Protein AF-A0A0J7L2L6-F1 (afdb_monomer)

pLDDT: mean 87.13, std 22.48, range [23.12, 98.94]

Radius of gyration: 28.4 Å; Cα contacts (8 Å, |Δi|>4): 1114; chains: 1; bounding box: 90×88×77 Å

Organism: Lasius niger (NCBI:txid67767)

Nearest PDB structures (foldseek):
  7sh0-assembly1_A  TM=9.567E-01  e=6.819E-60  Homo sapiens
  7p7p-assembly1_A  TM=9.435E-01  e=5.906E-59  Homo sapiens
  5j6s-assembly2_B  TM=9.600E-01  e=7.879E-58  Homo sapiens
  4kxb-assembly1_A  TM=9.618E-01  e=4.596E-55  Homo sapiens
  8sw1-assembly1_A  TM=9.481E-01  e=8.476E-54  Homo sapiens

InterPro domains:
  IPR001930 Peptidase M1, alanine aminopeptidase/leukotriene A4 hydrolase [PR00756] (216-231)
  IPR001930 Peptidase M1, alanine aminopeptidase/leukotriene A4 hydrolase [PR00756] (268-283)
  IPR001930 Peptidase M1, alanine aminopeptidase/leukotriene A4 hydrolase [PR00756] (346-356)
  IPR001930 Peptidase M1, alanine aminopeptidase/leukotriene A4 hydrolase [PR00756] (382-397)
  IPR001930 Peptidase M1, alanine aminopeptidase/leukotriene A4 hydrolase [PR00756] (401-413)
  IPR014782 Peptidase M1, membrane alanine aminopeptidase [PF01433] (313-537)
  IPR027268 Peptidase M4/M1, CTD superfamily [G3DSA:1.10.390.10] (290-542)
  IPR034016 Aminopeptidase N-type [cd09601] (91-539)
  IPR042097 Aminopeptidase N-like , N-terminal domain superfamliy [G3DSA:2.60.40.1730] (72-285)
  IPR042097 Aminopeptidase N-like , N-terminal domain superfamliy [SSF63737] (76-285)
  IPR045357 Aminopeptidase N-like , N-terminal domain [PF17900] (89-278)
  IPR050344 Peptidase M1 family aminopeptidases [PTHR11533] (52-572)

Secondary structure (DSSP, 8-state):
-----------------------------------PPPP--------S------------SS-GGGPPPB-TTSPBPS---SSPPTTEEEEEEEEEEEEETTTTEEEEEEEEEEEESS-EEEEEEE-SS-EEEEEEEEETTEEEPEEEEEEEGGGTEEEEEEEEEEPTTEEEEEEEEEEEE-BSSS--EEEEEEEE-TT--EEEEEEEE-TTTTGGGTS-B--STT--BEEEEEEEEETTSEEEESS-EEEEEEEEEETTEEEEEEEEPPPPSB-GGG--EEEE--EEEEEE-TT--EEEEEE-TTTGGGGHHHHHHHHHHHHHHHHHHT----SSEEEEEEESS-SSSEE--TTEEEEEGGGT---TTTS-HHHHHHHHHHHHHHHHHTTBTTTBEESSGGGTHHHHHHHHHHHHHHHHHH-GGG-HHHHHIIIIIHHHHHHHTSTT---SS----SHHHHHHTSSHIIIIIHHHHHHHHHHHH-HHHHHHHHHHHHHHTTTSEE-HHHHHHHHHHHHHHH-SS----HHHHHHHHHSS-S-EEEEEEEETTEEEEEEEE--S---GGG--TT-S--TTTT-

Mean predicted aligned error: 9.3 Å

Sequence (583 aa):
MPKGSSGKDSSENIQLEPLSRTSRQNESADTTEDVKAPLRHTRKTCDLGCVCPEEESNKTTDDEKNAVPRMENGEVFPWDNIRLPSFAHPTRYNITMHPNLTTLEFRGRVTIEFYVDEETKFIVFHSKNLTIKEQIVKDGQEEMKIAKLLQYPKREQLYLELEDKFQKRNNYTLFLSFNSTLNSTDFKGFYVSSYITPEKEQRYLATTYFVPTYARMAFPCFDEPQFKAKFKISIYRDRFHISLCNMPVINTEEAGFYLGTNLLRDDFQESVEMSTYLVAFVVCDFERAFELTKRNTSVSVYAAAHMLPQTKYAMITAARIMDYFESFFGIPYPLPKQDLIAIPDFVPVAMENWGLIMFRESFLMYDPQETSTEIKEYMTVLMAHELAHQWFGNLVTMKWWNDIWLNEGAATFLEYKGVNHILPEWGMMDLLILYKTQRALELDALANSHPISVPVENPIDIESIFDAVSYYKGASILYMLEGVLCESVFKRGLNDYLTLHAYGNTETNDLWAVFTKHMKNASVSTELDIKTIMNTWTQQMGFPLVNIIRDGDTITATQKRFLTSPRDDRTNISQPKSPFNYK

Solvent-accessible surface area (backbone atoms only — not comparable to full-atom values): 32472 Å² total; per-residue (Å²): 138,87,79,89,88,80,89,79,91,81,88,82,90,81,84,89,85,90,87,79,92,85,88,86,88,82,92,81,92,82,88,82,86,78,86,82,78,86,87,81,86,76,92,76,90,78,87,85,93,76,89,76,78,86,74,82,76,81,83,85,78,89,68,69,94,80,48,80,47,56,35,97,88,66,49,70,48,95,66,90,58,80,66,68,68,89,46,63,43,50,55,32,37,44,38,40,41,36,61,36,90,84,80,40,37,32,41,37,36,41,35,38,32,30,38,24,69,50,70,36,45,60,52,61,36,25,36,36,84,60,48,77,75,47,78,48,38,25,54,82,87,47,76,53,59,72,66,44,79,47,72,38,75,93,66,27,31,36,40,41,28,38,72,60,63,51,52,53,73,38,61,37,37,39,37,38,31,35,39,40,62,44,32,79,82,79,58,50,14,38,15,52,34,55,52,71,45,98,88,68,46,82,45,67,29,40,36,56,38,14,72,85,71,21,35,20,45,62,46,74,36,62,61,46,57,59,45,36,24,25,44,32,43,32,39,40,39,52,72,80,44,51,76,48,39,36,42,59,76,75,46,76,45,82,66,50,76,55,99,89,40,55,28,31,33,40,34,35,42,67,45,69,52,33,32,49,43,38,62,41,47,37,39,33,71,57,41,75,51,71,38,67,27,95,83,65,34,40,25,31,35,35,25,53,66,92,52,43,80,25,30,55,62,46,27,55,49,46,26,54,39,49,50,45,48,26,65,59,46,70,48,73,77,88,60,81,41,38,34,37,35,43,35,71,66,46,84,56,70,58,46,53,22,53,33,37,26,39,26,22,31,78,59,42,53,53,44,92,89,78,51,49,71,68,56,55,48,50,33,49,36,49,50,24,24,43,58,36,18,54,51,30,41,47,32,31,19,36,40,48,72,31,32,44,24,61,20,44,3,45,12,55,39,42,8,37,55,38,39,29,70,79,44,58,92,69,48,33,68,62,48,44,47,59,68,26,36,50,52,20,51,64,54,28,23,40,89,84,46,63,28,44,49,41,93,56,81,52,73,68,51,48,58,65,55,78,36,56,50,17,28,22,40,34,14,42,52,51,54,52,47,29,69,75,57,35,61,74,51,40,43,50,25,51,29,53,44,49,65,75,33,52,56,40,57,42,55,74,65,56,58,26,51,38,43,25,53,46,41,50,74,73,40,97,83,53,88,59,56,43,44,70,57,49,46,60,62,31,60,28,48,49,52,71,42,75,48,79,47,75,58,91,89,47,75,48,78,47,62,32,65,43,55,84,69,72,60,62,107,72,57,57,79,70,54,76,82,43,102,75,60,68,80

Foldseek 3Di:
DDDDDDYDDDDDDDDDDDDDDDDDDDDDDDDDDDDDDDDDDDDDDDDDDDDDPDDPPPPPDDDLPPDQQADPVRDGDPDNALAWDPFKFWAEKEKEKEADQVVQKIKIKIKTKIWGADKAFKGKWAAEQKAWDDKWKDQVNDTFAWPDWDARRVSRMIMTGTPHIDDHGGIMMMMIIIMGGADDPPQAAWHKAWDADPVRDIFIKIKHAQPPHRLNHHPIGRRFFQRWYKYKYKYKDFPQKDKDWLADFPDKDFPQDDPRTTIIMTTGDIDFTGHSRLTIMMIGNWDWDWDAAPVRQTEIETDHPVQHVQQVLVRVLLSQLLNVLCVLLVPHQDGSYAYEYATCDDPDQWDLRNRYIYGPNQLRGHDPVPDDPVSVLVSSLVSQLSSQLSQQPTFENANGLLQNLSRQQRSLLRSLVSCCVVPVVVVSVVVLCVPQVVVLQVQLLAQPFAFLRDDDGGPVSSVVSVDSCSHRLSNVVLVVVCVVQPSVLSSVLSNCLSVVQTSGYDDPVSSQVSSLVSSVVPDPPDSDRSSVVCCCRRQDGADWDWDWDDDPPDIDIDIAGHHPDPPPVPNPSCPPPTPVRRD

Structure (mmCIF, N/CA/C/O backbone):
data_AF-A0A0J7L2L6-F1
#
_entry.id   AF-A0A0J7L2L6-F1
#
loop_
_atom_site.group_PDB
_atom_site.id
_atom_site.type_symbol
_atom_site.label_atom_id
_atom_site.label_alt_id
_atom_site.label_comp_id
_atom_site.label_asym_id
_atom_site.label_entity_id
_atom_site.label_seq_id
_atom_site.pdbx_PDB_ins_code
_atom_site.Cartn_x
_atom_site.Cartn_y
_atom_site.Cartn_z
_atom_site.occupancy
_atom_site.B_iso_or_equiv
_atom_site.auth_seq_id
_atom_site.auth_comp_id
_atom_site.auth_asym_id
_atom_site.auth_atom_id
_atom_site.pdbx_PDB_model_num
ATOM 1 N N . MET A 1 1 ? 37.293 53.526 -34.658 1.00 26.09 1 MET A N 1
ATOM 2 C CA . MET A 1 1 ? 38.079 54.193 -33.597 1.00 26.09 1 MET A CA 1
ATOM 3 C C . MET A 1 1 ? 37.509 53.764 -32.251 1.00 26.09 1 MET A C 1
ATOM 5 O O . MET A 1 1 ? 36.299 53.631 -32.172 1.00 26.09 1 MET A O 1
ATOM 9 N N . PRO A 1 2 ? 38.372 53.403 -31.293 1.00 46.38 2 PRO A N 1
ATOM 10 C CA . PRO A 1 2 ? 38.732 51.985 -31.098 1.00 46.38 2 PRO A CA 1
ATOM 11 C C . PRO A 1 2 ? 38.779 51.627 -29.581 1.00 46.38 2 PRO A C 1
ATOM 13 O O . PRO A 1 2 ? 38.408 52.471 -28.779 1.00 46.38 2 PRO A O 1
ATOM 16 N N . LYS A 1 3 ? 39.165 50.460 -29.044 1.00 31.14 3 LYS A N 1
ATOM 17 C CA . LYS A 1 3 ? 40.076 49.336 -29.381 1.00 31.14 3 LYS A CA 1
ATOM 18 C C . LYS A 1 3 ? 39.570 48.102 -28.570 1.00 31.14 3 LYS A C 1
ATOM 20 O O . LYS A 1 3 ? 38.943 48.317 -27.542 1.00 31.14 3 LYS A O 1
ATOM 25 N N . GLY A 1 4 ? 39.704 46.819 -28.942 1.00 27.08 4 GLY A N 1
ATOM 26 C CA . GLY A 1 4 ? 40.894 46.089 -29.422 1.00 27.08 4 GLY A CA 1
ATOM 27 C C . GLY A 1 4 ? 41.898 45.946 -28.266 1.00 27.08 4 GLY A C 1
ATOM 28 O O . GLY A 1 4 ? 42.350 46.967 -27.772 1.00 27.08 4 GLY A O 1
ATOM 29 N N . SER A 1 5 ? 42.236 44.782 -27.708 1.00 27.27 5 SER A N 1
ATOM 30 C CA . SER A 1 5 ? 43.031 43.663 -28.258 1.00 27.27 5 SER A CA 1
ATOM 31 C C . SER A 1 5 ? 43.446 42.799 -27.029 1.00 27.27 5 SER A C 1
ATOM 33 O O . SER A 1 5 ? 43.459 43.337 -25.929 1.00 27.27 5 SER A O 1
ATOM 35 N N . SER A 1 6 ? 43.879 41.537 -27.030 1.00 27.17 6 SER A N 1
ATOM 36 C CA . SER A 1 6 ? 44.170 40.508 -28.036 1.00 27.17 6 SER A CA 1
ATOM 37 C C . SER A 1 6 ? 44.828 39.317 -27.321 1.00 27.17 6 SER A C 1
ATOM 39 O O . SER A 1 6 ? 45.707 39.554 -26.497 1.00 27.17 6 SER A O 1
ATOM 41 N N . GLY A 1 7 ? 44.545 38.100 -27.804 1.00 26.28 7 GLY A N 1
ATOM 42 C CA . GLY A 1 7 ? 45.494 36.975 -27.892 1.00 26.28 7 GLY A CA 1
ATOM 43 C C . GLY A 1 7 ? 45.751 36.180 -26.605 1.00 26.28 7 GLY A C 1
ATOM 44 O O . GLY A 1 7 ? 45.689 36.725 -25.517 1.00 26.28 7 GLY A O 1
ATOM 45 N N . LYS A 1 8 ? 46.096 34.893 -26.651 1.00 28.23 8 LYS A N 1
ATOM 46 C CA . LYS A 1 8 ? 46.368 33.953 -27.751 1.00 28.23 8 LYS A CA 1
ATOM 47 C C . LYS A 1 8 ? 46.407 32.545 -27.133 1.00 28.23 8 LYS A C 1
ATOM 49 O O . LYS A 1 8 ? 46.830 32.405 -25.989 1.00 28.23 8 LYS A O 1
ATOM 54 N N . ASP A 1 9 ? 46.034 31.548 -27.927 1.00 28.70 9 ASP A N 1
ATOM 55 C CA . ASP A 1 9 ? 46.321 30.129 -27.703 1.00 28.70 9 ASP A CA 1
ATOM 56 C C . ASP A 1 9 ? 47.824 29.842 -27.594 1.00 28.70 9 ASP A C 1
ATOM 58 O O . ASP A 1 9 ? 48.618 30.378 -28.375 1.00 28.70 9 ASP A O 1
ATOM 62 N N . SER A 1 10 ? 48.173 28.890 -26.727 1.00 25.73 10 SER A N 1
ATOM 63 C CA . SER A 1 10 ? 49.233 27.908 -26.986 1.00 25.73 10 SER A CA 1
ATOM 64 C C . SER A 1 10 ? 49.101 26.716 -26.034 1.00 25.73 10 SER A C 1
ATOM 66 O O . SER A 1 10 ? 49.256 26.844 -24.822 1.00 25.73 10 SER A O 1
ATOM 68 N N . SER A 1 11 ? 48.821 25.560 -26.625 1.00 26.14 11 SER A N 1
ATOM 69 C CA . SER A 1 11 ? 48.950 24.214 -26.073 1.00 26.14 11 SER A CA 1
ATOM 70 C C . SER A 1 11 ? 50.399 23.869 -25.720 1.00 26.14 11 SER A C 1
ATOM 72 O O . SER A 1 11 ? 51.270 24.111 -26.553 1.00 26.14 11 SER A O 1
ATOM 74 N N . GLU A 1 12 ? 50.641 23.180 -24.603 1.00 26.73 12 GLU A N 1
ATOM 75 C CA . GLU A 1 12 ? 51.798 22.283 -24.480 1.00 26.73 12 GLU A CA 1
ATOM 76 C C . GLU A 1 12 ? 51.555 21.162 -23.453 1.00 26.73 12 GLU A C 1
ATOM 78 O O . GLU A 1 12 ? 51.123 21.389 -22.324 1.00 26.73 12 GLU A O 1
ATOM 83 N N . ASN A 1 13 ? 51.802 19.934 -23.916 1.00 23.61 13 ASN A N 1
ATOM 84 C CA . ASN A 1 13 ? 51.791 18.670 -23.182 1.00 23.61 13 ASN A CA 1
ATOM 85 C C . ASN A 1 13 ? 52.900 18.629 -22.125 1.00 23.61 13 ASN A C 1
ATOM 87 O O . ASN A 1 13 ? 54.039 18.958 -22.450 1.00 23.61 13 ASN A O 1
ATOM 91 N N . ILE A 1 14 ? 52.631 18.052 -20.948 1.00 25.97 14 ILE A N 1
ATOM 92 C CA . ILE A 1 14 ? 53.683 17.460 -20.106 1.00 25.97 14 ILE A CA 1
ATOM 93 C C . ILE A 1 14 ? 53.227 16.086 -19.600 1.00 25.97 14 ILE A C 1
ATOM 95 O O . ILE A 1 14 ? 52.170 15.939 -18.989 1.00 25.97 14 ILE A O 1
ATOM 99 N N . GLN A 1 15 ? 54.051 15.085 -19.917 1.00 23.30 15 GLN A N 1
ATOM 100 C CA . GLN A 1 15 ? 53.960 13.681 -19.524 1.00 23.30 15 GLN A CA 1
ATOM 101 C C . GLN A 1 15 ? 54.270 13.460 -18.034 1.00 23.30 15 GLN A C 1
ATOM 103 O O . GLN A 1 15 ? 55.095 14.148 -17.438 1.00 23.30 15 GLN A O 1
ATOM 108 N N . LEU A 1 16 ? 53.631 12.424 -17.490 1.00 24.56 16 LEU A N 1
ATOM 109 C CA . LEU A 1 16 ? 53.916 11.750 -16.219 1.00 24.56 16 LEU A CA 1
ATOM 110 C C . LEU A 1 16 ? 55.273 11.025 -16.242 1.00 24.56 16 LEU A C 1
ATOM 112 O O . LEU A 1 16 ? 55.610 10.465 -17.281 1.00 24.56 16 LEU A O 1
ATOM 116 N N . GLU A 1 17 ? 55.962 10.940 -15.091 1.00 24.34 17 GLU A N 1
ATOM 117 C CA . GLU A 1 17 ? 56.409 9.675 -14.452 1.00 24.34 17 GLU A CA 1
ATOM 118 C C . GLU A 1 17 ? 57.172 9.897 -13.105 1.00 24.34 17 GLU A C 1
ATOM 120 O O . GLU A 1 17 ? 57.472 11.042 -12.765 1.00 24.34 17 GLU A O 1
ATOM 125 N N . PRO A 1 18 ? 57.364 8.846 -12.267 1.00 34.03 18 PRO A N 1
ATOM 126 C CA . PRO A 1 18 ? 57.086 8.847 -10.821 1.00 34.03 18 PRO A CA 1
ATOM 127 C C . PRO A 1 18 ? 58.341 8.869 -9.928 1.00 34.03 18 PRO A C 1
ATOM 129 O O . PRO A 1 18 ? 59.450 8.832 -10.439 1.00 34.03 18 PRO A O 1
ATOM 132 N N . LEU A 1 19 ? 58.137 8.882 -8.596 1.00 23.61 19 LEU A N 1
ATOM 133 C CA . LEU A 1 19 ? 58.989 8.403 -7.471 1.00 23.61 19 LEU A CA 1
ATOM 134 C C . LEU A 1 19 ? 58.589 9.218 -6.220 1.00 23.61 19 LEU A C 1
ATOM 136 O O . LEU A 1 19 ? 58.293 10.397 -6.328 1.00 23.61 19 LEU A O 1
ATOM 140 N N . SER A 1 20 ? 58.580 8.772 -4.971 1.00 24.77 20 SER A N 1
ATOM 141 C CA . SER A 1 20 ? 58.737 7.496 -4.279 1.00 24.77 20 SER A CA 1
ATOM 142 C C . SER A 1 20 ? 58.417 7.795 -2.803 1.00 24.77 20 SER A C 1
ATOM 144 O O . SER A 1 20 ? 58.563 8.929 -2.348 1.00 24.77 20 SER A O 1
ATOM 146 N N . ARG A 1 21 ? 57.976 6.778 -2.063 1.00 25.97 21 ARG A N 1
ATOM 147 C CA . ARG A 1 21 ? 57.609 6.812 -0.637 1.00 25.97 21 ARG A CA 1
ATOM 148 C C . ARG A 1 21 ? 58.673 7.458 0.266 1.00 25.97 21 ARG A C 1
ATOM 150 O O . ARG A 1 21 ? 59.820 7.041 0.206 1.00 25.97 21 ARG A O 1
ATOM 157 N N . THR A 1 22 ? 58.237 8.261 1.243 1.00 25.17 22 THR A N 1
ATOM 158 C CA . THR A 1 22 ? 58.683 8.110 2.644 1.00 25.17 22 THR A CA 1
ATOM 159 C C . THR A 1 22 ? 57.652 8.660 3.632 1.00 25.17 22 THR A C 1
ATOM 161 O O . THR A 1 22 ? 57.023 9.687 3.418 1.00 25.17 22 THR A O 1
ATOM 164 N N . SER A 1 23 ? 57.498 7.894 4.703 1.00 23.72 23 SER A N 1
ATOM 165 C CA . SER A 1 23 ? 56.558 7.937 5.822 1.00 23.72 23 SER A CA 1
ATOM 166 C C . SER A 1 23 ? 56.853 9.002 6.885 1.00 23.72 23 SER A C 1
ATOM 168 O O . SER A 1 23 ? 58.024 9.185 7.221 1.00 23.72 23 SER A O 1
ATOM 170 N N . ARG A 1 24 ? 55.809 9.526 7.550 1.00 24.25 24 ARG A N 1
ATOM 171 C CA . ARG A 1 24 ? 55.725 9.632 9.026 1.00 24.25 24 ARG A CA 1
ATOM 172 C C . ARG A 1 24 ? 54.296 9.930 9.511 1.00 24.25 24 ARG A C 1
ATOM 174 O O . ARG A 1 24 ? 53.528 10.595 8.831 1.00 24.25 24 ARG A O 1
ATOM 181 N N . GLN A 1 25 ? 53.994 9.335 10.662 1.00 23.23 25 GLN A N 1
ATOM 182 C CA . GLN A 1 25 ? 52.707 9.142 11.336 1.00 23.23 25 GLN A CA 1
ATOM 183 C C . GLN A 1 25 ? 52.210 10.382 12.102 1.00 23.23 25 GLN A C 1
ATOM 185 O O . GLN A 1 25 ? 53.033 11.142 12.609 1.00 23.23 25 GLN A O 1
ATOM 190 N N . ASN A 1 26 ? 50.880 10.529 12.206 1.00 23.86 26 ASN A N 1
ATOM 191 C CA . ASN A 1 26 ? 50.075 10.638 13.447 1.00 23.86 26 ASN A CA 1
ATOM 192 C C . ASN A 1 26 ? 48.607 10.928 13.050 1.00 23.86 26 ASN A C 1
ATOM 194 O O . ASN A 1 26 ? 48.336 11.905 12.365 1.00 23.86 26 ASN A O 1
ATOM 198 N N . GLU A 1 27 ? 47.710 9.948 13.191 1.00 23.83 27 GLU A N 1
ATOM 199 C CA . GLU A 1 27 ? 46.709 9.830 14.278 1.00 23.83 27 GLU A CA 1
ATOM 200 C C . GLU A 1 27 ? 45.563 10.861 14.221 1.00 23.83 27 GLU A C 1
ATOM 202 O O . GLU A 1 27 ? 45.655 11.951 14.770 1.00 23.83 27 GLU A O 1
ATOM 207 N N . SER A 1 28 ? 44.436 10.472 13.614 1.00 24.47 28 SER A N 1
ATOM 208 C CA . SER A 1 28 ? 43.102 10.528 14.240 1.00 24.47 28 SER A CA 1
ATOM 209 C C . SER A 1 28 ? 42.130 9.674 13.415 1.00 24.47 28 SER A C 1
ATOM 211 O O . SER A 1 28 ? 42.243 9.603 12.193 1.00 24.47 28 SER A O 1
ATOM 213 N N . ALA A 1 29 ? 41.293 8.911 14.115 1.00 24.56 29 ALA A N 1
ATOM 214 C CA . ALA A 1 29 ? 40.496 7.815 13.584 1.00 24.56 29 ALA A CA 1
ATOM 215 C C . ALA A 1 29 ? 39.236 8.314 12.866 1.00 24.56 29 ALA A C 1
ATOM 217 O O . ALA A 1 29 ? 38.484 9.113 13.417 1.00 24.56 29 ALA A O 1
ATOM 218 N N . ASP A 1 30 ? 39.023 7.783 11.666 1.00 23.20 30 ASP A N 1
ATOM 219 C CA . ASP A 1 30 ? 37.843 7.952 10.828 1.00 23.20 30 ASP A CA 1
ATOM 220 C C . ASP A 1 30 ? 37.171 6.573 10.726 1.00 23.20 30 ASP A C 1
ATOM 222 O O . ASP A 1 30 ? 37.817 5.589 10.348 1.00 23.20 30 ASP A O 1
ATOM 226 N N . THR A 1 31 ? 35.917 6.466 11.163 1.00 23.12 31 THR A N 1
ATOM 227 C CA . THR A 1 31 ? 35.121 5.231 11.118 1.00 23.12 31 THR A CA 1
ATOM 228 C C . THR A 1 31 ? 34.112 5.336 9.987 1.00 23.12 31 THR A C 1
ATOM 230 O O . THR A 1 31 ? 33.041 5.914 10.149 1.00 23.12 31 THR A O 1
ATOM 233 N N . THR A 1 32 ? 34.463 4.747 8.849 1.00 24.62 32 THR A N 1
ATOM 234 C CA . THR A 1 32 ? 33.549 4.387 7.763 1.00 24.62 32 THR A CA 1
ATOM 235 C C . THR A 1 32 ? 33.062 2.954 8.008 1.00 24.62 32 THR A C 1
ATOM 237 O O . THR A 1 32 ? 33.865 2.024 8.080 1.00 24.62 32 THR A O 1
ATOM 240 N N . GLU A 1 33 ? 31.754 2.766 8.204 1.00 24.75 33 GLU A N 1
ATOM 241 C CA . GLU A 1 33 ? 31.134 1.439 8.301 1.00 24.75 33 GLU A CA 1
ATOM 242 C C . GLU A 1 33 ? 30.581 1.012 6.937 1.00 24.75 33 GLU A C 1
ATOM 244 O O . GLU A 1 33 ? 29.552 1.494 6.470 1.00 24.75 33 GLU A O 1
ATOM 249 N N . ASP A 1 34 ? 31.302 0.079 6.316 1.00 26.19 34 ASP A N 1
ATOM 250 C CA . ASP A 1 34 ? 30.892 -0.675 5.137 1.00 26.19 34 ASP A CA 1
ATOM 251 C C . ASP A 1 34 ? 29.785 -1.691 5.461 1.00 26.19 34 ASP A C 1
ATOM 253 O O . ASP A 1 34 ? 29.858 -2.487 6.406 1.00 26.19 34 ASP A O 1
ATOM 257 N N . VAL A 1 35 ? 28.790 -1.711 4.577 1.00 26.22 35 VAL A N 1
ATOM 258 C CA . VAL A 1 35 ? 27.682 -2.666 4.493 1.00 26.22 35 VAL A CA 1
ATOM 259 C C . VAL A 1 35 ? 28.224 -4.090 4.285 1.00 26.22 35 VAL A C 1
ATOM 261 O O . VAL A 1 35 ? 28.774 -4.426 3.236 1.00 26.22 35 VAL A O 1
ATOM 264 N N . LYS A 1 36 ? 28.063 -4.964 5.288 1.00 27.34 36 LYS A N 1
ATOM 265 C CA . LYS A 1 36 ? 28.504 -6.370 5.228 1.00 27.34 36 LYS A CA 1
ATOM 266 C C . LYS A 1 36 ? 27.541 -7.264 4.439 1.00 27.34 36 LYS A C 1
ATOM 268 O O . LYS A 1 36 ? 26.398 -7.472 4.832 1.00 27.34 36 LYS A O 1
ATOM 273 N N . ALA A 1 37 ? 28.085 -7.894 3.398 1.00 25.95 37 ALA A N 1
ATOM 274 C CA . ALA A 1 37 ? 27.590 -9.119 2.765 1.00 25.95 37 ALA A CA 1
ATOM 275 C C . ALA A 1 37 ? 27.986 -10.387 3.575 1.00 25.95 37 ALA A C 1
ATOM 277 O O . ALA A 1 37 ? 28.886 -10.317 4.421 1.00 25.95 37 ALA A O 1
ATOM 278 N N . PRO A 1 38 ? 27.353 -11.561 3.349 1.00 29.30 38 PRO A N 1
ATOM 279 C CA . PRO A 1 38 ? 27.389 -12.684 4.285 1.00 29.30 38 PRO A CA 1
ATOM 280 C C . PRO A 1 38 ? 28.670 -13.529 4.218 1.00 29.30 38 PRO A C 1
ATOM 282 O O . PRO A 1 38 ? 29.287 -13.735 3.172 1.00 29.30 38 PRO A O 1
ATOM 285 N N . LEU A 1 39 ? 29.022 -14.064 5.386 1.00 25.16 39 LEU A N 1
ATOM 286 C CA . LEU A 1 39 ? 30.209 -14.854 5.705 1.00 25.16 39 LEU A CA 1
ATOM 287 C C . LEU A 1 39 ? 30.343 -16.142 4.866 1.00 25.16 39 LEU A C 1
ATOM 289 O O . LEU A 1 39 ? 29.522 -17.054 4.940 1.00 25.16 39 LEU A O 1
ATOM 293 N N . ARG A 1 40 ? 31.466 -16.265 4.144 1.00 24.77 40 ARG A N 1
ATOM 294 C CA . ARG A 1 40 ? 32.008 -17.543 3.649 1.00 24.77 40 ARG A CA 1
ATOM 295 C C . ARG A 1 40 ? 32.740 -18.260 4.787 1.00 24.77 40 ARG A C 1
ATOM 297 O O . ARG A 1 40 ? 33.801 -17.810 5.215 1.00 24.77 40 ARG A O 1
ATOM 304 N N . HIS A 1 41 ? 32.234 -19.412 5.224 1.00 25.25 41 HIS A N 1
ATOM 305 C CA . HIS A 1 41 ? 32.977 -20.312 6.108 1.00 25.25 41 HIS A CA 1
ATOM 306 C C . HIS A 1 41 ? 34.143 -20.975 5.359 1.00 25.25 41 HIS A C 1
ATOM 308 O O . HIS A 1 41 ? 33.951 -21.816 4.480 1.00 25.25 41 HIS A O 1
ATOM 314 N N . THR A 1 42 ? 35.373 -20.618 5.728 1.00 24.92 42 THR A N 1
ATOM 315 C CA . THR A 1 42 ? 36.584 -21.367 5.383 1.00 24.92 42 THR A CA 1
ATOM 316 C C . THR A 1 42 ? 36.814 -22.474 6.415 1.00 24.92 42 THR A C 1
ATOM 318 O O . THR A 1 42 ? 36.859 -22.232 7.619 1.00 24.92 42 THR A O 1
ATOM 321 N N . ARG A 1 43 ? 36.955 -23.718 5.937 1.00 25.33 43 ARG A N 1
ATOM 322 C CA . ARG A 1 43 ? 37.367 -24.880 6.738 1.00 25.33 43 ARG A CA 1
ATOM 323 C C . ARG A 1 43 ? 38.755 -24.639 7.343 1.00 25.33 43 ARG A C 1
ATOM 325 O O . ARG A 1 43 ? 39.717 -24.462 6.599 1.00 25.33 43 ARG A O 1
ATOM 332 N N . LYS A 1 44 ? 38.872 -24.758 8.666 1.00 25.78 44 LYS A N 1
ATOM 333 C CA . LYS A 1 44 ? 40.118 -25.132 9.345 1.00 25.78 44 LYS A CA 1
ATOM 334 C C . LYS A 1 44 ? 39.835 -26.253 10.340 1.00 25.78 44 LYS A C 1
ATOM 336 O O . LYS A 1 44 ? 38.914 -26.179 11.142 1.00 25.78 44 LYS A O 1
ATOM 341 N N . THR A 1 45 ? 40.629 -27.303 10.205 1.00 27.28 45 THR A N 1
ATOM 342 C CA . THR A 1 45 ? 40.777 -28.448 11.100 1.00 27.28 45 THR A CA 1
ATOM 343 C C . THR A 1 45 ? 41.266 -28.006 12.479 1.00 27.28 45 THR A C 1
ATOM 345 O O . THR A 1 45 ? 42.249 -27.269 12.553 1.00 27.28 45 THR A O 1
ATOM 348 N N . CYS A 1 46 ? 40.648 -28.522 13.541 1.00 25.61 46 CYS A N 1
ATOM 349 C CA . CYS A 1 46 ? 41.216 -28.537 14.888 1.00 25.61 46 CYS A CA 1
ATOM 350 C C . CYS A 1 46 ? 41.130 -29.960 15.452 1.00 25.61 46 CYS A C 1
ATOM 352 O O . CYS A 1 46 ? 40.043 -30.476 15.700 1.00 25.61 46 CYS A O 1
ATOM 354 N N . ASP A 1 47 ? 42.306 -30.566 15.618 1.00 28.86 47 ASP A N 1
ATOM 355 C CA . ASP A 1 47 ? 42.575 -31.600 16.612 1.00 28.86 47 ASP A CA 1
ATOM 356 C C . ASP A 1 47 ? 42.431 -31.014 18.029 1.00 28.86 47 ASP A C 1
ATOM 358 O O . ASP A 1 47 ? 42.656 -29.819 18.229 1.00 28.86 47 ASP A O 1
ATOM 362 N N . LEU A 1 48 ? 42.171 -31.910 18.989 1.00 28.80 48 LEU A N 1
ATOM 363 C CA . LEU A 1 48 ? 42.165 -31.753 20.457 1.00 28.80 48 LEU A CA 1
ATOM 364 C C . LEU A 1 48 ? 40.806 -31.467 21.125 1.00 28.80 48 LEU A C 1
ATOM 366 O O . LEU A 1 48 ? 40.362 -30.338 21.295 1.00 28.80 48 LEU A O 1
ATOM 370 N N . GLY A 1 49 ? 40.222 -32.583 21.577 1.00 37.06 49 GLY A N 1
ATOM 371 C CA . GLY A 1 49 ? 39.293 -32.790 22.690 1.00 37.06 49 GLY A CA 1
ATOM 372 C C . GLY A 1 49 ? 38.770 -31.581 23.467 1.00 37.06 49 GLY A C 1
ATOM 373 O O . GLY A 1 49 ? 39.412 -31.107 24.399 1.00 37.06 49 GLY A O 1
ATOM 374 N N . CYS A 1 50 ? 37.515 -31.238 23.190 1.00 24.12 50 CYS A N 1
ATOM 375 C CA . CYS A 1 50 ? 36.555 -30.695 24.147 1.00 24.12 50 CYS A CA 1
ATOM 376 C C . CYS A 1 50 ? 35.173 -31.256 23.786 1.00 24.12 50 CYS A C 1
ATOM 378 O O . CYS A 1 50 ? 34.761 -31.205 22.629 1.00 24.12 50 CYS A O 1
ATOM 380 N N . VAL A 1 51 ? 34.486 -31.844 24.766 1.00 25.89 51 VAL A N 1
ATOM 381 C CA . VAL A 1 51 ? 33.106 -32.325 24.632 1.00 25.89 51 VAL A CA 1
ATOM 382 C C . VAL A 1 51 ? 32.192 -31.107 24.753 1.00 25.89 51 VAL A C 1
ATOM 384 O O . VAL A 1 51 ? 32.127 -30.497 25.819 1.00 25.89 51 VAL A O 1
ATOM 387 N N . CYS A 1 52 ? 31.524 -30.728 23.664 1.00 25.44 52 CYS A N 1
ATOM 388 C CA . CYS A 1 52 ? 30.444 -29.744 23.697 1.00 25.44 52 CYS A CA 1
ATOM 389 C C . CYS A 1 52 ? 29.164 -30.422 24.221 1.00 25.44 52 CYS A C 1
ATOM 391 O O . CYS A 1 52 ? 28.876 -31.539 23.783 1.00 25.44 52 CYS A O 1
ATOM 393 N N . PRO A 1 53 ? 28.397 -29.798 25.134 1.00 24.89 53 PRO A N 1
ATOM 394 C CA . PRO A 1 53 ? 27.074 -30.292 25.498 1.00 24.89 53 PRO A CA 1
ATOM 395 C C . PRO A 1 53 ? 26.161 -30.206 24.273 1.00 24.89 53 PRO A C 1
ATOM 397 O O . PRO A 1 53 ? 26.209 -29.215 23.544 1.00 24.89 53 PRO A O 1
ATOM 400 N N . GLU A 1 54 ? 25.352 -31.236 24.041 1.00 25.77 54 GLU A N 1
ATOM 401 C CA . GLU A 1 54 ? 24.279 -31.202 23.049 1.00 25.77 54 GLU A CA 1
ATOM 402 C C . GLU A 1 54 ? 23.292 -30.090 23.435 1.00 25.77 54 GLU A C 1
ATOM 404 O O . GLU A 1 54 ? 22.479 -30.246 24.343 1.00 25.77 54 GLU A O 1
ATOM 409 N N . GLU A 1 55 ? 23.384 -28.940 22.767 1.00 27.08 55 GLU A N 1
ATOM 410 C CA . GLU A 1 55 ? 22.255 -28.025 22.670 1.00 27.08 55 GLU A CA 1
ATOM 411 C C . GLU A 1 55 ? 21.207 -28.711 21.795 1.00 27.08 55 GLU A C 1
ATOM 413 O O . GLU A 1 55 ? 21.428 -28.959 20.606 1.00 27.08 55 GLU A O 1
ATOM 418 N N . GLU A 1 56 ? 20.070 -29.051 22.401 1.00 26.44 56 GLU A N 1
ATOM 419 C CA . GLU A 1 56 ? 18.857 -29.421 21.685 1.00 26.44 56 GLU A CA 1
ATOM 420 C C . GLU A 1 56 ? 18.505 -28.284 20.722 1.00 26.44 56 GLU A C 1
ATOM 422 O O . GLU A 1 56 ? 17.914 -27.266 21.084 1.00 26.44 56 GLU A O 1
ATOM 427 N N . SER A 1 57 ? 18.895 -28.454 19.461 1.00 27.50 57 SER A N 1
ATOM 428 C CA . SER A 1 57 ? 18.421 -27.624 18.371 1.00 27.50 57 SER A CA 1
ATOM 429 C C . SER A 1 57 ? 16.904 -27.790 18.303 1.00 27.50 57 SER A C 1
ATOM 431 O O . SER A 1 57 ? 16.411 -28.822 17.835 1.00 27.50 57 SER A O 1
ATOM 433 N N . ASN A 1 58 ? 16.166 -26.788 18.779 1.00 27.69 58 ASN A N 1
ATOM 434 C CA . ASN A 1 58 ? 14.734 -26.664 18.556 1.00 27.69 58 ASN A CA 1
ATOM 435 C C . ASN A 1 58 ? 14.474 -26.653 17.044 1.00 27.69 58 ASN A C 1
ATOM 437 O O . ASN A 1 58 ? 14.558 -25.622 16.376 1.00 27.69 58 ASN A O 1
ATOM 441 N N . LYS A 1 59 ? 14.157 -27.832 16.504 1.00 29.81 59 LYS A N 1
ATOM 442 C CA . LYS A 1 59 ? 13.549 -28.010 15.190 1.00 29.81 59 LYS A CA 1
ATOM 443 C C . LYS A 1 59 ? 12.199 -27.300 15.205 1.00 29.81 59 LYS A C 1
ATOM 445 O O . LYS A 1 59 ? 11.202 -27.857 15.642 1.00 29.81 59 LYS A O 1
ATOM 450 N N . THR A 1 60 ? 12.174 -26.062 14.740 1.00 34.38 60 THR A N 1
ATOM 451 C CA . THR A 1 60 ? 10.940 -25.357 14.380 1.00 34.38 60 THR A CA 1
ATOM 452 C C . THR A 1 60 ? 10.955 -25.139 12.877 1.00 34.38 60 THR A C 1
ATOM 454 O O . THR A 1 60 ? 11.174 -24.043 12.387 1.00 34.38 60 THR A O 1
ATOM 457 N N . THR A 1 61 ? 10.800 -26.231 12.132 1.00 34.81 61 THR A N 1
ATOM 458 C CA . THR A 1 61 ? 10.477 -26.217 10.701 1.00 34.81 61 THR A CA 1
ATOM 459 C C . THR A 1 61 ? 9.605 -27.438 10.388 1.00 34.81 61 THR A C 1
ATOM 461 O O . THR A 1 61 ? 9.956 -28.557 10.756 1.00 34.81 61 THR A O 1
ATOM 464 N N . ASP A 1 62 ? 8.475 -27.179 9.720 1.00 34.06 62 ASP A N 1
ATOM 465 C CA . ASP A 1 62 ? 7.701 -28.103 8.871 1.00 34.06 62 ASP A CA 1
ATOM 466 C C . ASP A 1 62 ? 6.703 -29.134 9.448 1.00 34.06 62 ASP A C 1
ATOM 468 O O . ASP A 1 62 ? 6.519 -30.186 8.841 1.00 34.06 62 ASP A O 1
ATOM 472 N N . ASP A 1 63 ? 5.927 -28.815 10.494 1.00 36.81 63 ASP A N 1
ATOM 473 C CA . ASP A 1 63 ? 4.806 -29.690 10.931 1.00 36.81 63 ASP A CA 1
ATOM 474 C C . ASP A 1 63 ? 3.379 -29.101 10.788 1.00 36.81 63 ASP A C 1
ATOM 476 O O . ASP A 1 63 ? 2.407 -29.757 11.159 1.00 36.81 63 ASP A O 1
ATOM 480 N N . GLU A 1 64 ? 3.171 -27.902 10.224 1.00 53.62 64 GLU A N 1
ATOM 481 C CA . GLU A 1 64 ? 1.830 -27.270 10.247 1.00 53.62 64 GLU A CA 1
ATOM 482 C C . GLU A 1 64 ? 0.872 -27.630 9.099 1.00 53.62 64 GLU A C 1
ATOM 484 O O . GLU A 1 64 ? -0.334 -27.458 9.266 1.00 53.62 64 GLU A O 1
ATOM 489 N N . LYS A 1 65 ? 1.329 -28.184 7.965 1.00 49.59 65 LYS A N 1
ATOM 490 C CA . LYS A 1 65 ? 0.415 -28.458 6.831 1.00 49.59 65 LYS A CA 1
ATOM 491 C C . LYS A 1 65 ? -0.627 -29.553 7.093 1.00 49.59 65 LYS A C 1
ATOM 493 O O . LYS A 1 65 ? -1.603 -29.627 6.359 1.00 49.59 65 LYS A O 1
ATOM 498 N N . ASN A 1 66 ? -0.437 -30.380 8.124 1.00 51.31 66 ASN A N 1
ATOM 499 C CA . ASN A 1 66 ? -1.356 -31.464 8.501 1.00 51.31 66 ASN A CA 1
ATOM 500 C C . ASN A 1 66 ? -1.671 -31.505 10.009 1.00 51.31 66 ASN A C 1
ATOM 502 O O . ASN A 1 66 ? -2.283 -32.464 10.487 1.00 51.31 66 ASN A O 1
ATOM 506 N N . ALA A 1 67 ? -1.226 -30.511 10.782 1.00 68.44 67 ALA A N 1
ATOM 507 C CA . ALA A 1 67 ? -1.491 -30.466 12.212 1.00 68.44 67 ALA A CA 1
ATOM 508 C C . ALA A 1 67 ? -2.859 -29.833 12.474 1.00 68.44 67 ALA A C 1
ATOM 510 O O . ALA A 1 67 ? -3.101 -28.684 12.113 1.00 68.44 67 ALA A O 1
ATOM 511 N N . VAL A 1 68 ? -3.733 -30.574 13.162 1.00 79.88 68 VAL A N 1
ATOM 512 C CA . VAL A 1 68 ? -5.005 -30.041 13.666 1.00 79.88 68 VAL A CA 1
ATOM 513 C C . VAL A 1 68 ? -4.706 -28.803 14.523 1.00 79.88 68 VAL A C 1
ATOM 515 O O . VAL A 1 68 ? -3.934 -28.924 15.483 1.00 79.88 68 VAL A O 1
ATOM 518 N N . PRO A 1 69 ? -5.294 -27.632 14.227 1.00 85.00 69 PRO A N 1
ATOM 519 C CA . PRO A 1 69 ? -4.971 -26.403 14.930 1.00 85.00 69 PRO A CA 1
ATOM 520 C C . PRO A 1 69 ? -5.518 -26.513 16.349 1.00 85.00 69 PRO A C 1
ATOM 522 O O . PRO A 1 69 ? -6.717 -26.695 16.553 1.00 85.00 69 PRO A O 1
ATOM 525 N N . ARG A 1 70 ? -4.635 -26.460 17.346 1.00 84.19 70 ARG A N 1
ATOM 526 C CA . ARG A 1 70 ? -5.005 -26.571 18.762 1.00 84.19 70 ARG A CA 1
ATOM 527 C C . ARG A 1 70 ? -4.673 -25.285 19.491 1.00 84.19 70 ARG A C 1
ATOM 529 O O . ARG A 1 70 ? -3.536 -24.823 19.435 1.00 84.19 70 ARG A O 1
ATOM 536 N N . MET A 1 71 ? -5.664 -24.739 20.182 1.00 85.62 71 MET A N 1
ATOM 537 C CA . MET A 1 71 ? -5.512 -23.600 21.083 1.00 85.62 71 MET A CA 1
ATOM 538 C C . MET A 1 71 ? -4.644 -23.985 22.294 1.00 85.62 71 MET A C 1
ATOM 540 O O . MET A 1 71 ? -4.390 -25.166 22.539 1.00 85.62 71 MET A O 1
ATOM 544 N N . GLU A 1 72 ? -4.197 -23.001 23.079 1.00 80.44 72 GLU A N 1
ATOM 545 C CA . GLU A 1 72 ? -3.326 -23.234 24.249 1.00 80.44 72 GLU A CA 1
ATOM 546 C C . GLU A 1 72 ? -3.954 -24.160 25.301 1.00 80.44 72 GLU A C 1
ATOM 548 O O . GLU A 1 72 ? -3.256 -24.900 25.988 1.00 80.44 72 GLU A O 1
ATOM 553 N N . ASN A 1 73 ? -5.285 -24.176 25.386 1.00 80.44 73 ASN A N 1
ATOM 554 C CA . ASN A 1 73 ? -6.047 -25.065 26.262 1.00 80.44 73 ASN A CA 1
ATOM 555 C C . ASN A 1 73 ? -6.192 -26.508 25.715 1.00 80.44 73 ASN A C 1
ATOM 557 O O . ASN A 1 73 ? -6.842 -27.337 26.348 1.00 80.44 73 ASN A O 1
ATOM 561 N N . GLY A 1 74 ? -5.616 -26.819 24.547 1.00 81.06 74 GLY A N 1
ATOM 562 C CA . GLY A 1 74 ? -5.647 -28.134 23.896 1.00 81.06 74 GLY A CA 1
ATOM 563 C C . GLY A 1 74 ? -6.877 -28.411 23.020 1.00 81.06 74 GLY A C 1
ATOM 564 O O . GLY A 1 74 ? -6.886 -29.404 22.276 1.00 81.06 74 GLY A O 1
ATOM 565 N N . GLU A 1 75 ? -7.894 -27.546 23.063 1.00 85.62 75 GLU A N 1
ATOM 566 C CA . GLU A 1 75 ? -9.084 -27.647 22.217 1.00 85.62 75 GLU A CA 1
ATOM 567 C C . GLU A 1 75 ? -8.760 -27.307 20.759 1.00 85.62 75 GLU A C 1
ATOM 569 O O . GLU A 1 75 ? -7.856 -26.527 20.457 1.00 85.62 75 GLU A O 1
ATOM 574 N N . VAL A 1 76 ? -9.507 -27.910 19.835 1.00 89.50 76 VAL A N 1
ATOM 575 C CA . VAL A 1 76 ? -9.328 -27.674 18.400 1.00 89.50 76 VAL A CA 1
ATOM 576 C C . VAL A 1 76 ? -9.896 -26.305 18.035 1.00 89.50 76 VAL A C 1
ATOM 578 O O . VAL A 1 76 ? -11.049 -26.007 18.349 1.00 89.50 76 VAL A O 1
ATOM 581 N N . PHE A 1 77 ? -9.098 -25.486 17.355 1.00 92.44 77 PHE A N 1
ATOM 582 C CA . PHE A 1 77 ? -9.563 -24.235 16.777 1.00 92.44 77 PHE A CA 1
ATOM 583 C C . PHE A 1 77 ? -10.492 -24.550 15.591 1.00 92.44 77 PHE A C 1
ATOM 585 O O . PHE A 1 77 ? -10.095 -25.316 14.711 1.00 92.44 77 PHE A O 1
ATOM 592 N N . PRO A 1 78 ? -11.720 -24.002 15.528 1.00 94.00 78 PRO A N 1
ATOM 593 C CA . PRO A 1 78 ? -12.719 -24.469 14.559 1.00 94.00 78 PRO A CA 1
ATOM 594 C C . PRO A 1 78 ? -12.426 -24.146 13.084 1.00 94.00 78 PRO A C 1
ATOM 596 O O . PRO A 1 78 ? -13.164 -24.597 12.210 1.00 94.00 78 PRO A O 1
ATOM 599 N N . TRP A 1 79 ? -11.378 -23.371 12.794 1.00 94.69 79 TRP A N 1
ATOM 600 C CA . TRP A 1 79 ? -10.985 -22.998 11.439 1.00 94.69 79 TRP A CA 1
ATOM 601 C C . TRP A 1 79 ? -9.589 -23.515 11.089 1.00 94.69 79 TRP A C 1
ATOM 603 O O . TRP A 1 79 ? -8.589 -23.095 11.673 1.00 94.69 79 TRP A O 1
ATOM 613 N N . ASP A 1 80 ? -9.514 -24.414 10.105 1.00 91.44 80 ASP A N 1
ATOM 614 C CA . ASP A 1 80 ? -8.265 -25.081 9.733 1.00 91.44 80 ASP A CA 1
ATOM 615 C C . ASP A 1 80 ? -7.569 -24.505 8.487 1.00 91.44 80 ASP A C 1
ATOM 617 O O . ASP A 1 80 ? -7.020 -25.232 7.665 1.00 91.44 80 ASP A O 1
ATOM 621 N N . ASN A 1 81 ? -7.593 -23.183 8.312 1.00 92.56 81 ASN A N 1
ATOM 622 C CA . ASN A 1 81 ? -6.856 -22.540 7.226 1.00 92.56 81 ASN A CA 1
ATOM 623 C C . ASN A 1 81 ? -6.191 -21.240 7.697 1.00 92.56 81 ASN A C 1
ATOM 625 O O . ASN A 1 81 ? -6.726 -20.525 8.542 1.00 92.56 81 ASN A O 1
ATOM 629 N N . ILE A 1 82 ? -5.012 -20.926 7.158 1.00 93.06 82 ILE A N 1
ATOM 630 C CA . ILE A 1 82 ? -4.363 -19.618 7.350 1.00 93.06 82 ILE A CA 1
ATOM 631 C C . ILE A 1 82 ? -5.157 -18.528 6.623 1.00 93.06 82 ILE A C 1
ATOM 633 O O . ILE A 1 82 ? -5.322 -17.430 7.147 1.00 93.06 82 ILE A O 1
ATOM 637 N N . ARG A 1 83 ? -5.695 -18.848 5.443 1.00 95.94 83 ARG A N 1
ATOM 638 C CA . ARG A 1 83 ? -6.594 -17.963 4.704 1.00 95.94 83 ARG A CA 1
ATOM 639 C C . ARG A 1 83 ? -7.928 -17.843 5.426 1.00 95.94 83 ARG A C 1
ATOM 641 O O . ARG A 1 83 ? -8.426 -18.832 5.967 1.00 95.94 83 ARG A O 1
ATOM 648 N N . LEU A 1 84 ? -8.512 -16.652 5.423 1.00 97.50 84 LEU A N 1
ATOM 649 C CA . LEU A 1 84 ? -9.848 -16.428 5.963 1.00 97.50 84 LEU A CA 1
ATOM 650 C C . LEU A 1 84 ? -10.913 -17.135 5.104 1.00 97.50 84 LEU A C 1
ATOM 652 O O . LEU A 1 84 ? -10.714 -17.335 3.901 1.00 97.50 84 LEU A O 1
ATOM 656 N N . PRO A 1 85 ? -12.066 -17.503 5.690 1.00 96.62 85 PRO A N 1
ATOM 657 C CA . PRO A 1 85 ? -13.208 -17.971 4.923 1.00 96.62 85 PRO A CA 1
ATOM 658 C C . PRO A 1 85 ? -13.661 -16.911 3.916 1.00 96.62 85 PRO A C 1
ATOM 660 O O . PRO A 1 85 ? -13.705 -15.723 4.224 1.00 96.62 85 PRO A O 1
ATOM 663 N N . SER A 1 86 ? -14.059 -17.344 2.723 1.00 94.00 86 SER A N 1
ATOM 664 C CA . SER A 1 86 ? -14.443 -16.437 1.638 1.00 94.00 86 SER A CA 1
ATOM 665 C C . SER A 1 86 ? -15.895 -15.960 1.698 1.00 94.00 86 SER A C 1
ATOM 667 O O . SER A 1 86 ? -16.312 -15.275 0.775 1.00 94.00 86 SER A O 1
ATOM 669 N N . PHE A 1 87 ? -16.675 -16.354 2.711 1.00 96.62 87 PHE A N 1
ATOM 670 C CA . PHE A 1 87 ? -18.118 -16.084 2.757 1.00 96.62 87 PHE A CA 1
ATOM 671 C C . PHE A 1 87 ? -18.496 -14.760 3.438 1.00 96.62 87 PHE A C 1
ATOM 673 O O . PHE A 1 87 ? -19.631 -14.299 3.316 1.00 96.62 87 PHE A O 1
ATOM 680 N N . ALA A 1 88 ? -17.572 -14.158 4.195 1.00 97.56 88 ALA A N 1
ATOM 681 C CA . ALA A 1 88 ? -17.788 -12.909 4.919 1.00 97.56 88 ALA A CA 1
ATOM 682 C C . ALA A 1 88 ? -16.927 -11.800 4.308 1.00 97.56 88 ALA A C 1
ATOM 684 O O . ALA A 1 88 ? -15.704 -11.904 4.260 1.00 97.56 88 ALA A O 1
ATOM 685 N N . HIS A 1 89 ? -17.582 -10.733 3.860 1.00 97.75 89 HIS A N 1
ATOM 686 C CA . HIS A 1 89 ? -16.976 -9.665 3.072 1.00 97.75 89 HIS A CA 1
ATOM 687 C C . HIS A 1 89 ? -17.143 -8.334 3.809 1.00 97.75 89 HIS A C 1
ATOM 689 O O . HIS A 1 89 ? -18.279 -7.863 3.927 1.00 97.75 89 HIS A O 1
ATOM 695 N N . PRO A 1 90 ? -16.074 -7.708 4.334 1.00 98.56 90 PRO A N 1
ATOM 696 C CA . PRO A 1 90 ? -16.195 -6.386 4.933 1.00 98.56 90 PRO A CA 1
ATOM 697 C C . PRO A 1 90 ? -16.563 -5.361 3.860 1.00 98.56 90 PRO A C 1
ATOM 699 O O . PRO A 1 90 ? -16.013 -5.367 2.764 1.00 98.56 90 PRO A O 1
ATOM 702 N N . THR A 1 91 ? -17.471 -4.453 4.185 1.00 98.50 91 THR A N 1
ATOM 703 C CA . THR A 1 91 ? -17.877 -3.362 3.288 1.00 98.50 91 THR A CA 1
ATOM 704 C C . THR A 1 91 ? -17.395 -2.015 3.807 1.00 98.50 91 THR A C 1
ATOM 706 O O . THR A 1 91 ? -17.044 -1.124 3.026 1.00 98.50 91 THR A O 1
ATOM 709 N N . ARG A 1 92 ? -17.335 -1.853 5.135 1.00 98.88 92 ARG A N 1
ATOM 710 C CA . ARG A 1 92 ? -16.938 -0.599 5.771 1.00 98.88 92 ARG A CA 1
ATOM 711 C C . ARG A 1 92 ? -16.367 -0.809 7.166 1.00 98.88 92 ARG A C 1
ATOM 713 O O . ARG A 1 92 ? -16.893 -1.583 7.959 1.00 98.88 92 ARG A O 1
ATOM 720 N N . TYR A 1 93 ? -15.341 -0.036 7.487 1.00 98.94 93 TYR A N 1
ATOM 721 C CA . TYR A 1 93 ? -14.752 0.074 8.811 1.00 98.94 93 TYR A CA 1
ATOM 722 C C . TYR A 1 93 ? -14.962 1.486 9.354 1.00 98.94 93 TYR A C 1
ATOM 724 O O . TYR A 1 93 ? -14.606 2.470 8.704 1.00 98.94 93 TYR A O 1
ATOM 732 N N . ASN A 1 94 ? -15.493 1.593 10.568 1.00 98.81 94 ASN A N 1
ATOM 733 C CA . ASN A 1 94 ? -15.454 2.817 11.360 1.00 98.81 94 ASN A CA 1
ATOM 734 C C . ASN A 1 94 ? -14.487 2.608 12.526 1.00 98.81 94 ASN A C 1
ATOM 736 O O . ASN A 1 94 ? -14.761 1.819 13.434 1.00 98.81 94 ASN A O 1
ATOM 740 N N . ILE A 1 95 ? -13.339 3.274 12.459 1.00 98.88 95 ILE A N 1
ATOM 741 C CA . ILE A 1 95 ? -12.209 3.080 13.359 1.00 98.88 95 ILE A CA 1
ATOM 742 C C . ILE A 1 95 ? -12.031 4.338 14.195 1.00 98.88 95 ILE A C 1
ATOM 744 O O . ILE A 1 95 ? -11.967 5.451 13.683 1.00 98.88 95 ILE A O 1
ATOM 748 N N . THR A 1 96 ? -11.906 4.162 15.501 1.00 98.69 96 THR A N 1
ATOM 749 C CA . THR A 1 96 ? -11.549 5.233 16.423 1.00 98.69 96 THR A CA 1
ATOM 750 C C . THR A 1 96 ? -10.294 4.838 17.176 1.00 98.69 96 THR A C 1
ATOM 752 O O . THR A 1 96 ? -10.294 3.803 17.841 1.00 98.69 96 THR A O 1
ATOM 755 N N . MET A 1 97 ? -9.253 5.664 17.096 1.00 98.44 97 MET A N 1
ATOM 756 C CA . MET A 1 97 ? -7.975 5.440 17.772 1.00 98.44 97 MET A CA 1
ATOM 757 C C . MET A 1 97 ? -7.684 6.546 18.779 1.00 98.44 97 MET A C 1
ATOM 759 O O . MET A 1 97 ? -7.902 7.725 18.515 1.00 98.44 97 MET A O 1
ATOM 763 N N . HIS A 1 98 ? -7.165 6.161 19.938 1.00 97.50 98 HIS A N 1
ATOM 764 C CA . HIS A 1 98 ? -6.685 7.074 20.968 1.00 97.50 98 HIS A CA 1
ATOM 765 C C . HIS A 1 98 ? -5.305 6.603 21.445 1.00 97.50 98 HIS A C 1
ATOM 767 O O . HIS A 1 98 ? -5.222 5.868 22.437 1.00 97.50 98 HIS A O 1
ATOM 773 N N . PRO A 1 99 ? -4.229 6.952 20.716 1.00 97.06 99 PRO A N 1
ATOM 774 C CA . PRO A 1 99 ? -2.865 6.775 21.193 1.00 97.06 99 PRO A CA 1
ATOM 775 C C . PRO A 1 99 ? -2.525 7.790 22.281 1.00 97.06 99 PRO A C 1
ATOM 777 O O . PRO A 1 99 ? -2.956 8.941 22.237 1.00 97.06 99 PRO A O 1
ATOM 780 N N . ASN A 1 100 ? -1.688 7.382 23.228 1.00 94.81 100 ASN A N 1
ATOM 781 C CA . ASN A 1 100 ? -1.103 8.271 24.215 1.00 94.81 100 ASN A CA 1
ATOM 782 C C . ASN A 1 100 ? 0.427 8.181 24.142 1.00 94.81 100 ASN A C 1
ATOM 784 O O . ASN A 1 100 ? 1.021 7.184 24.542 1.00 94.81 100 ASN A O 1
ATOM 788 N N . LEU A 1 101 ? 1.064 9.247 23.655 1.00 94.56 101 LEU A N 1
ATOM 789 C CA . LEU A 1 101 ? 2.513 9.287 23.416 1.00 94.56 101 LEU A CA 1
ATOM 790 C C . LEU A 1 101 ? 3.356 9.387 24.700 1.00 94.56 101 LEU A C 1
ATOM 792 O O . LEU A 1 101 ? 4.574 9.286 24.633 1.00 94.56 101 LEU A O 1
ATOM 796 N N . THR A 1 102 ? 2.734 9.562 25.870 1.00 92.25 102 THR A N 1
ATOM 797 C CA . THR A 1 102 ? 3.428 9.552 27.170 1.00 92.25 102 THR A CA 1
ATOM 798 C C . THR A 1 102 ? 3.490 8.149 27.772 1.00 92.25 102 THR A C 1
ATOM 800 O O . THR A 1 102 ? 4.533 7.722 28.252 1.00 92.25 102 THR A O 1
ATOM 803 N N . THR A 1 103 ? 2.365 7.433 27.764 1.00 93.88 103 THR A N 1
ATOM 804 C CA . THR A 1 103 ? 2.246 6.063 28.301 1.00 93.88 103 THR A CA 1
ATOM 805 C C . THR A 1 103 ? 2.617 4.994 27.279 1.00 93.88 103 THR A C 1
ATOM 807 O O . THR A 1 103 ? 2.875 3.860 27.663 1.00 93.88 103 THR A O 1
ATOM 810 N N . LEU A 1 104 ? 2.653 5.356 25.992 1.00 95.38 104 LEU A N 1
ATOM 811 C CA . LEU A 1 104 ? 2.867 4.459 24.854 1.00 95.38 104 LEU A CA 1
ATOM 812 C C . LEU A 1 104 ? 1.792 3.372 24.720 1.00 95.38 104 LEU A C 1
ATOM 814 O O . LEU A 1 104 ? 2.001 2.341 24.087 1.00 95.38 104 LEU A O 1
ATOM 818 N N . GLU A 1 105 ? 0.611 3.616 25.280 1.00 96.12 105 GLU A N 1
ATOM 819 C CA . GLU A 1 105 ? -0.569 2.777 25.106 1.00 96.12 105 GLU A CA 1
ATOM 820 C C . GLU A 1 105 ? -1.514 3.383 24.068 1.00 96.12 105 GLU A C 1
ATOM 822 O O . GLU A 1 105 ? -1.560 4.600 23.868 1.00 96.12 105 GLU A O 1
ATOM 827 N N . PHE A 1 106 ? -2.334 2.541 23.445 1.00 97.75 106 PHE A N 1
ATOM 828 C CA . PHE A 1 106 ? -3.465 3.006 22.659 1.00 97.75 106 PHE A CA 1
ATOM 829 C C . PHE A 1 106 ? -4.732 2.213 22.957 1.00 97.75 106 PHE A C 1
ATOM 831 O O . PHE A 1 106 ? -4.724 1.018 23.270 1.00 97.75 106 PHE A O 1
ATOM 838 N N . ARG A 1 107 ? -5.857 2.916 22.849 1.00 98.06 107 ARG A N 1
ATOM 839 C CA . ARG A 1 107 ? -7.197 2.334 22.909 1.00 98.06 107 ARG A CA 1
ATOM 840 C C . ARG A 1 107 ? -7.853 2.504 21.556 1.00 98.06 107 ARG A C 1
ATOM 842 O O . ARG A 1 107 ? -7.792 3.585 20.974 1.00 98.06 107 ARG A O 1
ATOM 849 N N . GLY A 1 108 ? -8.487 1.443 21.086 1.00 98.44 108 GLY A N 1
ATOM 850 C CA . GLY A 1 108 ? -9.143 1.422 19.795 1.00 98.44 108 GLY A CA 1
ATOM 851 C C . GLY A 1 108 ? -10.572 0.916 19.889 1.00 98.44 108 GLY A C 1
ATOM 852 O O . GLY A 1 108 ? -10.938 0.136 20.774 1.00 98.44 108 GLY A O 1
ATOM 853 N N . ARG A 1 109 ? -11.395 1.382 18.958 1.00 98.81 109 ARG A N 1
ATOM 854 C CA . ARG A 1 109 ? -12.706 0.814 18.656 1.00 98.81 109 ARG A CA 1
ATOM 855 C C . ARG A 1 109 ? -12.795 0.610 17.158 1.00 98.81 109 ARG A C 1
ATOM 857 O O . ARG A 1 109 ? -12.400 1.494 16.401 1.00 98.81 109 ARG A O 1
ATOM 864 N N . VAL A 1 110 ? -13.335 -0.525 16.742 1.00 98.88 110 VAL A N 1
ATOM 865 C CA . VAL A 1 110 ? -13.648 -0.787 15.340 1.00 98.88 110 VAL A CA 1
ATOM 866 C C . VAL A 1 110 ? -15.086 -1.261 15.229 1.00 98.88 110 VAL A C 1
ATOM 868 O O . VAL A 1 110 ? -15.530 -2.123 15.981 1.00 98.88 110 VAL A O 1
ATOM 871 N N . THR A 1 111 ? -15.825 -0.665 14.303 1.00 98.88 111 THR A N 1
ATOM 872 C CA . THR A 1 111 ? -17.113 -1.172 13.836 1.00 98.88 111 THR A CA 1
ATOM 873 C C . THR A 1 111 ? -16.924 -1.650 12.407 1.00 98.88 111 THR A C 1
ATOM 875 O O . THR A 1 111 ? -16.564 -0.848 11.547 1.00 98.88 111 THR A O 1
ATOM 878 N N . ILE A 1 112 ? -17.131 -2.938 12.168 1.00 98.81 112 ILE A N 1
ATOM 879 C CA . ILE A 1 112 ? -17.008 -3.577 10.861 1.00 98.81 112 ILE A CA 1
ATOM 880 C C . ILE A 1 112 ? -18.418 -3.854 10.356 1.00 98.81 112 ILE A C 1
ATOM 882 O O . ILE A 1 112 ? -19.135 -4.669 10.934 1.00 98.81 112 ILE A O 1
ATOM 886 N N . GLU A 1 113 ? -18.822 -3.171 9.294 1.00 98.81 113 GLU A N 1
ATOM 887 C CA . GLU A 1 113 ? -19.984 -3.552 8.497 1.00 98.81 113 GLU A CA 1
ATOM 888 C C . GLU A 1 113 ? -19.525 -4.623 7.501 1.00 98.81 113 GLU A C 1
ATOM 890 O O . GLU A 1 113 ? -18.503 -4.451 6.829 1.00 98.81 113 GLU A O 1
ATOM 895 N N . PHE A 1 114 ? -20.234 -5.749 7.435 1.00 98.62 114 PHE A N 1
ATOM 896 C CA . PHE A 1 114 ? -19.873 -6.856 6.553 1.00 98.62 114 PHE A CA 1
ATOM 897 C C . PHE A 1 114 ? -21.100 -7.592 6.025 1.00 98.62 114 PHE A C 1
ATOM 899 O O . PHE A 1 114 ? -22.145 -7.660 6.672 1.00 98.62 114 PHE A O 1
ATOM 906 N N . TYR A 1 115 ? -20.942 -8.160 4.839 1.00 98.19 115 TYR A N 1
ATOM 907 C CA . TYR A 1 115 ? -21.937 -8.949 4.135 1.00 98.19 115 TYR A CA 1
ATOM 908 C C . TYR A 1 115 ? -21.575 -10.433 4.196 1.00 98.19 115 TYR A C 1
ATOM 910 O O . TYR A 1 115 ? -20.406 -10.793 4.052 1.00 98.19 115 TYR A O 1
ATOM 918 N N . VAL A 1 116 ? -22.573 -11.297 4.376 1.00 98.00 116 VAL A N 1
ATOM 919 C CA . VAL A 1 116 ? -22.392 -12.753 4.399 1.00 98.00 116 VAL A CA 1
ATOM 920 C C . VAL A 1 116 ? -23.118 -13.389 3.210 1.00 98.00 116 VAL A C 1
ATOM 922 O O . VAL A 1 116 ? -24.326 -13.211 3.049 1.00 98.00 116 VAL A O 1
ATOM 925 N N . ASP A 1 117 ? -22.412 -14.145 2.366 1.00 96.75 117 ASP A N 1
ATOM 926 C CA . ASP A 1 117 ? -22.972 -14.751 1.143 1.00 96.75 117 ASP A CA 1
ATOM 927 C C . ASP A 1 117 ? -23.592 -16.151 1.344 1.00 96.75 117 ASP A C 1
ATOM 929 O O . ASP A 1 117 ? -24.409 -16.593 0.521 1.00 96.75 117 ASP A O 1
ATOM 933 N N . GLU A 1 118 ? -23.275 -16.812 2.459 1.00 95.94 118 GLU A N 1
ATOM 934 C CA . GLU A 1 118 ? -23.692 -18.169 2.817 1.00 95.94 118 GLU A CA 1
ATOM 935 C C . GLU A 1 118 ? -24.135 -18.268 4.283 1.00 95.94 118 GLU A C 1
ATOM 937 O O . GLU A 1 118 ? -23.601 -17.608 5.164 1.00 95.94 118 GLU A O 1
ATOM 942 N N . GLU A 1 119 ? -25.136 -19.106 4.569 1.00 97.44 119 GLU A N 1
ATOM 943 C CA . GLU A 1 119 ? -25.603 -19.282 5.947 1.00 97.44 119 GLU A CA 1
ATOM 944 C C . GLU A 1 119 ? -24.518 -19.975 6.789 1.00 97.44 119 GLU A C 1
ATOM 946 O O . GLU A 1 119 ? -24.066 -21.069 6.451 1.00 97.44 119 GLU A O 1
ATOM 951 N N . THR A 1 120 ? -24.129 -19.363 7.907 1.00 97.62 120 THR A N 1
ATOM 952 C CA . THR A 1 120 ? -23.050 -19.854 8.778 1.00 97.62 120 THR A CA 1
ATOM 953 C C . THR A 1 120 ? -23.299 -19.461 10.231 1.00 97.62 120 THR A C 1
ATOM 955 O O . THR A 1 120 ? -24.077 -18.558 10.525 1.00 97.62 120 THR A O 1
ATOM 958 N N . LYS A 1 121 ? -22.641 -20.133 11.175 1.00 97.50 121 LYS A N 1
ATOM 959 C CA . LYS A 1 121 ? -22.666 -19.752 12.596 1.00 97.50 121 LYS A CA 1
ATOM 960 C C . LYS A 1 121 ? -21.526 -18.832 13.001 1.00 97.50 121 LYS A C 1
ATOM 962 O O . LYS A 1 121 ? -21.569 -18.275 14.092 1.00 97.50 121 LYS A O 1
ATOM 967 N N . PHE A 1 122 ? -20.510 -18.690 12.159 1.00 98.12 122 PHE A N 1
ATOM 968 C CA . PHE A 1 122 ? -19.267 -18.058 12.561 1.00 98.12 122 PHE A CA 1
ATOM 969 C C . PHE A 1 122 ? -18.665 -17.187 11.470 1.00 98.12 122 PHE A C 1
ATOM 971 O O . PHE A 1 122 ? -18.955 -17.352 10.287 1.00 98.12 122 PHE A O 1
ATOM 978 N N . ILE A 1 123 ? -17.766 -16.310 11.897 1.00 98.50 123 ILE A N 1
ATOM 979 C CA . ILE A 1 123 ? -16.827 -15.580 11.051 1.00 98.50 123 ILE A CA 1
ATOM 980 C C . ILE A 1 123 ? -15.417 -15.723 11.627 1.00 98.50 123 ILE A C 1
ATOM 982 O O . ILE A 1 123 ? -15.243 -15.941 12.830 1.00 98.50 123 ILE A O 1
ATOM 986 N N . VAL A 1 124 ? -14.412 -15.583 10.763 1.00 98.50 124 VAL A N 1
ATOM 987 C CA . VAL A 1 124 ? -12.997 -15.562 11.152 1.00 98.50 124 VAL A CA 1
ATOM 988 C C . VAL A 1 124 ? -12.353 -14.318 10.565 1.00 98.50 124 VAL A C 1
ATOM 990 O O . VAL A 1 124 ? -12.591 -13.988 9.406 1.00 98.50 124 VAL A O 1
ATOM 993 N N . PHE A 1 125 ? -11.550 -13.629 11.366 1.00 98.56 125 PHE A N 1
ATOM 994 C CA . PHE A 1 125 ? -10.825 -12.422 10.971 1.00 98.56 125 PHE A CA 1
ATOM 995 C C . PHE A 1 125 ? -9.496 -12.346 11.723 1.00 98.56 125 PHE A C 1
ATOM 997 O O . PHE A 1 125 ? -9.241 -13.137 12.628 1.00 98.56 125 PHE A O 1
ATOM 1004 N N . HIS A 1 126 ? -8.622 -11.421 11.344 1.00 98.75 126 HIS A N 1
ATOM 1005 C CA . HIS A 1 126 ? -7.282 -11.321 11.907 1.00 98.75 126 HIS A CA 1
ATOM 1006 C C . HIS A 1 126 ? -7.221 -10.384 13.116 1.00 98.75 126 HIS A C 1
ATOM 1008 O O . HIS A 1 126 ? -7.886 -9.346 13.165 1.00 98.75 126 HIS A O 1
ATOM 1014 N N . SER A 1 127 ? -6.382 -10.743 14.086 1.00 98.25 127 SER A N 1
ATOM 1015 C CA . SER A 1 127 ? -5.966 -9.892 15.199 1.00 98.25 127 SER A CA 1
ATOM 1016 C C . SER A 1 127 ? -4.680 -10.432 15.818 1.00 98.25 127 SER A C 1
ATOM 1018 O O . SER A 1 127 ? -4.546 -11.636 16.039 1.00 98.25 127 SER A O 1
ATOM 1020 N N . LYS A 1 128 ? -3.737 -9.539 16.124 1.00 97.31 128 LYS A N 1
ATOM 1021 C CA . LYS A 1 128 ? -2.453 -9.884 16.740 1.00 97.31 128 LYS A CA 1
ATOM 1022 C C . LYS A 1 128 ? -2.091 -8.868 17.811 1.00 97.31 128 LYS A C 1
ATOM 1024 O O . LYS A 1 128 ? -2.095 -7.675 17.547 1.00 97.31 128 LYS A O 1
ATOM 1029 N N . ASN A 1 129 ? -1.729 -9.342 19.002 1.00 95.94 129 ASN A N 1
ATOM 1030 C CA . ASN A 1 129 ? -1.294 -8.502 20.124 1.00 95.94 129 ASN A CA 1
ATOM 1031 C C . ASN A 1 129 ? -2.310 -7.410 20.522 1.00 95.94 129 ASN A C 1
ATOM 1033 O O . ASN A 1 129 ? -1.925 -6.337 20.983 1.00 95.94 129 ASN A O 1
ATOM 1037 N N . LEU A 1 130 ? -3.610 -7.678 20.368 1.00 97.56 130 LEU A N 1
ATOM 1038 C CA . LEU A 1 130 ? -4.688 -6.790 20.805 1.00 97.56 130 LEU A CA 1
ATOM 1039 C C . LEU A 1 130 ? -5.502 -7.471 21.900 1.00 97.56 130 LEU A C 1
ATOM 1041 O O . LEU A 1 130 ? -5.937 -8.611 21.748 1.00 97.56 130 LEU A O 1
ATOM 1045 N N . THR A 1 131 ? -5.760 -6.760 22.996 1.00 97.88 131 THR A N 1
ATOM 1046 C CA . THR A 1 131 ? -6.640 -7.270 24.051 1.00 97.88 131 THR A CA 1
ATOM 1047 C C . THR A 1 131 ? -8.058 -6.767 23.814 1.00 97.88 131 THR A C 1
ATOM 1049 O O . THR A 1 131 ? -8.356 -5.596 24.054 1.00 97.88 131 THR A O 1
ATOM 1052 N N . ILE A 1 132 ? -8.942 -7.657 23.360 1.00 97.81 132 ILE A N 1
ATOM 1053 C CA . ILE A 1 132 ? -10.367 -7.359 23.159 1.00 97.81 132 ILE A CA 1
ATOM 1054 C C . ILE A 1 132 ? -11.052 -7.158 24.520 1.00 97.81 132 ILE A C 1
ATOM 1056 O O . ILE A 1 132 ? -10.847 -7.939 25.450 1.00 97.81 132 ILE A O 1
ATOM 1060 N N . LYS A 1 133 ? -11.837 -6.085 24.649 1.00 97.50 133 LYS A N 1
ATOM 1061 C CA . LYS A 1 133 ? -12.549 -5.691 25.876 1.00 97.50 133 LYS A CA 1
ATOM 1062 C C . LYS A 1 133 ? -14.061 -5.806 25.753 1.00 97.50 133 LYS A C 1
ATOM 1064 O O . LYS A 1 133 ? -14.717 -6.133 26.735 1.00 97.50 133 LYS A O 1
ATOM 1069 N N . GLU A 1 134 ? -14.594 -5.524 24.574 1.00 97.31 134 GLU A N 1
ATOM 1070 C CA . GLU A 1 134 ? -16.024 -5.571 24.290 1.00 97.31 134 GLU A CA 1
ATOM 1071 C C . GLU A 1 134 ? -16.237 -6.053 22.861 1.00 97.31 134 GLU A C 1
ATOM 1073 O O . GLU A 1 134 ? -15.453 -5.710 21.972 1.00 97.31 134 GLU A O 1
ATOM 1078 N N . GLN A 1 135 ? -17.306 -6.818 22.655 1.00 97.19 135 GLN A N 1
ATOM 1079 C CA . GLN A 1 135 ? -17.709 -7.356 21.368 1.00 97.19 135 GLN A CA 1
ATOM 1080 C C . GLN A 1 135 ? -19.234 -7.360 21.276 1.00 97.19 135 GLN A C 1
ATOM 1082 O O . GLN A 1 135 ? -19.907 -7.863 22.172 1.00 97.19 135 GLN A O 1
ATOM 1087 N N . ILE A 1 136 ? -19.776 -6.790 20.204 1.00 98.31 136 ILE A N 1
ATOM 1088 C CA . ILE A 1 136 ? -21.219 -6.720 19.958 1.00 98.31 136 ILE A CA 1
ATOM 1089 C C . ILE A 1 136 ? -21.450 -7.013 18.480 1.00 98.31 136 ILE A C 1
ATOM 1091 O O . ILE A 1 136 ? -20.842 -6.371 17.625 1.00 98.31 136 ILE A O 1
ATOM 1095 N N . VAL A 1 137 ? -22.339 -7.955 18.170 1.00 98.44 137 VAL A N 1
ATOM 1096 C CA . VAL A 1 137 ? -22.788 -8.217 16.795 1.00 98.44 137 VAL A CA 1
ATOM 1097 C C . VAL A 1 137 ? -24.228 -7.756 16.652 1.00 98.44 137 VAL A C 1
ATOM 1099 O O . VAL A 1 137 ? -25.044 -8.015 17.532 1.00 98.44 137 VAL A O 1
ATOM 1102 N N . LYS A 1 138 ? -24.546 -7.079 15.548 1.00 98.00 138 LYS A N 1
ATOM 1103 C CA . LYS A 1 138 ? -25.900 -6.613 15.243 1.00 98.00 138 LYS A CA 1
ATOM 1104 C C . LYS A 1 138 ? -26.375 -7.050 13.865 1.00 98.00 138 LYS A C 1
ATOM 1106 O O . LYS A 1 138 ? -25.594 -7.026 12.912 1.00 98.00 138 LYS A O 1
ATOM 1111 N N . ASP A 1 139 ? -27.661 -7.376 13.784 1.00 96.75 139 ASP A N 1
ATOM 1112 C CA . ASP A 1 139 ? -28.448 -7.501 12.555 1.00 96.75 139 ASP A CA 1
ATOM 1113 C C . ASP A 1 139 ? -29.389 -6.288 12.476 1.00 96.75 139 ASP A C 1
ATOM 1115 O O . ASP A 1 139 ? -30.368 -6.166 13.218 1.00 96.75 139 ASP A O 1
ATOM 1119 N N . GLY A 1 140 ? -29.012 -5.287 11.677 1.00 93.00 140 GLY A N 1
ATOM 1120 C CA . GLY A 1 140 ? -29.653 -3.972 11.713 1.00 93.00 140 GLY A CA 1
ATOM 1121 C C . GLY A 1 140 ? -29.537 -3.303 13.092 1.00 93.00 140 GLY A C 1
ATOM 1122 O O . GLY A 1 140 ? -28.481 -2.786 13.456 1.00 93.00 140 GLY A O 1
ATOM 1123 N N . GLN A 1 141 ? -30.637 -3.268 13.850 1.00 90.75 141 GLN A N 1
ATOM 1124 C CA . GLN A 1 141 ? -30.673 -2.710 15.211 1.00 90.75 141 GLN A CA 1
ATOM 1125 C C . GLN A 1 141 ? -30.704 -3.778 16.312 1.00 90.75 141 GLN A C 1
ATOM 1127 O O . GLN A 1 141 ? -30.519 -3.434 17.480 1.00 90.75 141 GLN A O 1
ATOM 1132 N N . GLU A 1 142 ? -30.934 -5.042 15.958 1.00 95.69 142 GLU A N 1
ATOM 1133 C CA . GLU A 1 142 ? -31.040 -6.142 16.911 1.00 95.69 142 GLU A CA 1
ATOM 1134 C C . GLU A 1 142 ? -29.652 -6.663 17.282 1.00 95.69 142 GLU A C 1
ATOM 1136 O O . GLU A 1 142 ? -28.808 -6.882 16.415 1.00 95.69 142 GLU A O 1
ATOM 1141 N N . GLU A 1 143 ? -29.403 -6.835 18.578 1.00 97.25 143 GLU A N 1
ATOM 1142 C CA . GLU A 1 143 ? -28.158 -7.411 19.079 1.00 97.25 143 GLU A CA 1
ATOM 1143 C C . GLU A 1 143 ? -28.230 -8.939 19.064 1.00 97.25 143 GLU A C 1
ATOM 1145 O O . GLU A 1 143 ? -29.136 -9.545 19.635 1.00 97.25 143 GLU A O 1
ATOM 1150 N N . MET A 1 144 ? -27.242 -9.552 18.422 1.00 97.56 144 MET A N 1
ATOM 1151 C CA . MET A 1 144 ? -27.113 -10.995 18.275 1.00 97.56 144 MET A CA 1
ATOM 1152 C C . MET A 1 144 ? -26.282 -11.567 19.424 1.00 97.56 144 MET A C 1
ATOM 1154 O O . MET A 1 144 ? -25.248 -11.011 19.801 1.00 97.56 144 MET A O 1
ATOM 1158 N N . LYS A 1 145 ? -26.680 -12.730 19.946 1.00 97.62 145 LYS A N 1
ATOM 1159 C CA . LYS A 1 145 ? -25.938 -13.399 21.020 1.00 97.62 145 LYS A CA 1
ATOM 1160 C C . LYS A 1 145 ? -24.696 -14.106 20.491 1.00 97.62 145 LYS A C 1
ATOM 1162 O O . LYS A 1 145 ? -24.786 -14.998 19.646 1.00 97.62 145 LYS A O 1
ATOM 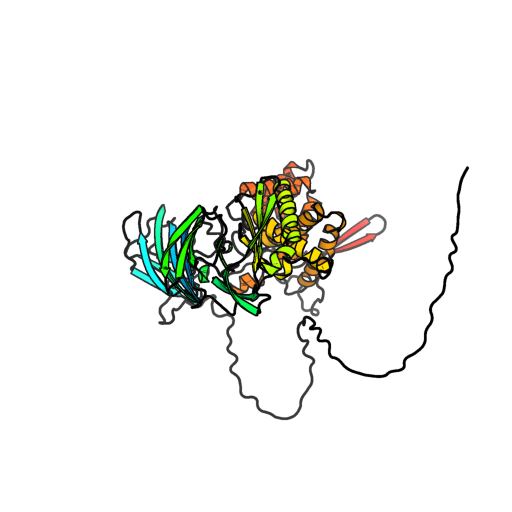1167 N N . ILE A 1 146 ? -23.542 -13.735 21.037 1.00 97.88 146 ILE A N 1
ATOM 1168 C CA . ILE A 1 146 ? -22.250 -14.358 20.740 1.00 97.88 146 ILE A CA 1
ATOM 1169 C C . ILE A 1 146 ? -22.088 -15.590 21.635 1.00 97.88 146 ILE A C 1
ATOM 1171 O O . ILE A 1 146 ? -21.997 -15.468 22.854 1.00 97.88 146 ILE A O 1
ATOM 1175 N N . ALA A 1 147 ? -22.022 -16.770 21.022 1.00 97.25 147 ALA A N 1
ATOM 1176 C CA . ALA A 1 147 ? -21.793 -18.033 21.712 1.00 97.25 147 ALA A CA 1
ATOM 1177 C C . ALA A 1 147 ? -20.323 -18.206 22.115 1.00 97.25 147 ALA A C 1
ATOM 1179 O O . ALA A 1 147 ? -20.035 -18.689 23.211 1.00 97.25 147 ALA A O 1
ATOM 1180 N N . LYS A 1 148 ? -19.383 -17.850 21.225 1.00 95.62 148 LYS A N 1
ATOM 1181 C CA . LYS A 1 148 ? -17.938 -18.012 21.459 1.00 95.62 148 LYS A CA 1
ATOM 1182 C C . LYS A 1 148 ? -17.124 -16.921 20.776 1.00 95.62 148 LYS A C 1
ATOM 1184 O O . LYS A 1 148 ? -17.430 -16.514 19.658 1.00 95.62 148 LYS A O 1
ATOM 1189 N N . LEU A 1 149 ? -16.036 -16.525 21.433 1.00 95.56 149 LEU A N 1
ATOM 1190 C CA . LEU A 1 149 ? -14.950 -15.746 20.847 1.00 95.56 149 LEU A CA 1
ATOM 1191 C C . LEU A 1 149 ? -13.629 -16.431 21.205 1.00 95.56 149 LEU A C 1
ATOM 1193 O O . LEU A 1 149 ? -13.266 -16.495 22.378 1.00 95.56 149 LEU A O 1
ATOM 1197 N N . LEU A 1 150 ? -12.940 -16.969 20.204 1.00 95.50 150 LEU A N 1
ATOM 1198 C CA . LEU A 1 150 ? -11.714 -17.748 20.373 1.00 95.50 150 LEU A CA 1
ATOM 1199 C C . LEU A 1 150 ? -10.555 -17.058 19.655 1.00 95.50 150 LEU A C 1
ATOM 1201 O O . LEU A 1 150 ? -10.721 -16.561 18.544 1.00 95.50 150 LEU A O 1
ATOM 1205 N N . GLN A 1 151 ? -9.380 -17.055 20.279 1.00 93.81 151 GLN A N 1
ATOM 1206 C CA . GLN A 1 151 ? -8.140 -16.539 19.698 1.00 93.81 151 GLN A CA 1
ATOM 1207 C C . GLN A 1 151 ? -7.219 -17.695 19.329 1.00 93.81 151 GLN A C 1
ATOM 1209 O O . GLN A 1 151 ? -7.034 -18.619 20.121 1.00 93.81 151 GLN A O 1
ATOM 1214 N N . TYR A 1 152 ? -6.594 -17.610 18.157 1.00 95.25 152 TYR A N 1
ATOM 1215 C CA . TYR A 1 152 ? -5.546 -18.532 17.745 1.00 95.25 152 TYR A CA 1
ATOM 1216 C C . TYR A 1 152 ? -4.285 -17.766 17.324 1.00 95.25 152 TYR A C 1
ATOM 1218 O O . TYR A 1 152 ? -4.118 -17.449 16.143 1.00 95.25 152 TYR A O 1
ATOM 1226 N N . PRO A 1 153 ? -3.382 -17.464 18.282 1.00 92.75 153 PRO A N 1
ATOM 1227 C CA . PRO A 1 153 ? -2.219 -16.608 18.043 1.00 92.75 153 PRO A CA 1
ATOM 1228 C C . PRO A 1 153 ? -1.283 -17.101 16.936 1.00 92.75 153 PRO A C 1
ATOM 1230 O O . PRO A 1 153 ? -0.757 -16.282 16.192 1.00 92.75 153 PRO A O 1
ATOM 1233 N N . LYS A 1 154 ? -1.121 -18.423 16.772 1.00 90.75 154 LYS A N 1
ATOM 1234 C CA . LYS A 1 154 ? -0.240 -19.011 15.744 1.00 90.75 154 LYS A CA 1
ATOM 1235 C C . LYS A 1 154 ? -0.618 -18.621 14.314 1.00 90.75 154 LYS A C 1
ATOM 1237 O O . LYS A 1 154 ? 0.263 -18.474 13.479 1.00 90.75 154 LYS A O 1
ATOM 1242 N N . ARG A 1 155 ? -1.916 -18.447 14.040 1.00 93.06 155 ARG A N 1
ATOM 1243 C CA . ARG A 1 155 ? -2.425 -17.965 12.742 1.00 93.06 155 ARG A CA 1
ATOM 1244 C C . ARG A 1 155 ? -2.934 -16.527 12.810 1.00 93.06 155 ARG A C 1
ATOM 1246 O O . ARG A 1 155 ? -3.486 -16.043 11.833 1.00 93.06 155 ARG A O 1
ATOM 1253 N N . GLU A 1 156 ? -2.752 -15.851 13.946 1.00 96.56 156 GLU A N 1
ATOM 1254 C CA . GLU A 1 156 ? -3.158 -14.455 14.150 1.00 96.56 156 GLU A CA 1
ATOM 1255 C C . GLU A 1 156 ? -4.661 -14.227 13.889 1.00 96.56 156 GLU A C 1
ATOM 1257 O O . GLU A 1 156 ? -5.065 -13.204 13.334 1.00 96.56 156 GLU A O 1
ATOM 1262 N N . GLN A 1 157 ? -5.493 -15.206 14.260 1.00 97.69 157 GLN A N 1
ATOM 1263 C CA . GLN A 1 157 ? -6.921 -15.255 13.937 1.00 97.69 157 GLN A CA 1
ATOM 1264 C C . GLN A 1 157 ? -7.815 -15.169 15.180 1.00 97.69 157 GLN A C 1
ATOM 1266 O O . GLN A 1 157 ? -7.505 -15.701 16.249 1.00 97.69 157 GLN A O 1
ATOM 1271 N N . LEU A 1 158 ? -8.977 -14.550 14.993 1.00 97.56 158 LEU A N 1
ATOM 1272 C CA . LEU A 1 158 ? -10.130 -14.549 15.881 1.00 97.56 158 LEU A CA 1
ATOM 1273 C C . LEU A 1 158 ? -11.271 -15.320 15.222 1.00 97.56 158 LEU A C 1
ATOM 1275 O O . LEU A 1 158 ? -11.610 -15.059 14.071 1.00 97.56 158 LEU A O 1
ATOM 1279 N N . TYR A 1 159 ? -11.890 -16.226 15.971 1.00 98.00 159 TYR A N 1
ATOM 1280 C CA . TYR A 1 159 ? -13.103 -16.940 15.582 1.00 98.00 159 TYR A CA 1
ATOM 1281 C C . TYR A 1 159 ? -14.264 -16.452 16.448 1.00 98.00 159 TYR A C 1
ATOM 1283 O O . TYR A 1 159 ? -14.206 -16.551 17.675 1.00 98.00 159 TYR A O 1
ATOM 1291 N N . LEU A 1 160 ? -15.310 -15.925 15.811 1.00 98.44 160 LEU A N 1
ATOM 1292 C CA . LEU A 1 160 ? -16.529 -15.458 16.468 1.00 98.44 160 LEU A CA 1
ATOM 1293 C C . LEU A 1 160 ? -17.700 -16.323 16.012 1.00 98.44 160 LEU A C 1
ATOM 1295 O O . LEU A 1 160 ? -17.977 -16.386 14.819 1.00 98.44 160 LEU A O 1
ATOM 1299 N N . GLU A 1 161 ? -18.406 -16.938 16.958 1.00 98.38 161 GLU A N 1
ATOM 1300 C CA . GLU A 1 161 ? -19.583 -17.780 16.716 1.00 98.38 161 GLU A CA 1
ATOM 1301 C C . GLU A 1 161 ? -20.814 -17.204 17.414 1.00 98.38 161 GLU A C 1
ATOM 1303 O O . GLU A 1 161 ? -20.741 -16.802 18.577 1.00 98.38 161 GLU A O 1
ATOM 1308 N N . LEU A 1 162 ? -21.948 -17.184 16.716 1.00 98.25 162 LEU A N 1
ATOM 1309 C CA . LEU A 1 162 ? -23.252 -16.797 17.252 1.00 98.25 162 LEU A CA 1
ATOM 1310 C C . LEU A 1 162 ? -24.010 -18.012 17.812 1.00 98.25 162 LEU A C 1
ATOM 1312 O O . LEU A 1 162 ? -23.789 -19.149 17.394 1.00 98.25 162 LEU A O 1
ATOM 1316 N N . GLU A 1 163 ? -24.932 -17.780 18.753 1.00 97.62 163 GLU A N 1
ATOM 1317 C CA . GLU A 1 163 ? -25.887 -18.820 19.180 1.00 97.62 163 GLU A CA 1
ATOM 1318 C C . GLU A 1 163 ? -26.800 -19.219 18.003 1.00 97.62 163 GLU A C 1
ATOM 1320 O O . GLU A 1 163 ? -26.958 -20.410 17.684 1.00 97.62 163 GLU A O 1
ATOM 1325 N N . ASP A 1 164 ? -27.314 -18.194 17.317 1.00 95.62 164 ASP A N 1
ATOM 1326 C CA . ASP A 1 164 ? -28.057 -18.282 16.062 1.00 95.62 164 ASP A CA 1
ATOM 1327 C C . ASP A 1 164 ? -27.110 -18.367 14.847 1.00 95.62 164 ASP A C 1
ATOM 1329 O O . ASP A 1 164 ? -25.959 -18.792 14.953 1.00 95.62 164 ASP A O 1
ATOM 1333 N N . LYS A 1 165 ? -27.600 -18.028 13.652 1.00 96.81 165 LYS A N 1
ATOM 1334 C CA . LYS A 1 165 ? -26.833 -18.075 12.403 1.00 96.81 165 LYS A CA 1
ATOM 1335 C C . LYS A 1 165 ? -26.795 -16.709 11.734 1.00 96.81 165 LYS A C 1
ATOM 1337 O O . LYS A 1 165 ? -27.824 -16.036 11.658 1.00 96.81 165 LYS A O 1
ATOM 1342 N N . PHE A 1 166 ? -25.648 -16.376 11.153 1.00 97.81 166 PHE A N 1
ATOM 1343 C CA . PHE A 1 166 ? -25.571 -15.395 10.081 1.00 97.81 166 PHE A CA 1
ATOM 1344 C C . PHE A 1 166 ? -26.382 -15.910 8.893 1.00 97.81 166 PHE A C 1
ATOM 1346 O O . PHE A 1 166 ? -26.147 -17.008 8.382 1.00 97.81 166 PHE A O 1
ATOM 1353 N N . GLN A 1 167 ? -27.368 -15.124 8.484 1.00 97.62 167 GLN A N 1
ATOM 1354 C CA . GLN A 1 167 ? -28.258 -15.441 7.384 1.00 97.62 167 GLN A CA 1
ATOM 1355 C C . GLN A 1 167 ? -27.566 -15.171 6.055 1.00 97.62 167 GLN A C 1
ATOM 1357 O O . GLN A 1 167 ? -26.856 -14.179 5.874 1.00 97.62 167 GLN A O 1
ATOM 1362 N N . LYS A 1 168 ? -27.826 -16.058 5.098 1.00 97.00 168 LYS A N 1
ATOM 1363 C CA . LYS A 1 168 ? -27.353 -15.913 3.727 1.00 97.00 168 LYS A CA 1
ATOM 1364 C C . LYS A 1 168 ? -27.850 -14.597 3.120 1.00 97.00 168 LYS A C 1
ATOM 1366 O O . LYS A 1 168 ? -29.045 -14.315 3.149 1.00 97.00 168 LYS A O 1
ATOM 1371 N N . ARG A 1 169 ? -26.948 -13.879 2.448 1.00 96.44 169 ARG A N 1
ATOM 1372 C CA . ARG A 1 169 ? -27.203 -12.609 1.752 1.00 96.44 169 ARG A CA 1
ATOM 1373 C C . ARG A 1 169 ? -27.708 -11.503 2.679 1.00 96.44 169 ARG A C 1
ATOM 1375 O O . ARG A 1 169 ? -28.578 -10.730 2.281 1.00 96.44 169 ARG A O 1
ATOM 1382 N N . ASN A 1 170 ? -27.167 -11.430 3.892 1.00 97.56 170 ASN A N 1
ATOM 1383 C CA . ASN A 1 170 ? -27.515 -10.392 4.857 1.00 97.56 170 ASN A CA 1
ATOM 1384 C C . ASN A 1 170 ? -26.289 -9.581 5.305 1.00 97.56 170 ASN A C 1
ATOM 1386 O O . ASN A 1 170 ? -25.151 -10.044 5.198 1.00 97.56 170 ASN A O 1
ATOM 1390 N N . ASN A 1 171 ? -26.540 -8.360 5.783 1.00 97.94 171 ASN A N 1
ATOM 1391 C CA . ASN A 1 171 ? -25.521 -7.458 6.308 1.00 97.94 171 ASN A CA 1
ATOM 1392 C C . ASN A 1 171 ? -25.544 -7.453 7.832 1.00 97.94 171 ASN A C 1
ATOM 1394 O O . ASN A 1 171 ? -26.604 -7.394 8.450 1.00 97.94 171 ASN A O 1
ATOM 1398 N N . TYR A 1 172 ? -24.359 -7.421 8.421 1.00 98.62 172 TYR A N 1
ATOM 1399 C CA . TYR A 1 172 ? -24.156 -7.420 9.857 1.00 98.62 172 TYR A CA 1
ATOM 1400 C C . TYR A 1 172 ? -23.196 -6.310 10.259 1.00 98.62 172 TYR A C 1
ATOM 1402 O O . TYR A 1 172 ? -22.455 -5.753 9.446 1.00 98.62 172 TYR A O 1
ATOM 1410 N N . THR A 1 173 ? -23.209 -5.977 11.543 1.00 98.62 173 THR A N 1
ATOM 1411 C CA . THR A 1 173 ? -22.261 -5.037 12.136 1.00 98.62 173 THR A CA 1
ATOM 1412 C C . THR A 1 173 ? -21.577 -5.683 13.330 1.00 98.62 173 THR A C 1
ATOM 1414 O O . THR A 1 173 ? -22.248 -6.104 14.267 1.00 98.62 173 THR A O 1
ATOM 1417 N N . LEU A 1 174 ? -20.247 -5.742 13.313 1.00 98.75 174 LEU A N 1
ATOM 1418 C CA . LEU A 1 174 ? -19.420 -6.185 14.433 1.00 98.75 174 LEU A CA 1
ATOM 1419 C C . LEU A 1 174 ? -18.730 -4.975 15.058 1.00 98.75 174 LEU A C 1
ATOM 1421 O O . LEU A 1 174 ? -17.882 -4.348 14.433 1.00 98.75 174 LEU A O 1
ATOM 1425 N N . PHE A 1 175 ? -19.070 -4.661 16.300 1.00 98.75 175 PHE A N 1
ATOM 1426 C CA . PHE A 1 175 ? -18.361 -3.686 17.116 1.00 98.75 175 PHE A CA 1
ATOM 1427 C C . PHE A 1 175 ? -17.379 -4.396 18.046 1.00 98.75 175 PHE A C 1
ATOM 1429 O O . PHE A 1 175 ? -17.741 -5.361 18.718 1.00 98.75 175 PHE A O 1
ATOM 1436 N N . LEU A 1 176 ? -16.151 -3.888 18.107 1.00 98.69 176 LEU A N 1
ATOM 1437 C CA . LEU A 1 176 ? -15.098 -4.342 19.006 1.00 98.69 176 LEU A CA 1
ATOM 1438 C C . LEU A 1 176 ? -14.444 -3.134 19.681 1.00 98.69 176 LEU A C 1
ATOM 1440 O O . LEU A 1 176 ? -14.119 -2.148 19.014 1.00 98.69 176 LEU A O 1
ATOM 1444 N N . SER A 1 177 ? -14.172 -3.233 20.981 1.00 98.69 177 SER A N 1
ATOM 1445 C CA . SER A 1 177 ? -13.243 -2.332 21.672 1.00 98.69 177 SER A CA 1
ATOM 1446 C C . SER A 1 177 ? -12.024 -3.100 22.169 1.00 98.69 177 SER A C 1
ATOM 1448 O O . SER A 1 177 ? -12.123 -4.267 22.551 1.00 98.69 177 SER A O 1
ATOM 1450 N N . PHE A 1 178 ? -10.855 -2.469 22.117 1.00 98.62 178 PHE A N 1
ATOM 1451 C CA . PHE A 1 178 ? -9.588 -3.118 22.430 1.00 98.62 178 PHE A CA 1
ATOM 1452 C C . PHE A 1 178 ? -8.547 -2.119 22.936 1.00 98.62 178 PHE A C 1
ATOM 1454 O O . PHE A 1 178 ? -8.675 -0.902 22.776 1.00 98.62 178 PHE A O 1
ATOM 1461 N N . ASN A 1 179 ? -7.497 -2.643 23.556 1.00 98.19 179 ASN A N 1
ATOM 1462 C CA . ASN A 1 179 ? -6.303 -1.881 23.895 1.00 98.19 179 ASN A CA 1
ATOM 1463 C C . ASN A 1 179 ? -5.030 -2.670 23.576 1.00 98.19 179 ASN A C 1
ATOM 1465 O O . ASN A 1 179 ? -5.048 -3.902 23.491 1.00 98.19 179 ASN A O 1
ATOM 1469 N N . SER A 1 180 ? -3.941 -1.935 23.376 1.00 97.50 180 SER A N 1
ATOM 1470 C CA . SER A 1 180 ? -2.594 -2.474 23.196 1.00 97.50 180 SER A CA 1
ATOM 1471 C C . SER A 1 180 ? -1.546 -1.381 23.453 1.00 97.50 180 SER A C 1
ATOM 1473 O O . SER A 1 180 ? -1.880 -0.262 23.849 1.00 97.50 180 SER A O 1
ATOM 1475 N N . THR A 1 181 ? -0.278 -1.716 23.261 1.00 97.19 181 THR A N 1
ATOM 1476 C CA . THR A 1 181 ? 0.877 -0.824 23.387 1.00 97.19 181 THR A CA 1
ATOM 1477 C C . THR A 1 181 ? 1.443 -0.508 22.012 1.00 97.19 181 THR A C 1
ATOM 1479 O O . THR A 1 181 ? 1.486 -1.381 21.145 1.00 97.19 181 THR A O 1
ATOM 1482 N N . LEU A 1 182 ? 1.920 0.719 21.818 1.00 96.12 182 LEU A N 1
ATOM 1483 C CA . LEU A 1 182 ? 2.687 1.092 20.636 1.00 96.12 182 LEU A CA 1
ATOM 1484 C C . LEU A 1 182 ? 3.981 0.272 20.608 1.00 96.12 182 LEU A C 1
ATOM 1486 O O . LEU A 1 182 ? 4.743 0.274 21.575 1.00 96.12 182 LEU A O 1
ATOM 1490 N N . ASN A 1 183 ? 4.224 -0.438 19.506 1.00 87.19 183 ASN A N 1
ATOM 1491 C CA . ASN A 1 183 ? 5.469 -1.184 19.323 1.00 87.19 183 ASN A CA 1
ATOM 1492 C C . ASN A 1 183 ? 6.664 -0.206 19.295 1.00 87.19 183 ASN A C 1
ATOM 1494 O O . ASN A 1 183 ? 6.565 0.859 18.693 1.00 87.19 183 ASN A O 1
ATOM 1498 N N . SER A 1 184 ? 7.775 -0.545 19.947 1.00 84.81 184 SER A N 1
ATOM 1499 C CA . SER A 1 184 ? 8.982 0.295 20.009 1.00 84.81 184 SER A CA 1
ATOM 1500 C C . SER A 1 184 ? 10.253 -0.391 19.496 1.00 84.81 184 SER A C 1
ATOM 1502 O O . SER A 1 184 ? 11.328 0.197 19.580 1.00 84.81 184 SER A O 1
ATOM 1504 N N . THR A 1 185 ? 10.159 -1.626 18.989 1.00 83.12 185 THR A N 1
ATOM 1505 C CA . THR A 1 185 ? 11.326 -2.441 18.602 1.00 83.12 185 THR A CA 1
ATOM 1506 C C . THR A 1 185 ? 11.302 -2.877 17.145 1.00 83.12 185 THR A C 1
ATOM 1508 O O . THR A 1 185 ? 12.328 -2.821 16.475 1.00 83.12 185 THR A O 1
ATOM 1511 N N . ASP A 1 186 ? 10.142 -3.302 16.645 1.00 84.75 186 ASP A N 1
ATOM 1512 C CA . ASP A 1 186 ? 10.039 -3.984 15.351 1.00 84.75 186 ASP A CA 1
ATOM 1513 C C . ASP A 1 186 ? 9.476 -3.065 14.259 1.00 84.75 186 ASP A C 1
ATOM 1515 O O . ASP A 1 186 ? 9.476 -3.446 13.092 1.00 84.75 186 ASP A O 1
ATOM 1519 N N . PHE A 1 187 ? 8.972 -1.880 14.639 1.00 93.38 187 PHE A N 1
ATOM 1520 C CA . PHE A 1 187 ? 8.393 -0.855 13.755 1.00 93.38 187 PHE A CA 1
ATOM 1521 C C . PHE A 1 187 ? 7.315 -1.397 12.790 1.00 93.38 187 PHE A C 1
ATOM 1523 O O . PHE A 1 187 ? 7.226 -1.007 11.627 1.00 93.38 187 PHE A O 1
ATOM 1530 N N . LYS A 1 188 ? 6.492 -2.331 13.285 1.00 95.25 188 LYS A N 1
ATOM 1531 C CA . LYS A 1 188 ? 5.372 -2.975 12.576 1.00 95.25 188 LYS A CA 1
ATOM 1532 C C . LYS A 1 188 ? 4.051 -2.676 13.279 1.00 95.25 188 LYS A C 1
ATOM 1534 O O . LYS A 1 188 ? 4.005 -2.569 14.506 1.00 95.25 188 LYS A O 1
ATOM 1539 N N . GLY A 1 189 ? 2.959 -2.617 12.522 1.00 97.62 189 GLY A N 1
ATOM 1540 C CA . GLY A 1 189 ? 1.639 -2.328 13.075 1.00 97.62 189 GLY A CA 1
ATOM 1541 C C . GLY A 1 189 ? 1.511 -0.856 13.451 1.00 97.62 189 GLY A C 1
ATOM 1542 O O . GLY A 1 189 ? 1.905 0.009 12.674 1.00 97.62 189 GLY A O 1
ATOM 1543 N N . PHE A 1 190 ? 0.935 -0.568 14.621 1.00 98.12 190 PHE A N 1
ATOM 1544 C CA . PHE A 1 190 ? 0.884 0.786 15.173 1.00 98.12 190 PHE A CA 1
ATOM 1545 C C . PHE A 1 190 ? 1.985 0.956 16.222 1.00 98.12 190 PHE A C 1
ATOM 1547 O O . PHE A 1 190 ? 2.012 0.243 17.229 1.00 98.12 190 PHE A O 1
ATOM 1554 N N . TYR A 1 191 ? 2.925 1.856 15.956 1.00 98.06 191 TYR A N 1
ATOM 1555 C CA . TYR A 1 191 ? 4.211 1.880 16.642 1.00 98.06 191 TYR A CA 1
ATOM 1556 C C . TYR A 1 191 ? 4.666 3.311 16.956 1.00 98.06 191 TYR A C 1
ATOM 1558 O O . TYR A 1 191 ? 4.119 4.281 16.426 1.00 98.06 191 TYR A O 1
ATOM 1566 N N . VAL A 1 192 ? 5.635 3.443 17.864 1.00 97.69 192 VAL A N 1
ATOM 1567 C CA . VAL A 1 192 ? 6.226 4.725 18.264 1.00 97.69 192 VAL A CA 1
ATOM 1568 C C . VAL A 1 192 ? 7.563 4.950 17.559 1.00 97.69 192 VAL A C 1
ATOM 1570 O O . VAL A 1 192 ? 8.393 4.050 17.482 1.00 97.69 192 VAL A O 1
ATOM 1573 N N . SER A 1 193 ? 7.766 6.168 17.068 1.00 96.94 193 SER A N 1
ATOM 1574 C CA . SER A 1 193 ? 9.040 6.675 16.557 1.00 96.94 193 SER A CA 1
ATOM 1575 C C . SER A 1 193 ? 9.413 7.951 17.317 1.00 96.94 193 SER A C 1
ATOM 1577 O O . SER A 1 193 ? 8.572 8.553 17.997 1.00 96.94 193 SER A O 1
ATOM 1579 N N . SER A 1 194 ? 10.679 8.358 17.253 1.00 96.06 194 SER A N 1
ATOM 1580 C CA . SER A 1 194 ? 11.149 9.576 17.908 1.00 96.06 194 SER A CA 1
ATOM 1581 C C . SER A 1 194 ? 12.206 10.313 17.097 1.00 96.06 194 SER A C 1
ATOM 1583 O O . SER A 1 194 ? 12.864 9.736 16.241 1.00 96.06 194 SER A O 1
ATOM 1585 N N . TYR A 1 195 ? 12.388 11.597 17.390 1.00 96.56 195 TYR A N 1
ATOM 1586 C CA . TYR A 1 195 ? 13.470 12.402 16.830 1.00 96.56 195 TYR A CA 1
ATOM 1587 C C . TYR A 1 195 ? 13.996 13.401 17.863 1.00 96.56 195 TYR A C 1
ATOM 1589 O O . TYR A 1 195 ? 13.369 13.638 18.900 1.00 96.56 195 TYR A O 1
ATOM 1597 N N . ILE A 1 196 ? 15.166 13.977 17.585 1.00 97.00 196 ILE A N 1
ATOM 1598 C CA . ILE A 1 196 ? 15.825 14.956 18.454 1.00 97.00 196 ILE A CA 1
ATOM 1599 C C . ILE A 1 196 ? 15.788 16.324 17.773 1.00 97.00 196 ILE A C 1
ATOM 1601 O O . ILE A 1 196 ? 16.188 16.454 16.618 1.00 97.00 196 ILE A O 1
ATOM 1605 N N . THR A 1 197 ? 15.312 17.352 18.476 1.00 96.75 197 THR A N 1
ATOM 1606 C CA . THR A 1 197 ? 15.314 18.731 17.961 1.00 96.75 197 THR A CA 1
ATOM 1607 C C . THR A 1 197 ? 16.714 19.363 18.032 1.00 96.75 197 THR A C 1
ATOM 1609 O O . THR A 1 197 ? 17.568 18.889 18.789 1.00 96.75 197 THR A O 1
ATOM 1612 N N . PRO A 1 198 ? 16.973 20.481 17.326 1.00 96.75 198 PRO A N 1
ATOM 1613 C CA . PRO A 1 198 ? 18.212 21.251 17.490 1.00 96.75 198 PRO A CA 1
ATOM 1614 C C . PRO A 1 198 ? 18.485 21.685 18.942 1.00 96.75 198 PRO A C 1
ATOM 1616 O O . PRO A 1 198 ? 19.638 21.769 19.367 1.00 96.75 198 PRO A O 1
ATOM 1619 N N . GLU A 1 199 ? 17.431 21.895 19.735 1.00 96.88 199 GLU A N 1
ATOM 1620 C CA . GLU A 1 199 ? 17.481 22.206 21.170 1.00 96.88 199 GLU A CA 1
ATOM 1621 C C . GLU A 1 199 ? 17.768 20.977 22.054 1.00 96.88 199 GLU A C 1
ATOM 1623 O O . GLU A 1 199 ? 17.834 21.099 23.277 1.00 96.88 199 GLU A O 1
ATOM 1628 N N . LYS A 1 200 ? 18.002 19.805 21.447 1.00 96.50 200 LYS A N 1
ATOM 1629 C CA . LYS A 1 200 ? 18.255 18.509 22.097 1.00 96.50 200 LYS A CA 1
ATOM 1630 C C . LYS A 1 200 ? 17.060 17.957 22.878 1.00 96.50 200 LYS A C 1
ATOM 1632 O O . LYS A 1 200 ? 17.242 17.180 23.815 1.00 96.50 200 LYS A O 1
ATOM 1637 N N . GLU A 1 201 ? 15.844 18.330 22.489 1.00 96.38 201 GLU A N 1
ATOM 1638 C CA . GLU A 1 201 ? 14.623 17.744 23.041 1.00 96.38 201 GLU A CA 1
ATOM 1639 C C . GLU A 1 201 ? 14.257 16.470 22.278 1.00 96.38 201 GLU A C 1
ATOM 1641 O O . GLU A 1 201 ? 14.249 16.465 21.048 1.00 96.38 201 GLU A O 1
ATOM 1646 N N . GLN A 1 202 ? 13.918 15.398 22.997 1.00 96.38 202 GLN A N 1
ATOM 1647 C CA . GLN A 1 202 ? 13.365 14.193 22.382 1.00 96.38 202 GLN A CA 1
ATOM 1648 C C . GLN A 1 202 ? 11.857 14.361 22.181 1.00 96.38 202 GLN A C 1
ATOM 1650 O O . GLN A 1 202 ? 11.117 14.614 23.135 1.00 96.38 202 GLN A O 1
ATOM 1655 N N . ARG A 1 203 ? 11.407 14.204 20.938 1.00 96.75 203 ARG A N 1
ATOM 1656 C CA . ARG A 1 203 ? 10.000 14.264 20.529 1.00 96.75 203 ARG A CA 1
ATOM 1657 C C . ARG A 1 203 ? 9.546 12.890 20.063 1.00 96.75 203 ARG A C 1
ATOM 1659 O O . ARG A 1 203 ? 10.333 12.143 19.488 1.00 96.75 203 ARG A O 1
ATOM 1666 N N . TYR A 1 204 ? 8.284 12.566 20.321 1.00 96.94 204 TYR A N 1
ATOM 1667 C CA . TYR A 1 204 ? 7.689 11.276 19.983 1.00 96.94 204 TYR A CA 1
ATOM 1668 C C . TYR A 1 204 ? 6.562 11.462 18.977 1.00 96.94 204 TYR A C 1
ATOM 1670 O O . TYR A 1 204 ? 5.822 12.442 19.031 1.00 96.94 204 TYR A O 1
ATOM 1678 N N . LEU A 1 205 ? 6.404 10.475 18.105 1.00 98.12 205 LEU A N 1
ATOM 1679 C CA . LEU A 1 205 ? 5.275 10.345 17.200 1.00 98.12 205 LEU A CA 1
ATOM 1680 C C . LEU A 1 205 ? 4.774 8.900 17.209 1.00 98.12 205 LEU A C 1
ATOM 1682 O O . LEU A 1 205 ? 5.547 7.970 17.427 1.00 98.12 205 LEU A O 1
ATOM 1686 N N . ALA A 1 206 ? 3.485 8.701 16.949 1.00 98.44 206 ALA A N 1
ATOM 1687 C CA . ALA A 1 206 ? 2.937 7.380 16.654 1.00 98.44 206 ALA A CA 1
ATOM 1688 C C . ALA A 1 206 ? 2.623 7.295 15.166 1.00 98.44 206 ALA A C 1
ATOM 1690 O O . ALA A 1 206 ? 2.020 8.212 14.612 1.00 98.44 206 ALA A O 1
ATOM 1691 N N . THR A 1 207 ? 3.010 6.201 14.526 1.00 98.44 207 THR A N 1
ATOM 1692 C CA . THR A 1 207 ? 2.827 5.985 13.088 1.00 98.44 207 THR A CA 1
ATOM 1693 C C . THR A 1 207 ? 2.536 4.514 12.793 1.00 98.44 207 THR A C 1
ATOM 1695 O O . THR A 1 207 ? 2.564 3.667 13.688 1.00 98.44 207 THR A O 1
ATOM 1698 N N . THR A 1 208 ? 2.184 4.211 11.548 1.00 98.50 208 THR A N 1
ATOM 1699 C CA . THR A 1 208 ? 1.672 2.906 11.119 1.00 98.50 208 THR A CA 1
ATOM 1700 C C . THR A 1 208 ? 2.530 2.298 10.015 1.00 98.50 208 THR A C 1
ATOM 1702 O O . THR A 1 208 ? 3.031 3.005 9.153 1.00 98.50 208 THR A O 1
ATOM 1705 N N . TYR A 1 209 ? 2.685 0.974 10.023 1.00 98.19 209 TYR A N 1
ATOM 1706 C CA . TYR A 1 209 ? 3.261 0.211 8.914 1.00 98.19 209 TYR A CA 1
ATOM 1707 C C . TYR A 1 209 ? 2.560 -1.144 8.817 1.00 98.19 209 TYR A C 1
ATOM 1709 O O . TYR A 1 209 ? 2.709 -1.982 9.711 1.00 98.19 209 TYR A O 1
ATOM 1717 N N . PHE A 1 210 ? 1.737 -1.329 7.779 1.00 98.50 210 PHE A N 1
ATOM 1718 C CA . PHE A 1 210 ? 0.769 -2.430 7.711 1.00 98.50 210 PHE A CA 1
ATOM 1719 C C . PHE A 1 210 ? 1.029 -3.481 6.630 1.00 98.50 210 PHE A C 1
ATOM 1721 O O . PHE A 1 210 ? 0.483 -4.578 6.751 1.00 98.50 210 PHE A O 1
ATOM 1728 N N . VAL A 1 211 ? 1.857 -3.210 5.618 1.00 96.62 211 VAL A N 1
ATOM 1729 C CA . VAL A 1 211 ? 2.212 -4.230 4.618 1.00 96.62 211 VAL A CA 1
ATOM 1730 C C . VAL A 1 211 ? 3.214 -5.239 5.210 1.00 96.62 211 VAL A C 1
ATOM 1732 O O . VAL A 1 211 ? 4.116 -4.834 5.945 1.00 96.62 211 VAL A O 1
ATOM 1735 N N . PRO A 1 212 ? 3.089 -6.547 4.916 1.00 96.50 212 PRO A N 1
ATOM 1736 C CA . PRO A 1 212 ? 1.976 -7.170 4.197 1.00 96.50 212 PRO A CA 1
ATOM 1737 C C . PRO A 1 212 ? 0.762 -7.465 5.091 1.00 96.50 212 PRO A C 1
ATOM 1739 O O . PRO A 1 212 ? -0.372 -7.397 4.628 1.00 96.50 212 PRO A O 1
ATOM 1742 N N . THR A 1 213 ? 0.980 -7.803 6.365 1.00 97.94 213 THR A N 1
ATOM 1743 C CA . THR A 1 213 ? -0.054 -8.391 7.236 1.00 97.94 213 THR A CA 1
ATOM 1744 C C . THR A 1 213 ? -0.050 -7.803 8.649 1.00 97.94 213 THR A C 1
ATOM 1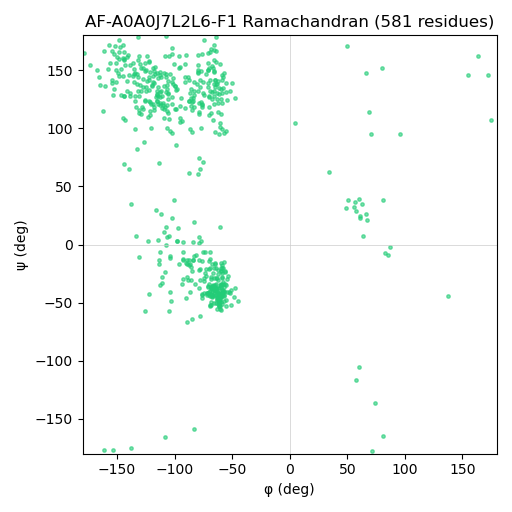746 O O . THR A 1 213 ? -0.245 -8.529 9.624 1.00 97.94 213 THR A O 1
ATOM 1749 N N . TYR A 1 214 ? 0.251 -6.512 8.807 1.00 98.31 214 TYR A N 1
ATOM 1750 C CA . TYR A 1 214 ? 0.369 -5.883 10.130 1.00 98.31 214 TYR A CA 1
ATOM 1751 C C . TYR A 1 214 ? -0.782 -4.934 10.484 1.00 98.31 214 TYR A C 1
ATOM 1753 O O . TYR A 1 214 ? -0.811 -4.442 11.613 1.00 98.31 214 TYR A O 1
ATOM 1761 N N . ALA A 1 215 ? -1.781 -4.722 9.615 1.00 98.81 215 ALA A N 1
ATOM 1762 C CA . ALA A 1 215 ? -2.980 -3.957 9.996 1.00 98.81 215 ALA A CA 1
ATOM 1763 C C . ALA A 1 215 ? -3.704 -4.613 11.186 1.00 98.81 215 ALA A C 1
ATOM 1765 O O . ALA A 1 215 ? -4.134 -3.933 12.122 1.00 98.81 215 ALA A O 1
ATOM 1766 N N . ARG A 1 216 ? -3.711 -5.954 11.221 1.00 98.56 216 ARG A N 1
ATOM 1767 C CA . ARG A 1 216 ? -4.210 -6.779 12.338 1.00 98.56 216 ARG A CA 1
ATOM 1768 C C . ARG A 1 216 ? -3.543 -6.520 13.698 1.00 98.56 216 ARG A C 1
ATOM 1770 O O . ARG A 1 216 ? -4.070 -6.969 14.718 1.00 98.56 216 ARG A O 1
ATOM 1777 N N . MET A 1 217 ? -2.394 -5.836 13.727 1.00 98.31 217 MET A N 1
ATOM 1778 C CA . MET A 1 217 ? -1.701 -5.413 14.954 1.00 98.31 217 MET A CA 1
ATOM 1779 C C . MET A 1 217 ? -2.184 -4.056 15.478 1.00 98.31 217 MET A C 1
ATOM 1781 O O . MET A 1 217 ? -1.870 -3.692 16.607 1.00 98.31 217 MET A O 1
ATOM 1785 N N . ALA A 1 218 ? -2.932 -3.300 14.674 1.00 98.50 218 ALA A N 1
ATOM 1786 C CA . ALA A 1 218 ? -3.505 -2.016 15.060 1.00 98.50 218 ALA A CA 1
ATOM 1787 C C . ALA A 1 218 ? -5.004 -2.128 15.344 1.00 98.50 218 ALA A C 1
ATOM 1789 O O . ALA A 1 218 ? -5.484 -1.539 16.306 1.00 98.50 218 ALA A O 1
ATOM 1790 N N . PHE A 1 219 ? -5.748 -2.890 14.540 1.00 98.75 219 PHE A N 1
ATOM 1791 C CA . PHE A 1 219 ? -7.171 -3.155 14.754 1.00 98.75 219 PHE A CA 1
ATOM 1792 C C . PHE A 1 219 ? -7.565 -4.538 14.216 1.00 98.75 219 PHE A C 1
ATOM 1794 O O . PHE A 1 219 ? -7.012 -4.979 13.208 1.00 98.75 219 PHE A O 1
ATOM 1801 N N . PRO A 1 220 ? -8.535 -5.235 14.839 1.00 98.69 220 PRO A N 1
ATOM 1802 C CA . PRO A 1 220 ? -9.046 -6.483 14.284 1.00 98.69 220 PRO A CA 1
ATOM 1803 C C . PRO A 1 220 ? -9.725 -6.244 12.929 1.00 98.69 220 PRO A C 1
ATOM 1805 O O . PRO A 1 220 ? -10.550 -5.336 12.806 1.00 98.69 220 PRO A O 1
ATOM 1808 N N . CYS A 1 221 ? -9.378 -7.031 11.910 1.00 98.88 221 CYS A N 1
ATOM 1809 C CA . CYS A 1 221 ? -9.872 -6.834 10.543 1.00 98.88 221 CYS A CA 1
ATOM 1810 C C . CYS A 1 221 ? -9.717 -8.073 9.654 1.00 98.88 221 CYS A C 1
ATOM 1812 O O . CYS A 1 221 ? -8.998 -9.017 9.978 1.00 98.88 221 CYS A O 1
ATOM 1814 N N . PHE A 1 222 ? -10.377 -8.066 8.495 1.00 98.81 222 PHE A N 1
ATOM 1815 C CA . PHE A 1 222 ? -10.170 -9.063 7.442 1.00 98.81 222 PHE A CA 1
ATOM 1816 C C . PHE A 1 222 ? -8.888 -8.729 6.667 1.00 98.81 222 PHE A C 1
ATOM 1818 O O . PHE A 1 222 ? -8.933 -8.177 5.573 1.00 98.81 222 PHE A O 1
ATOM 1825 N N . ASP A 1 223 ? -7.739 -8.999 7.288 1.00 98.75 223 ASP A N 1
ATOM 1826 C CA . ASP A 1 223 ? -6.429 -8.524 6.823 1.00 98.75 223 ASP A CA 1
ATOM 1827 C C . ASP A 1 223 ? -5.839 -9.353 5.661 1.00 98.75 223 ASP A C 1
ATOM 1829 O O . ASP A 1 223 ? -4.789 -9.983 5.800 1.00 98.75 223 ASP A O 1
ATOM 1833 N N . GLU A 1 224 ? -6.554 -9.399 4.533 1.00 98.69 224 GLU A N 1
ATOM 1834 C CA . GLU A 1 224 ? -6.076 -9.903 3.240 1.00 98.69 224 GLU A CA 1
ATOM 1835 C C . GLU A 1 224 ? -6.427 -8.896 2.128 1.00 98.69 224 GLU A C 1
ATOM 1837 O O . GLU A 1 224 ? -7.510 -8.308 2.156 1.00 98.69 224 GLU A O 1
ATOM 1842 N N . PRO A 1 225 ? -5.570 -8.710 1.107 1.00 98.50 225 PRO A N 1
ATOM 1843 C CA . PRO A 1 225 ? -5.704 -7.615 0.140 1.00 98.50 225 PRO A CA 1
ATOM 1844 C C . PRO A 1 225 ? -6.998 -7.654 -0.692 1.00 98.50 225 PRO A C 1
ATOM 1846 O O . PRO A 1 225 ? -7.469 -6.604 -1.130 1.00 98.50 225 PRO A O 1
ATOM 1849 N N . GLN A 1 226 ? -7.602 -8.832 -0.881 1.00 97.81 226 GLN A N 1
ATOM 1850 C CA . GLN A 1 226 ? -8.880 -8.987 -1.591 1.00 97.81 226 GLN A CA 1
ATOM 1851 C C . GLN A 1 226 ? -10.095 -8.437 -0.833 1.00 97.81 226 GLN A C 1
ATOM 1853 O O . GLN A 1 226 ? -11.121 -8.158 -1.446 1.00 97.81 226 GLN A O 1
ATOM 1858 N N . PHE A 1 227 ? -10.005 -8.276 0.488 1.00 98.56 227 PHE A N 1
ATOM 1859 C CA . PHE A 1 227 ? -11.106 -7.776 1.310 1.00 98.56 227 PHE A CA 1
ATOM 1860 C C . PHE A 1 227 ? -11.080 -6.247 1.376 1.00 98.56 227 PHE A C 1
ATOM 1862 O O . PHE A 1 227 ? -10.901 -5.650 2.441 1.00 98.56 227 PHE A O 1
ATOM 1869 N N . LYS A 1 228 ? -11.229 -5.607 0.210 1.00 98.81 228 LYS A N 1
ATOM 1870 C CA . LYS A 1 228 ? -11.326 -4.150 0.121 1.00 98.81 228 LYS A CA 1
ATOM 1871 C C . LYS A 1 228 ? -12.592 -3.643 0.804 1.00 98.81 228 LYS A C 1
ATOM 1873 O O . LYS A 1 228 ? -13.652 -4.249 0.706 1.00 98.81 228 LYS A O 1
ATOM 1878 N N . ALA A 1 229 ? -12.469 -2.504 1.475 1.00 98.81 229 ALA A N 1
ATOM 1879 C CA . ALA A 1 229 ? -13.572 -1.838 2.155 1.00 98.81 229 ALA A CA 1
ATOM 1880 C C . ALA A 1 229 ? -13.330 -0.327 2.217 1.00 98.81 229 ALA A C 1
ATOM 1882 O O . ALA A 1 229 ? -12.242 0.162 1.903 1.00 98.81 229 ALA A O 1
ATOM 1883 N N . LYS A 1 230 ? -14.346 0.421 2.650 1.00 98.88 230 LYS A N 1
ATOM 1884 C CA . LYS A 1 230 ? -14.210 1.848 2.970 1.00 98.88 230 LYS A CA 1
ATOM 1885 C C . LYS A 1 230 ? -13.800 2.040 4.423 1.00 98.88 230 LYS A C 1
ATOM 1887 O O . LYS A 1 230 ? -14.280 1.323 5.298 1.00 98.88 230 LYS A O 1
ATOM 1892 N N . PHE A 1 231 ? -12.981 3.046 4.701 1.00 98.94 231 PHE A N 1
ATOM 1893 C CA . PHE A 1 231 ? -12.485 3.340 6.041 1.00 98.94 231 PHE A CA 1
ATOM 1894 C C . PHE A 1 231 ? -12.881 4.753 6.450 1.00 98.94 231 PHE A C 1
ATOM 1896 O O . PHE A 1 231 ? -12.537 5.732 5.790 1.00 98.94 231 PHE A O 1
ATOM 1903 N N . LYS A 1 232 ? -13.597 4.858 7.566 1.00 98.75 232 LYS A N 1
ATOM 1904 C CA . LYS A 1 232 ? -13.872 6.113 8.257 1.00 98.75 232 LYS A CA 1
A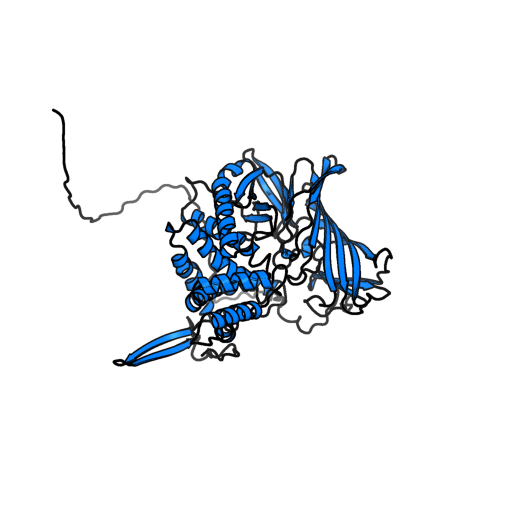TOM 1905 C C . LYS A 1 232 ? -13.098 6.110 9.566 1.00 98.75 232 LYS A C 1
ATOM 1907 O O . LYS A 1 232 ? -13.296 5.219 10.388 1.00 98.75 232 LYS A O 1
ATOM 1912 N N . ILE A 1 233 ? -12.205 7.078 9.736 1.00 98.88 233 ILE A N 1
ATOM 1913 C CA . ILE A 1 233 ? -11.243 7.090 10.840 1.00 98.88 233 ILE A CA 1
ATOM 1914 C C . ILE A 1 233 ? -11.454 8.345 11.688 1.00 98.88 233 ILE A C 1
ATOM 1916 O O . ILE A 1 233 ? -11.643 9.440 11.159 1.00 98.88 233 ILE A O 1
ATOM 1920 N N . SER A 1 234 ? -11.411 8.165 13.005 1.00 98.81 234 SER A N 1
ATOM 1921 C CA . SER A 1 234 ? -11.376 9.232 14.003 1.00 98.81 234 SER A CA 1
ATOM 1922 C C . SER A 1 234 ? -10.164 9.040 14.912 1.00 98.81 234 SER A C 1
ATOM 1924 O O . SER A 1 234 ? -9.912 7.924 15.375 1.00 98.81 234 SER A O 1
ATOM 1926 N N . ILE A 1 235 ? -9.431 10.112 15.207 1.00 98.75 235 ILE A N 1
ATOM 1927 C CA . ILE A 1 235 ? -8.242 10.061 16.069 1.00 98.75 235 ILE A CA 1
ATOM 1928 C C . ILE A 1 235 ? -8.382 11.065 17.205 1.00 98.75 235 ILE A C 1
ATOM 1930 O O . ILE A 1 235 ? -8.565 12.258 16.973 1.00 98.75 235 ILE A O 1
ATOM 1934 N N . TYR A 1 236 ? -8.262 10.577 18.437 1.00 98.25 236 TYR A N 1
ATOM 1935 C CA . TYR A 1 236 ? -8.068 11.419 19.612 1.00 98.25 236 TYR A CA 1
ATOM 1936 C C . TYR A 1 236 ? -6.582 11.701 19.799 1.00 98.25 236 TYR A C 1
ATOM 1938 O O . TYR A 1 236 ? -5.768 10.776 19.802 1.00 98.25 236 TYR A O 1
ATOM 1946 N N . ARG A 1 237 ? -6.236 12.971 19.988 1.00 97.06 237 ARG A N 1
ATOM 1947 C CA . ARG 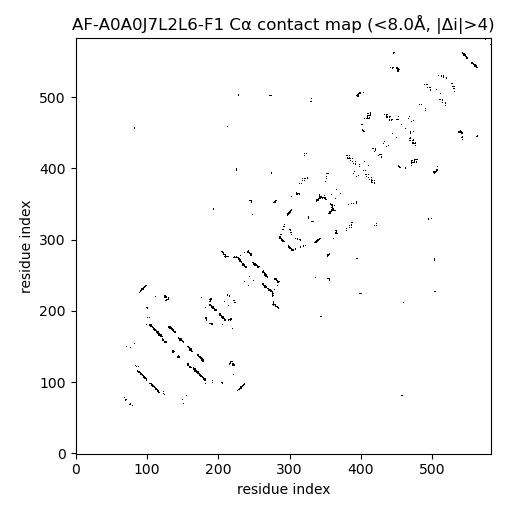A 1 237 ? -4.860 13.424 20.207 1.00 97.06 237 ARG A CA 1
ATOM 1948 C C . ARG A 1 237 ? -4.808 14.602 21.169 1.00 97.06 237 ARG A C 1
ATOM 1950 O O . ARG A 1 237 ? -5.785 15.330 21.335 1.00 97.06 237 ARG A O 1
ATOM 1957 N N . ASP A 1 238 ? -3.637 14.834 21.747 1.00 95.12 238 ASP A N 1
ATOM 1958 C CA . ASP A 1 238 ? -3.381 16.064 22.491 1.00 95.12 238 ASP A CA 1
ATOM 1959 C C . ASP A 1 238 ? -3.406 17.285 21.566 1.00 95.12 238 ASP A C 1
ATOM 1961 O O . ASP A 1 238 ? -2.994 17.227 20.404 1.00 95.12 238 ASP A O 1
ATOM 1965 N N . ARG A 1 239 ? -3.817 18.433 22.114 1.00 93.81 239 ARG A N 1
ATOM 1966 C CA . ARG A 1 239 ? -3.928 19.697 21.367 1.00 93.81 239 ARG A CA 1
ATOM 1967 C C . ARG A 1 239 ? -2.634 20.209 20.719 1.00 93.81 239 ARG A C 1
ATOM 1969 O O . ARG A 1 239 ? -2.707 21.105 19.885 1.00 93.81 239 ARG A O 1
ATOM 1976 N N . PHE A 1 240 ? -1.478 19.713 21.157 1.00 92.06 240 PHE A N 1
ATOM 1977 C CA . PHE A 1 240 ? -0.157 20.128 20.670 1.00 92.06 240 PHE A CA 1
ATOM 1978 C C . PHE A 1 240 ? 0.360 19.254 19.521 1.00 92.06 240 PHE A C 1
ATOM 1980 O O . PHE A 1 240 ? 1.323 19.634 18.868 1.00 92.06 240 PHE A O 1
ATOM 1987 N N . HIS A 1 241 ? -0.280 18.111 19.269 1.00 97.38 241 HIS A N 1
ATOM 1988 C CA . HIS A 1 241 ? -0.001 17.264 18.114 1.00 97.38 241 HIS A CA 1
ATOM 1989 C C . HIS A 1 241 ? -0.982 17.580 16.986 1.00 97.38 241 HIS A C 1
ATOM 1991 O O . HIS A 1 241 ? -2.055 18.128 17.229 1.00 97.38 241 HIS A O 1
ATOM 1997 N N . ILE A 1 242 ? -0.658 17.178 15.768 1.00 98.25 242 ILE A N 1
ATOM 1998 C CA . ILE A 1 242 ? -1.584 17.003 14.649 1.00 98.25 242 ILE A CA 1
ATOM 1999 C C . ILE A 1 242 ? -1.876 15.512 14.463 1.00 98.25 242 ILE A C 1
ATOM 2001 O O . ILE A 1 242 ? -1.150 14.661 14.982 1.00 98.25 242 ILE A O 1
ATOM 2005 N N . SER A 1 243 ? -2.937 15.185 13.724 1.00 98.69 243 SER A N 1
ATOM 2006 C CA . SER A 1 243 ? -3.131 13.830 13.218 1.00 98.69 243 SER A CA 1
ATOM 2007 C C . SER A 1 243 ? -3.284 13.837 11.702 1.00 98.69 243 SER A C 1
ATOM 2009 O O . SER A 1 243 ? -3.893 14.738 11.123 1.00 98.69 243 SER A O 1
ATOM 2011 N N . LEU A 1 244 ? -2.681 12.844 11.059 1.00 98.81 244 LEU A N 1
ATOM 2012 C CA . LEU A 1 244 ? -2.707 12.636 9.617 1.00 98.81 244 LEU A CA 1
ATOM 2013 C C . LEU A 1 244 ? -3.303 11.264 9.335 1.00 98.81 244 LEU A C 1
ATOM 2015 O O . LEU A 1 244 ? -3.130 10.337 10.122 1.00 98.81 244 LEU A O 1
ATOM 2019 N N . CYS A 1 245 ? -3.991 11.140 8.207 1.00 98.56 245 CYS A N 1
ATOM 2020 C CA . CYS A 1 245 ? -4.593 9.895 7.747 1.00 98.56 245 CYS A CA 1
ATOM 2021 C C . CYS A 1 245 ? -4.600 9.855 6.212 1.00 98.56 245 CYS A C 1
ATOM 2023 O O . CYS A 1 245 ? -4.237 10.842 5.568 1.00 98.56 245 CYS A O 1
ATOM 2025 N N . ASN A 1 246 ? -5.036 8.744 5.615 1.00 98.75 246 ASN A N 1
ATOM 2026 C CA . ASN A 1 246 ? -5.241 8.598 4.169 1.00 98.75 246 ASN A CA 1
ATOM 2027 C C . ASN A 1 246 ? -6.047 9.761 3.563 1.00 98.75 246 ASN A C 1
ATOM 2029 O O . ASN A 1 246 ? -5.683 10.327 2.535 1.00 98.75 246 ASN A O 1
ATOM 2033 N N . MET A 1 247 ? -7.130 10.148 4.240 1.00 98.75 247 MET A N 1
ATOM 2034 C CA . MET A 1 247 ? -8.094 11.157 3.796 1.00 98.75 247 MET A CA 1
ATOM 2035 C C . MET A 1 247 ? -7.918 12.485 4.551 1.00 98.75 247 MET A C 1
ATOM 2037 O O . MET A 1 247 ? -7.276 12.502 5.599 1.00 98.75 247 MET A O 1
ATOM 2041 N N . PRO A 1 248 ? -8.443 13.621 4.052 1.00 98.25 248 PRO A N 1
ATOM 2042 C CA . PRO A 1 248 ? -8.380 14.896 4.768 1.00 98.25 248 PRO A CA 1
ATOM 2043 C C . PRO A 1 248 ? -9.279 14.915 6.014 1.00 98.25 248 PRO A C 1
ATOM 2045 O O . PRO A 1 248 ? -10.320 14.253 6.062 1.00 98.25 248 PRO A O 1
ATOM 2048 N N . VAL A 1 249 ? -8.892 15.721 7.007 1.00 98.31 249 VAL A N 1
ATOM 2049 C CA . VAL A 1 249 ? -9.727 16.039 8.178 1.00 98.31 249 VAL A CA 1
ATOM 2050 C C . VAL A 1 249 ? -10.946 16.846 7.728 1.00 98.31 249 VAL A C 1
ATOM 2052 O O . VAL A 1 249 ? -10.805 17.820 6.988 1.00 98.31 249 VAL A O 1
ATOM 2055 N N . ILE A 1 250 ? -12.134 16.457 8.192 1.00 97.88 250 ILE A N 1
ATOM 2056 C CA . ILE A 1 250 ? -13.401 17.160 7.931 1.00 97.88 250 ILE A CA 1
ATOM 2057 C C . ILE A 1 250 ? -13.945 17.886 9.163 1.00 97.88 250 ILE A C 1
ATOM 2059 O O . ILE A 1 250 ? -14.723 18.825 9.018 1.00 97.88 250 ILE A O 1
ATOM 2063 N N . ASN A 1 251 ? -13.555 17.458 10.364 1.00 98.06 251 ASN A N 1
ATOM 2064 C CA . ASN A 1 251 ? -13.982 18.060 11.621 1.00 98.06 251 ASN A CA 1
ATOM 2065 C C . ASN A 1 251 ? -12.900 17.871 12.690 1.00 98.06 251 ASN A C 1
ATOM 2067 O O . ASN A 1 251 ? -12.320 16.791 12.783 1.00 98.06 251 ASN A O 1
ATOM 2071 N N . THR A 1 252 ? -12.678 18.900 13.505 1.00 98.12 252 THR A N 1
ATOM 2072 C CA . THR A 1 252 ? -11.865 18.824 14.724 1.00 98.12 252 THR A CA 1
ATOM 2073 C C . THR A 1 252 ? -12.695 19.382 15.871 1.00 98.12 252 THR A C 1
ATOM 2075 O O . THR A 1 252 ? -13.045 20.563 15.859 1.00 98.12 252 THR A O 1
ATOM 2078 N N . GLU A 1 253 ? -13.003 18.550 16.863 1.00 96.44 253 GLU A N 1
ATOM 2079 C CA . GLU A 1 253 ? -13.800 18.934 18.033 1.00 96.44 253 GLU A CA 1
ATOM 2080 C C . GLU A 1 253 ? -13.017 18.781 19.341 1.00 96.44 253 GLU A C 1
ATOM 2082 O O . GLU A 1 253 ? -12.118 17.943 19.454 1.00 96.44 253 GLU A O 1
ATOM 2087 N N . GLU A 1 254 ? -13.354 19.594 20.346 1.00 95.44 254 GLU A N 1
ATOM 2088 C CA . GLU A 1 254 ? -12.838 19.396 21.702 1.00 95.44 254 GLU A CA 1
ATOM 2089 C C . GLU A 1 254 ? -13.461 18.138 22.315 1.00 95.44 254 GLU A C 1
ATOM 2091 O O . GLU A 1 254 ? -14.680 17.990 22.373 1.00 95.44 254 GLU A O 1
ATOM 2096 N N . ALA A 1 255 ? -12.611 17.237 22.801 1.00 92.75 255 ALA A N 1
ATOM 2097 C CA . ALA A 1 255 ? -12.997 15.941 23.353 1.00 92.75 255 ALA A CA 1
ATOM 2098 C C . ALA A 1 255 ? -12.849 15.871 24.885 1.00 92.75 255 ALA A C 1
ATOM 2100 O O . ALA A 1 255 ? -12.880 14.788 25.474 1.00 92.75 255 ALA A O 1
ATOM 2101 N N . GLY A 1 256 ? -12.705 17.027 25.537 1.00 88.88 256 GLY A N 1
ATOM 2102 C CA . GLY A 1 256 ? -12.553 17.148 26.984 1.00 88.88 256 GLY A CA 1
ATOM 2103 C C . GLY A 1 256 ? -11.129 16.881 27.472 1.00 88.88 256 GLY A C 1
ATOM 2104 O O . GLY A 1 256 ? -10.167 16.894 26.709 1.00 88.88 256 GLY A O 1
ATOM 2105 N N . PHE A 1 257 ? -10.989 16.660 28.780 1.00 82.75 257 PHE A N 1
ATOM 2106 C CA . PHE A 1 257 ? -9.690 16.458 29.420 1.00 82.75 257 PHE A CA 1
ATOM 2107 C C . PHE A 1 257 ? -9.392 14.976 29.636 1.00 82.75 257 PHE A C 1
ATOM 2109 O O . PHE A 1 257 ? -10.212 14.244 30.193 1.00 82.75 257 PHE A O 1
ATOM 2116 N N . TYR A 1 258 ? -8.183 14.551 29.282 1.00 76.94 258 TYR A N 1
ATOM 2117 C CA . TYR A 1 258 ? -7.673 13.215 29.574 1.00 76.94 258 TYR A CA 1
ATOM 2118 C C . TYR A 1 258 ? -6.250 13.327 30.107 1.00 76.94 258 TYR A C 1
ATOM 2120 O O . TYR A 1 258 ? -5.422 14.001 29.515 1.00 76.94 258 TYR A O 1
ATOM 2128 N N . LEU A 1 259 ? -5.974 12.719 31.265 1.00 75.94 259 LEU A N 1
ATOM 2129 C CA . LEU A 1 259 ? -4.659 12.782 31.927 1.00 75.94 259 LEU A CA 1
ATOM 2130 C C . LEU A 1 259 ? -4.073 14.208 32.061 1.00 75.94 259 LEU A C 1
ATOM 2132 O O . LEU A 1 259 ? -2.862 14.396 32.076 1.00 75.94 259 LEU A O 1
ATOM 2136 N N . GLY A 1 260 ? -4.938 15.219 32.204 1.00 74.44 260 GLY A N 1
ATOM 2137 C CA . GLY A 1 260 ? -4.537 16.616 32.397 1.00 74.44 260 GLY A CA 1
ATOM 2138 C C . GLY A 1 260 ? -4.285 17.414 31.112 1.00 74.44 260 GLY A C 1
ATOM 2139 O O . GLY A 1 260 ? -4.036 18.615 31.207 1.00 74.44 260 GLY A O 1
ATOM 2140 N N . THR A 1 261 ? -4.402 16.810 29.926 1.00 78.56 261 THR A N 1
ATOM 2141 C CA . THR A 1 261 ? -4.332 17.508 28.634 1.00 78.56 261 THR A CA 1
ATOM 2142 C C . THR A 1 261 ? -5.725 17.664 28.026 1.00 78.56 261 THR A C 1
ATOM 2144 O O . THR A 1 261 ? -6.611 16.832 28.230 1.00 78.56 261 THR A O 1
ATOM 2147 N N . ASN A 1 262 ? -5.949 18.769 27.305 1.00 89.44 262 ASN A N 1
ATOM 2148 C CA . ASN A 1 262 ? -7.154 18.922 26.488 1.00 89.44 262 ASN A CA 1
ATOM 2149 C C . ASN A 1 262 ? -6.984 18.076 25.220 1.00 89.44 262 ASN A C 1
ATOM 2151 O O . ASN A 1 262 ? -6.028 18.294 24.463 1.00 89.44 262 ASN A O 1
ATOM 2155 N N . LEU A 1 263 ? -7.899 17.133 25.012 1.00 94.81 263 LEU A N 1
ATOM 2156 C CA . LEU A 1 263 ? -7.939 16.287 23.832 1.00 94.81 263 LEU A CA 1
ATOM 2157 C C . LEU A 1 263 ? -8.727 16.961 22.719 1.00 94.81 263 LEU A C 1
ATOM 2159 O O . LEU A 1 263 ? -9.782 17.558 22.935 1.00 94.81 263 LEU A O 1
ATOM 2163 N N . LEU A 1 264 ? -8.233 16.780 21.505 1.00 97.38 264 LEU A N 1
ATOM 2164 C CA . LEU A 1 264 ? -8.970 17.037 20.283 1.00 97.38 264 LEU A CA 1
ATOM 2165 C C . LEU A 1 264 ? -9.298 15.704 19.621 1.00 97.38 264 LEU A C 1
ATOM 2167 O O . LEU A 1 264 ? -8.526 14.746 19.713 1.00 97.38 264 LEU A O 1
ATOM 2171 N N . ARG A 1 265 ? -10.441 15.653 18.947 1.00 97.88 265 ARG A N 1
ATOM 2172 C CA . ARG A 1 265 ? -10.811 14.555 18.062 1.00 97.88 265 ARG A CA 1
ATOM 2173 C C . ARG A 1 265 ? -10.848 15.070 16.637 1.00 97.88 265 ARG A C 1
ATOM 2175 O O . ARG A 1 265 ? -11.650 15.949 16.335 1.00 97.88 265 ARG A O 1
ATOM 2182 N N . ASP A 1 266 ? -10.025 14.481 15.783 1.00 98.75 266 ASP A N 1
ATOM 2183 C CA . ASP A 1 266 ? -10.095 14.689 14.342 1.00 98.75 266 ASP A CA 1
ATOM 2184 C C . ASP A 1 266 ? -10.940 13.584 13.712 1.00 98.75 266 ASP A C 1
ATOM 2186 O O . ASP A 1 266 ? -10.667 12.398 13.908 1.00 98.75 266 ASP A O 1
ATOM 2190 N N . ASP A 1 267 ? -11.953 13.970 12.944 1.00 98.69 267 ASP A N 1
ATOM 2191 C CA . ASP A 1 267 ? -12.705 13.071 12.077 1.00 98.69 267 ASP A CA 1
ATOM 2192 C C . ASP A 1 267 ? -12.242 13.262 10.637 1.00 98.69 267 ASP A C 1
ATOM 2194 O O . ASP A 1 267 ? -12.254 14.375 10.102 1.00 98.69 267 ASP A O 1
ATOM 2198 N N . PHE A 1 268 ? -11.862 12.163 9.995 1.00 98.81 268 PHE A N 1
ATOM 2199 C CA . PHE A 1 268 ? -11.410 12.153 8.612 1.00 98.81 268 PHE A CA 1
ATOM 2200 C C . PHE A 1 268 ? -12.553 11.811 7.655 1.00 98.81 268 PHE A C 1
ATOM 2202 O O . PHE A 1 268 ? -13.516 11.119 8.011 1.00 98.81 268 PHE A O 1
ATOM 2209 N N . GLN A 1 269 ? -12.450 12.298 6.418 1.00 98.69 269 GLN A N 1
ATOM 2210 C CA . GLN A 1 269 ? -13.347 11.880 5.345 1.00 98.69 269 GLN A CA 1
ATOM 2211 C C . GLN A 1 269 ? -13.2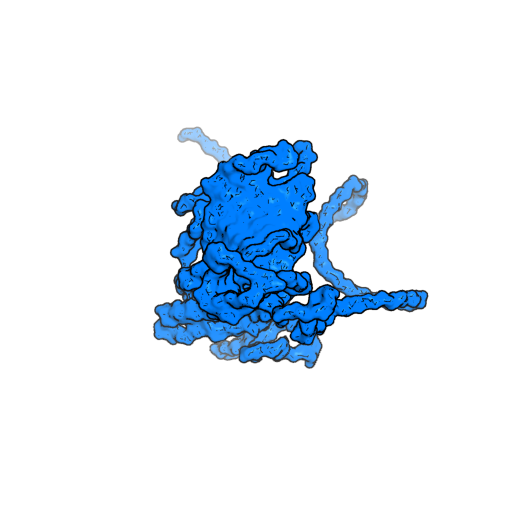49 10.358 5.142 1.00 98.69 269 GLN A C 1
ATOM 2213 O O . GLN A 1 269 ? -12.188 9.762 5.299 1.00 98.69 269 GLN A O 1
ATOM 2218 N N . GLU A 1 270 ? -14.367 9.725 4.788 1.00 98.75 270 GLU A N 1
ATOM 2219 C CA . GLU A 1 270 ? -14.383 8.303 4.442 1.00 98.75 270 GLU A CA 1
ATOM 2220 C C . GLU A 1 270 ? -13.570 8.035 3.168 1.00 98.75 270 GLU A C 1
ATOM 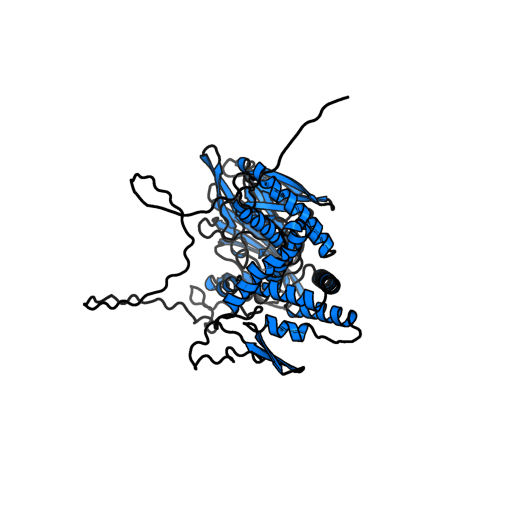2222 O O . GLU A 1 270 ? -13.684 8.776 2.188 1.00 98.75 270 GLU A O 1
ATOM 2227 N N . SER A 1 271 ? -12.752 6.983 3.191 1.00 98.81 271 SER A N 1
ATOM 2228 C CA . SER A 1 271 ? -11.927 6.584 2.053 1.00 98.81 271 SER A CA 1
ATOM 2229 C C . SER A 1 271 ? -12.751 5.996 0.905 1.00 98.81 271 SER A C 1
ATOM 2231 O O . SER A 1 271 ? -13.893 5.558 1.064 1.00 98.81 271 SER A O 1
ATOM 2233 N N . VAL A 1 272 ? -12.115 5.912 -0.262 1.00 98.69 272 VAL A N 1
ATOM 2234 C CA . VAL A 1 272 ? -12.520 4.970 -1.314 1.00 98.69 272 VAL A CA 1
ATOM 2235 C C . VAL A 1 272 ? -12.312 3.519 -0.852 1.00 98.69 272 VAL A C 1
ATOM 2237 O O . VAL A 1 272 ? -11.723 3.275 0.205 1.00 98.69 272 VAL A O 1
ATOM 2240 N N . GLU A 1 273 ? -12.796 2.554 -1.634 1.00 98.56 273 GLU A N 1
ATOM 2241 C CA . GLU A 1 273 ? -12.532 1.134 -1.380 1.00 98.56 273 GLU A CA 1
ATOM 2242 C C . GLU A 1 273 ? -11.041 0.827 -1.556 1.00 98.56 273 GLU A C 1
ATOM 2244 O O . GLU A 1 273 ? -10.465 1.054 -2.622 1.00 98.56 273 GLU A O 1
ATOM 2249 N N . MET A 1 274 ? -10.410 0.325 -0.496 1.00 98.81 274 MET A N 1
ATOM 2250 C CA . MET A 1 274 ? -8.986 -0.008 -0.474 1.00 98.81 274 MET A CA 1
ATOM 2251 C C . MET A 1 274 ? -8.708 -1.197 0.448 1.00 98.81 274 MET A C 1
ATOM 2253 O O . MET A 1 274 ? -9.568 -1.603 1.229 1.00 98.81 274 MET A O 1
ATOM 2257 N N . SER A 1 275 ? -7.520 -1.787 0.339 1.00 98.88 275 SER A N 1
ATOM 2258 C CA . SER A 1 275 ? -7.098 -2.914 1.178 1.00 98.88 275 SER A CA 1
ATOM 2259 C C . SER A 1 275 ? -6.624 -2.438 2.557 1.00 98.88 275 SER A C 1
ATOM 2261 O O . SER A 1 275 ? -6.144 -1.314 2.703 1.00 98.88 275 SER A O 1
ATOM 2263 N N . THR A 1 276 ? -6.715 -3.301 3.573 1.00 98.88 276 THR A N 1
ATOM 2264 C CA . THR A 1 276 ? -6.335 -2.986 4.967 1.00 98.88 276 THR A CA 1
ATOM 2265 C C . THR A 1 276 ? -4.888 -2.519 5.116 1.00 98.88 276 THR A C 1
ATOM 2267 O O . THR A 1 276 ? -4.628 -1.607 5.899 1.00 98.88 276 THR A O 1
ATOM 2270 N N . TYR A 1 277 ? -3.959 -3.085 4.338 1.00 98.75 277 TYR A N 1
ATOM 2271 C CA . TYR A 1 277 ? -2.534 -2.746 4.407 1.00 98.75 277 TYR A CA 1
ATOM 2272 C C . TYR A 1 277 ? -2.219 -1.294 3.992 1.00 98.75 277 TYR A C 1
ATOM 2274 O O . TYR A 1 277 ? -1.153 -0.778 4.321 1.00 98.75 277 TYR A O 1
ATOM 2282 N N . LEU A 1 278 ? -3.150 -0.620 3.305 1.00 98.88 278 LEU A N 1
ATOM 2283 C CA . LEU A 1 278 ? -3.007 0.773 2.872 1.00 98.88 278 LEU A CA 1
ATOM 2284 C C . LEU A 1 278 ? -3.511 1.781 3.900 1.00 98.88 278 LEU A C 1
ATOM 2286 O O . LEU A 1 278 ? -3.222 2.971 3.762 1.00 98.88 278 LEU A O 1
ATOM 2290 N N . VAL A 1 279 ? -4.252 1.338 4.921 1.00 98.94 279 VAL A N 1
ATOM 2291 C CA . VAL A 1 279 ? -4.691 2.219 6.006 1.00 98.94 279 VAL A CA 1
ATOM 2292 C C . VAL A 1 279 ? -3.460 2.818 6.678 1.00 98.94 279 VAL A C 1
ATOM 2294 O O . VAL A 1 279 ? -2.530 2.104 7.034 1.00 98.94 279 VAL A O 1
ATOM 2297 N N . ALA A 1 280 ? -3.462 4.132 6.858 1.00 98.75 280 ALA A N 1
ATOM 2298 C CA . ALA A 1 280 ? -2.383 4.849 7.505 1.00 98.75 280 ALA A CA 1
ATOM 2299 C C . ALA A 1 280 ? -2.920 5.966 8.380 1.00 98.75 280 ALA A C 1
ATOM 2301 O O . ALA A 1 280 ? -3.853 6.691 8.018 1.00 98.75 280 ALA A O 1
ATOM 2302 N N . PHE A 1 281 ? -2.280 6.130 9.528 1.00 98.62 281 PHE A N 1
ATOM 2303 C CA . PHE A 1 281 ? -2.436 7.303 10.364 1.00 98.62 281 PHE A CA 1
ATOM 2304 C C . PHE A 1 281 ? -1.178 7.590 11.179 1.00 98.62 281 PHE A C 1
ATOM 2306 O O . PHE A 1 281 ? -0.428 6.680 11.539 1.00 98.62 281 PHE A O 1
ATOM 2313 N N . VAL A 1 282 ? -0.964 8.876 11.456 1.00 98.81 282 VAL A N 1
ATOM 2314 C CA . VAL A 1 282 ? 0.188 9.403 12.197 1.00 98.81 282 VAL A CA 1
ATOM 2315 C C . VAL A 1 282 ? -0.306 10.432 13.213 1.00 98.81 282 VAL A C 1
ATOM 2317 O O . VAL A 1 282 ? -1.174 11.242 12.891 1.00 98.81 282 VAL A O 1
ATOM 2320 N N . VAL A 1 283 ? 0.261 10.432 14.420 1.00 98.81 283 VAL A N 1
ATOM 2321 C CA . VAL A 1 283 ? 0.110 11.501 15.419 1.00 98.81 283 VAL A CA 1
ATOM 2322 C C . VAL A 1 283 ? 1.497 12.041 15.751 1.00 98.81 283 VAL A C 1
ATOM 2324 O O . VAL A 1 283 ? 2.326 11.301 16.276 1.00 98.81 283 VAL A O 1
ATOM 2327 N N . CYS A 1 284 ? 1.757 13.305 15.421 1.00 98.44 284 CYS A N 1
ATOM 2328 C CA . CYS A 1 284 ? 3.069 13.952 15.547 1.00 98.44 284 CYS A CA 1
ATOM 2329 C C . CYS A 1 284 ? 2.927 15.474 15.718 1.00 98.44 284 CYS A C 1
ATOM 2331 O O . CYS A 1 284 ? 1.816 15.990 15.777 1.00 98.44 284 CYS A O 1
ATOM 2333 N N . ASP A 1 285 ? 4.033 16.208 15.781 1.00 97.88 285 ASP A N 1
ATOM 2334 C CA . ASP A 1 285 ? 4.115 17.677 15.824 1.00 97.88 285 ASP A CA 1
ATOM 2335 C C . ASP A 1 285 ? 4.817 18.264 14.581 1.00 97.88 285 ASP A C 1
ATOM 2337 O O . ASP A 1 285 ? 5.446 19.319 14.636 1.00 97.88 285 ASP A O 1
ATOM 2341 N N . PHE A 1 286 ? 4.712 17.574 13.443 1.00 98.50 286 PHE A N 1
ATOM 2342 C CA . PHE A 1 286 ? 5.334 17.999 12.188 1.00 98.50 286 PHE A CA 1
ATOM 2343 C C . PHE A 1 286 ? 4.666 19.224 11.561 1.00 98.50 286 PHE A C 1
ATOM 2345 O O . PHE A 1 286 ? 3.473 19.483 11.726 1.00 98.50 286 PHE A O 1
ATOM 2352 N N . GLU A 1 287 ? 5.448 19.929 10.749 1.00 98.25 287 GLU A N 1
ATOM 2353 C CA . GLU A 1 287 ? 4.975 20.993 9.871 1.00 98.25 287 GLU A CA 1
ATOM 2354 C C . GLU A 1 287 ? 4.869 20.495 8.428 1.00 98.25 287 GLU A C 1
ATOM 2356 O O . GLU A 1 287 ? 5.339 19.405 8.095 1.00 98.25 287 GLU A O 1
ATOM 2361 N N . ARG A 1 288 ? 4.239 21.298 7.561 1.00 97.31 288 ARG A N 1
ATOM 2362 C CA . ARG A 1 288 ? 4.049 20.950 6.151 1.00 97.31 288 ARG A CA 1
ATOM 2363 C C . ARG A 1 288 ? 4.421 22.073 5.199 1.00 97.31 288 ARG A C 1
ATOM 2365 O O . ARG A 1 288 ? 4.128 23.241 5.453 1.00 97.31 288 ARG A O 1
ATOM 2372 N N . ALA A 1 289 ? 4.932 21.676 4.043 1.00 97.62 289 ALA A N 1
ATOM 2373 C CA . ALA A 1 289 ? 4.975 22.473 2.826 1.00 97.62 289 ALA A CA 1
ATOM 2374 C C . ALA A 1 289 ? 4.126 21.768 1.761 1.00 97.62 289 ALA A C 1
ATOM 2376 O O . ALA A 1 289 ? 3.948 20.552 1.830 1.00 97.62 289 ALA A O 1
ATOM 2377 N N . PHE A 1 290 ? 3.565 22.509 0.805 1.00 98.19 290 PHE A N 1
ATOM 2378 C CA . PHE A 1 290 ? 2.765 21.910 -0.262 1.00 98.19 290 PHE A CA 1
ATOM 2379 C C . PHE A 1 290 ? 2.958 22.608 -1.608 1.00 98.19 290 PHE A C 1
ATOM 2381 O O . PHE A 1 290 ? 3.276 23.796 -1.671 1.00 98.19 290 PHE A O 1
ATOM 2388 N N . GLU A 1 291 ? 2.709 21.847 -2.668 1.00 97.94 291 GLU A N 1
ATOM 2389 C CA . GLU A 1 291 ? 2.606 22.291 -4.056 1.00 97.94 291 GLU A CA 1
ATOM 2390 C C . GLU A 1 291 ? 1.271 21.786 -4.624 1.00 97.94 291 GLU A C 1
ATOM 2392 O O . GLU A 1 291 ? 0.739 20.767 -4.175 1.00 97.94 291 GLU A O 1
ATOM 2397 N N . LEU A 1 292 ? 0.704 22.493 -5.602 1.00 97.88 292 LEU A N 1
ATOM 2398 C CA . LEU A 1 292 ? -0.500 22.035 -6.297 1.00 97.88 292 LEU A CA 1
ATOM 2399 C C . LEU A 1 292 ? -0.127 21.389 -7.631 1.00 97.88 292 LEU A C 1
ATOM 2401 O O . LEU A 1 292 ? 0.663 21.938 -8.398 1.00 97.88 292 LEU A O 1
ATOM 2405 N N . THR A 1 293 ? -0.742 20.250 -7.944 1.00 97.38 293 THR A N 1
ATOM 2406 C CA . THR A 1 293 ? -0.676 19.678 -9.298 1.00 97.38 293 THR A CA 1
ATOM 2407 C C . THR A 1 293 ? -1.443 20.553 -10.296 1.00 97.38 293 THR A C 1
ATOM 2409 O O . THR A 1 293 ? -2.254 21.402 -9.909 1.00 97.38 293 THR A O 1
ATOM 2412 N N . LYS A 1 294 ? -1.292 20.313 -11.607 1.00 95.62 294 LYS A N 1
ATOM 2413 C CA . LYS A 1 294 ? -2.090 21.003 -12.646 1.00 95.62 294 LYS A CA 1
ATOM 2414 C C . LYS A 1 294 ? -3.593 20.763 -12.505 1.00 95.62 294 LYS A C 1
ATOM 2416 O O . LYS A 1 294 ? -4.390 21.526 -13.049 1.00 95.62 294 LYS A O 1
ATOM 2421 N N . ARG A 1 295 ? -3.985 19.700 -11.797 1.00 94.38 295 ARG A N 1
ATOM 2422 C CA . ARG A 1 295 ? -5.377 19.363 -11.469 1.00 94.38 295 ARG A CA 1
ATOM 2423 C C . ARG A 1 295 ? -5.804 19.827 -10.074 1.00 94.38 295 ARG A C 1
ATOM 2425 O O . ARG A 1 295 ? -6.859 19.413 -9.607 1.00 94.38 295 ARG A O 1
ATOM 2432 N N . ASN A 1 296 ? -5.033 20.707 -9.431 1.00 95.38 296 ASN A N 1
ATOM 2433 C CA . ASN A 1 296 ? -5.291 21.253 -8.094 1.00 95.38 296 ASN A CA 1
ATOM 2434 C C . ASN A 1 296 ? -5.329 20.201 -6.970 1.00 95.38 296 ASN A C 1
ATOM 2436 O O . ASN A 1 296 ? -5.935 20.445 -5.927 1.00 95.38 296 ASN A O 1
ATOM 2440 N N . THR A 1 297 ? -4.678 19.048 -7.151 1.00 96.12 297 THR A N 1
ATOM 2441 C CA . THR A 1 297 ? -4.443 18.123 -6.033 1.00 96.12 297 THR A CA 1
ATOM 2442 C C . THR A 1 297 ? -3.326 18.696 -5.170 1.00 96.12 297 THR A C 1
ATOM 2444 O O . THR A 1 297 ? -2.280 19.079 -5.695 1.00 96.12 297 THR A O 1
ATOM 2447 N N . SER A 1 298 ? -3.537 18.768 -3.855 1.00 97.56 298 SER A N 1
ATOM 2448 C CA . SER A 1 298 ? -2.492 19.197 -2.920 1.00 97.56 298 SER A CA 1
ATOM 2449 C C . SER A 1 298 ? -1.492 18.070 -2.707 1.00 97.56 298 SER A C 1
ATOM 2451 O O . SER A 1 298 ? -1.875 17.016 -2.198 1.00 97.56 298 SER A O 1
ATOM 2453 N N . VAL A 1 299 ? -0.228 18.305 -3.062 1.00 98.44 299 VAL A N 1
ATOM 2454 C CA . VAL A 1 299 ? 0.893 17.416 -2.745 1.00 98.44 299 VAL A CA 1
ATOM 2455 C C . VAL A 1 299 ? 1.694 18.042 -1.614 1.00 98.44 299 VAL A C 1
ATOM 2457 O O . VAL A 1 299 ? 2.362 19.057 -1.816 1.00 98.44 299 VAL A O 1
ATOM 2460 N N . SER A 1 300 ? 1.597 17.464 -0.420 1.00 98.50 300 SER A N 1
ATOM 2461 C CA . SER A 1 300 ? 2.242 17.995 0.784 1.00 98.50 300 SER A CA 1
ATOM 2462 C C . SER A 1 300 ? 3.433 17.138 1.191 1.00 98.50 300 SER A C 1
ATOM 2464 O O . SER A 1 300 ? 3.375 15.918 1.072 1.00 98.50 300 SER A O 1
ATOM 2466 N N . VAL A 1 301 ? 4.474 17.753 1.752 1.00 98.69 301 VAL A N 1
ATOM 2467 C CA . VAL A 1 301 ? 5.527 17.039 2.483 1.00 98.69 301 VAL A CA 1
ATOM 2468 C C . VAL A 1 301 ? 5.489 17.451 3.950 1.00 98.69 301 VAL A C 1
ATOM 2470 O O . VAL A 1 301 ? 5.499 18.646 4.253 1.00 98.69 301 VAL A O 1
ATOM 2473 N N . TYR A 1 302 ? 5.429 16.463 4.843 1.00 98.81 302 TYR A N 1
ATOM 2474 C CA . TYR A 1 302 ? 5.427 16.620 6.294 1.00 98.81 302 TYR A CA 1
ATOM 2475 C C . TYR A 1 302 ? 6.766 16.187 6.889 1.00 98.81 302 TYR A C 1
ATOM 2477 O O . TYR A 1 302 ? 7.257 15.094 6.597 1.00 98.81 302 TYR A O 1
ATOM 2485 N N . ALA A 1 303 ? 7.334 17.031 7.746 1.00 98.44 303 ALA A N 1
ATOM 2486 C CA . ALA A 1 303 ? 8.605 16.781 8.419 1.00 98.44 303 ALA A CA 1
ATOM 2487 C C . ALA A 1 303 ? 8.703 17.558 9.739 1.00 98.44 303 ALA A C 1
ATOM 2489 O O . ALA A 1 303 ? 7.940 18.500 9.982 1.00 98.44 303 ALA A O 1
ATOM 2490 N N . ALA A 1 304 ? 9.688 17.209 10.571 1.00 97.62 304 ALA A N 1
ATOM 2491 C CA . ALA A 1 304 ? 10.064 18.037 11.711 1.00 97.62 304 ALA A CA 1
ATOM 2492 C C . ALA A 1 304 ? 10.402 19.467 11.243 1.00 97.62 304 ALA A C 1
ATOM 2494 O O . ALA A 1 304 ? 11.074 19.654 10.227 1.00 97.62 304 ALA A O 1
ATOM 2495 N N . ALA A 1 305 ? 9.962 20.483 11.994 1.00 97.00 305 ALA A N 1
ATOM 2496 C CA . ALA A 1 305 ? 10.004 21.887 11.562 1.00 97.00 305 ALA A CA 1
ATOM 2497 C C . ALA A 1 305 ? 11.391 22.356 11.069 1.00 97.00 305 ALA A C 1
ATOM 2499 O O . ALA A 1 305 ? 11.507 23.015 10.038 1.00 97.00 305 ALA A O 1
ATOM 2500 N N . HIS A 1 306 ? 12.462 21.957 11.762 1.00 95.69 306 HIS A N 1
ATOM 2501 C CA . HIS A 1 306 ? 13.842 22.319 11.414 1.00 95.69 306 HIS A CA 1
ATOM 2502 C C . HIS A 1 306 ? 14.354 21.668 10.113 1.00 95.69 306 HIS A C 1
ATOM 2504 O O . HIS A 1 306 ? 15.294 22.178 9.507 1.00 95.69 306 HIS A O 1
ATOM 2510 N N . MET A 1 307 ? 13.722 20.580 9.662 1.00 95.75 307 MET A N 1
ATOM 2511 C CA . MET A 1 307 ? 14.056 19.860 8.428 1.00 95.75 307 MET A CA 1
ATOM 2512 C C . MET A 1 307 ? 13.191 20.292 7.239 1.00 95.75 307 MET A C 1
ATOM 2514 O O . MET A 1 307 ? 13.562 20.062 6.089 1.00 95.75 307 MET A O 1
ATOM 2518 N N . LEU A 1 308 ? 12.061 20.968 7.485 1.00 96.62 308 LEU A N 1
ATOM 2519 C CA . LEU A 1 308 ? 11.094 21.341 6.451 1.00 96.62 308 LEU A CA 1
ATOM 2520 C C . LEU A 1 308 ? 11.711 22.061 5.229 1.00 96.62 308 LEU A C 1
ATOM 2522 O O . LEU A 1 308 ? 11.320 21.729 4.107 1.00 96.62 308 LEU A O 1
ATOM 2526 N N . PRO A 1 309 ? 12.702 22.972 5.359 1.00 96.25 309 PRO A N 1
ATOM 2527 C CA . PRO A 1 309 ? 13.331 23.609 4.197 1.00 96.25 309 PRO A CA 1
ATOM 2528 C C . PRO A 1 309 ? 13.982 22.634 3.200 1.00 96.25 309 PRO A C 1
ATOM 2530 O O . PRO A 1 309 ? 14.014 22.925 2.003 1.00 96.25 309 PRO A O 1
ATOM 2533 N N . GLN A 1 310 ? 14.458 21.473 3.665 1.00 96.88 310 GLN A N 1
ATOM 2534 C CA . GLN A 1 310 ? 15.120 20.455 2.836 1.00 96.88 310 GLN A CA 1
ATOM 2535 C C . GLN A 1 310 ? 14.121 19.647 1.987 1.00 96.88 310 GLN A C 1
ATOM 2537 O O . GLN A 1 310 ? 14.505 18.993 1.019 1.00 96.88 310 GLN A O 1
ATOM 2542 N N . THR A 1 311 ? 12.821 19.738 2.285 1.00 97.62 311 THR A N 1
ATOM 2543 C CA . THR A 1 311 ? 11.760 18.978 1.597 1.00 97.62 311 THR A CA 1
ATOM 2544 C C . THR A 1 311 ? 11.318 19.589 0.266 1.00 97.62 311 THR A C 1
ATOM 2546 O O . THR A 1 311 ? 10.574 18.972 -0.500 1.00 97.62 311 THR A O 1
ATOM 2549 N N . LYS A 1 312 ? 11.781 20.806 -0.054 1.00 97.56 312 LYS A N 1
ATOM 2550 C CA . LYS A 1 312 ? 11.328 21.568 -1.229 1.00 97.56 312 LYS A CA 1
ATOM 2551 C C . LYS A 1 312 ? 11.527 20.809 -2.543 1.00 97.56 312 LYS A C 1
ATOM 2553 O O . LYS A 1 312 ? 10.665 20.868 -3.420 1.00 97.56 312 LYS A O 1
ATOM 2558 N N . TYR A 1 313 ? 12.655 20.112 -2.689 1.00 97.62 313 TYR A N 1
ATOM 2559 C CA . TYR A 1 313 ? 12.923 19.299 -3.875 1.00 97.62 313 TYR A CA 1
ATOM 2560 C C . TYR A 1 313 ? 11.911 18.159 -4.012 1.00 97.62 313 TYR A C 1
ATOM 2562 O O . TYR A 1 313 ? 11.333 17.991 -5.087 1.00 97.62 313 TYR A O 1
ATOM 2570 N N . ALA A 1 314 ? 11.668 17.423 -2.923 1.00 97.88 314 ALA A N 1
ATOM 2571 C CA . ALA A 1 314 ? 10.735 16.307 -2.904 1.00 97.88 314 ALA A CA 1
ATOM 2572 C C . ALA A 1 314 ? 9.311 16.763 -3.249 1.00 97.88 314 ALA A C 1
ATOM 2574 O O . ALA A 1 314 ? 8.687 16.219 -4.154 1.00 97.88 314 ALA A O 1
ATOM 2575 N N . MET A 1 315 ? 8.846 17.844 -2.619 1.00 97.88 315 MET A N 1
ATOM 2576 C CA . MET A 1 315 ? 7.521 18.428 -2.843 1.00 97.88 315 MET A CA 1
ATOM 2577 C C . MET A 1 315 ? 7.262 18.774 -4.320 1.00 97.88 315 MET A C 1
ATOM 2579 O O . MET A 1 315 ? 6.275 18.329 -4.907 1.00 97.88 315 MET A O 1
ATOM 2583 N N . ILE A 1 316 ? 8.171 19.532 -4.946 1.00 98.19 316 ILE A N 1
ATOM 2584 C CA . ILE A 1 316 ? 8.035 19.950 -6.353 1.00 98.19 316 ILE A CA 1
ATOM 2585 C C . ILE A 1 316 ? 8.109 18.738 -7.289 1.00 98.19 316 ILE A C 1
ATOM 2587 O O . ILE A 1 316 ? 7.367 18.644 -8.269 1.00 98.19 316 ILE A O 1
ATOM 2591 N N . THR A 1 317 ? 9.021 17.810 -7.005 1.00 98.25 317 THR A N 1
ATOM 2592 C CA . THR A 1 317 ? 9.250 16.626 -7.838 1.00 98.25 317 THR A CA 1
ATOM 2593 C C . THR A 1 317 ? 8.052 15.681 -7.791 1.00 98.25 317 THR A C 1
ATOM 2595 O O . THR A 1 317 ? 7.568 15.268 -8.844 1.00 98.25 317 THR A O 1
ATOM 2598 N N . ALA A 1 318 ? 7.505 15.426 -6.601 1.00 98.44 318 ALA A N 1
ATOM 2599 C CA . ALA A 1 318 ? 6.311 14.614 -6.407 1.00 98.44 318 ALA A CA 1
ATOM 2600 C C . ALA A 1 318 ? 5.094 15.186 -7.156 1.00 98.44 318 ALA A C 1
ATOM 2602 O O . ALA A 1 318 ? 4.404 14.447 -7.858 1.00 98.44 318 ALA A O 1
ATOM 2603 N N . ALA A 1 319 ? 4.868 16.506 -7.105 1.00 98.50 319 ALA A N 1
ATOM 2604 C CA . ALA A 1 319 ? 3.781 17.144 -7.852 1.00 98.50 319 ALA A CA 1
ATOM 2605 C C . ALA A 1 319 ? 3.920 16.963 -9.377 1.00 98.50 319 ALA A C 1
ATOM 2607 O O . ALA A 1 319 ? 2.945 16.645 -10.061 1.00 98.50 319 ALA A O 1
ATOM 2608 N N . ARG A 1 320 ? 5.143 17.096 -9.914 1.00 98.56 320 ARG A N 1
ATOM 2609 C CA . ARG A 1 320 ? 5.424 16.890 -11.349 1.00 98.56 320 ARG A CA 1
ATOM 2610 C C . ARG A 1 320 ? 5.258 15.433 -11.784 1.00 98.56 320 ARG A C 1
ATOM 2612 O O . ARG A 1 320 ? 4.784 15.187 -12.892 1.00 98.56 320 ARG A O 1
ATOM 2619 N N . ILE A 1 321 ? 5.655 14.483 -10.940 1.00 98.69 321 ILE A N 1
ATOM 2620 C CA . ILE A 1 321 ? 5.471 13.048 -11.194 1.00 98.69 321 ILE A CA 1
ATOM 2621 C C . ILE A 1 321 ? 3.981 12.693 -11.177 1.00 98.69 321 ILE A C 1
ATOM 2623 O O . ILE A 1 321 ? 3.517 11.997 -12.078 1.00 98.69 321 ILE A O 1
ATOM 2627 N N . MET A 1 322 ? 3.222 13.210 -10.206 1.00 98.44 322 MET A N 1
ATOM 2628 C CA . MET A 1 322 ? 1.775 12.998 -10.130 1.00 98.44 322 MET A CA 1
ATOM 2629 C C . MET A 1 322 ? 1.078 13.478 -11.415 1.00 98.44 322 MET A C 1
ATOM 2631 O O . MET A 1 322 ? 0.351 12.709 -12.041 1.00 98.44 322 MET A O 1
ATOM 2635 N N . ASP A 1 323 ? 1.383 14.698 -11.883 1.00 98.50 323 ASP A N 1
ATOM 2636 C CA . ASP A 1 323 ? 0.873 15.234 -13.158 1.00 98.50 323 ASP A CA 1
ATOM 2637 C C . ASP A 1 323 ? 1.168 14.309 -14.355 1.00 98.50 323 ASP A C 1
ATOM 2639 O O . ASP A 1 323 ? 0.340 14.145 -15.265 1.00 98.50 323 ASP A O 1
ATOM 2643 N N . TYR A 1 324 ? 2.376 13.734 -14.385 1.00 98.50 324 TYR A N 1
ATOM 2644 C CA . TYR A 1 324 ? 2.774 12.795 -15.425 1.00 98.50 324 TYR A CA 1
ATOM 2645 C C . TYR A 1 324 ? 1.943 11.519 -15.358 1.00 98.50 324 TYR A C 1
ATOM 2647 O O . TYR A 1 324 ? 1.381 11.138 -16.382 1.00 98.50 324 TYR A O 1
ATOM 2655 N N . PHE A 1 325 ? 1.818 10.883 -14.191 1.00 98.75 325 PHE A N 1
ATOM 2656 C CA . PHE A 1 325 ? 1.084 9.626 -14.065 1.00 98.75 325 PHE A CA 1
ATOM 2657 C C . PHE A 1 325 ? -0.408 9.777 -14.356 1.00 98.75 325 PHE A C 1
ATOM 2659 O O . PHE A 1 325 ? -0.950 8.961 -15.100 1.00 98.75 325 PHE A O 1
ATOM 2666 N N . GLU A 1 326 ? -1.053 10.866 -13.933 1.00 98.25 326 GLU A N 1
ATOM 2667 C CA . GLU A 1 326 ? -2.442 11.144 -14.326 1.00 98.25 326 GLU A CA 1
ATOM 2668 C C . GLU A 1 326 ? -2.601 11.218 -15.857 1.00 98.25 326 GLU A C 1
ATOM 2670 O O . GLU A 1 326 ? -3.562 10.703 -16.436 1.00 98.25 326 GLU A O 1
ATOM 2675 N N . SER A 1 327 ? -1.629 11.828 -16.542 1.00 97.69 327 SER A N 1
ATOM 2676 C CA . SER A 1 327 ? -1.611 11.968 -18.007 1.00 97.69 327 SER A CA 1
ATOM 2677 C C . SER A 1 327 ? -1.173 10.686 -18.733 1.00 97.69 327 SER A C 1
ATOM 2679 O O . SER A 1 327 ? -1.577 10.421 -19.873 1.00 97.69 327 SER A O 1
ATOM 2681 N N . PHE A 1 328 ? -0.310 9.892 -18.104 1.00 98.12 328 PHE A N 1
ATOM 2682 C CA . PHE A 1 328 ? 0.211 8.642 -18.635 1.00 98.12 328 PHE A CA 1
ATOM 2683 C C . PHE A 1 328 ? -0.834 7.533 -18.523 1.00 98.12 328 PHE A C 1
ATOM 2685 O O . PHE A 1 328 ? -1.119 6.858 -19.507 1.00 98.12 328 PHE A O 1
ATOM 2692 N N . PHE A 1 329 ? -1.493 7.390 -17.381 1.00 98.31 329 PHE A N 1
ATOM 2693 C CA . PHE A 1 329 ? -2.576 6.424 -17.252 1.00 98.31 329 PHE A CA 1
ATOM 2694 C C . PHE A 1 329 ? -3.869 6.921 -17.873 1.00 98.31 329 PHE A C 1
ATOM 2696 O O . PHE A 1 329 ? -4.707 6.096 -18.203 1.00 98.31 329 PHE A O 1
ATOM 2703 N N . GLY A 1 330 ? -4.051 8.233 -18.059 1.00 97.81 330 GLY A N 1
ATOM 2704 C CA . GLY A 1 330 ? -5.330 8.793 -18.506 1.00 97.81 330 GLY A CA 1
ATOM 2705 C C . GLY A 1 330 ? -6.434 8.642 -17.455 1.00 97.81 330 GLY A C 1
ATOM 2706 O O . GLY A 1 330 ? -7.613 8.671 -17.797 1.00 97.81 330 GLY A O 1
ATOM 2707 N N . ILE A 1 331 ? -6.045 8.456 -16.192 1.00 98.25 331 ILE A N 1
ATOM 2708 C CA . ILE A 1 331 ? -6.922 8.250 -15.041 1.00 98.25 331 ILE A CA 1
ATOM 2709 C C . ILE A 1 331 ? -6.480 9.260 -13.979 1.00 98.25 331 ILE A C 1
ATOM 2711 O O . ILE A 1 331 ? -5.324 9.197 -13.561 1.00 98.25 331 ILE A O 1
ATOM 2715 N N . PRO A 1 332 ? -7.344 10.198 -13.562 1.00 97.62 332 PRO A N 1
ATOM 2716 C CA . PRO A 1 332 ? -6.996 11.163 -12.527 1.00 97.62 332 PRO A CA 1
ATOM 2717 C C . PRO A 1 332 ? -6.798 10.480 -11.171 1.00 97.62 332 PRO A C 1
ATOM 2719 O O . PRO A 1 332 ? -7.424 9.457 -10.882 1.00 97.62 332 PRO A O 1
ATOM 2722 N N . TYR A 1 333 ? -5.955 11.071 -10.332 1.00 98.44 333 TYR A N 1
ATOM 2723 C CA . TYR A 1 333 ? -5.784 10.635 -8.954 1.00 98.44 333 TYR A CA 1
ATOM 2724 C C . TYR A 1 333 ? -7.091 10.894 -8.175 1.00 98.44 333 TYR A C 1
ATOM 2726 O O . TYR A 1 333 ? -7.630 12.002 -8.235 1.00 98.44 333 TYR A O 1
ATOM 2734 N N . PRO A 1 334 ? -7.660 9.889 -7.480 1.00 97.56 334 PRO A N 1
ATOM 2735 C CA . PRO A 1 334 ? -9.035 9.989 -6.988 1.00 97.56 334 PRO A CA 1
ATOM 2736 C C . PRO A 1 334 ? -9.186 10.715 -5.645 1.00 97.56 334 PRO A C 1
ATOM 2738 O O . PRO A 1 334 ? -10.315 11.025 -5.264 1.00 97.56 334 PRO A O 1
ATOM 2741 N N . LEU A 1 335 ? -8.100 10.952 -4.898 1.00 98.19 335 LEU A N 1
ATOM 2742 C CA . LEU A 1 335 ? -8.178 11.566 -3.568 1.00 98.19 335 LEU A CA 1
ATOM 2743 C C . LEU A 1 335 ? -7.920 13.080 -3.642 1.00 98.19 335 LEU A C 1
ATOM 2745 O O . LEU A 1 335 ? -7.171 13.542 -4.499 1.00 98.19 335 LEU A O 1
ATOM 2749 N N . PRO A 1 336 ? -8.482 13.882 -2.720 1.00 96.00 336 PRO A N 1
ATOM 2750 C CA . PRO A 1 336 ? -8.327 15.341 -2.749 1.00 96.00 336 PRO A CA 1
ATOM 2751 C C . PRO A 1 336 ? -6.904 15.825 -2.414 1.00 96.00 336 PRO A C 1
ATOM 2753 O O . PRO A 1 336 ? -6.586 16.998 -2.617 1.00 96.00 336 PRO A O 1
ATOM 2756 N N . LYS A 1 337 ? -6.059 14.945 -1.866 1.00 98.31 337 LYS A N 1
ATOM 2757 C CA . LYS A 1 337 ? -4.693 15.250 -1.433 1.00 98.31 337 LYS A CA 1
ATOM 2758 C C . LYS A 1 337 ? -3.788 14.025 -1.521 1.00 98.31 337 LYS A C 1
ATOM 2760 O O . LYS A 1 337 ? -4.258 12.887 -1.434 1.00 98.31 337 LYS A O 1
ATOM 2765 N N . GLN A 1 338 ? -2.493 14.281 -1.626 1.00 98.81 338 GLN A N 1
ATOM 2766 C CA . GLN A 1 338 ? -1.432 13.303 -1.452 1.00 98.81 338 GLN A CA 1
ATOM 2767 C C . GLN A 1 338 ? -0.394 13.889 -0.498 1.00 98.81 338 GLN A C 1
ATOM 2769 O O . GLN A 1 338 ? 0.261 14.874 -0.817 1.00 98.81 338 GLN A O 1
ATOM 2774 N N . ASP A 1 339 ? -0.230 13.274 0.664 1.00 98.88 339 ASP A N 1
ATOM 2775 C CA . ASP A 1 339 ? 0.812 13.660 1.610 1.00 98.88 339 ASP A CA 1
ATOM 2776 C C . ASP A 1 339 ? 1.987 12.685 1.509 1.00 98.88 339 ASP A C 1
ATOM 2778 O O . ASP A 1 339 ? 1.787 11.493 1.278 1.00 98.88 339 ASP A O 1
ATOM 2782 N N . LEU A 1 340 ? 3.201 13.202 1.656 1.00 98.81 340 LEU A N 1
ATOM 2783 C CA . LEU A 1 340 ? 4.439 12.458 1.848 1.00 98.81 340 LEU A CA 1
ATOM 2784 C C . LEU A 1 340 ? 4.952 12.817 3.245 1.00 98.81 340 LEU A C 1
ATOM 2786 O O . LEU A 1 340 ? 5.027 14.000 3.574 1.00 98.81 340 LEU A O 1
ATOM 2790 N N . ILE A 1 341 ? 5.293 11.842 4.080 1.00 98.75 341 ILE A N 1
ATOM 2791 C CA . ILE A 1 341 ? 5.770 12.101 5.444 1.00 98.75 341 ILE A CA 1
ATOM 2792 C C . ILE A 1 341 ? 7.131 11.458 5.704 1.00 98.75 341 ILE A C 1
ATOM 2794 O O . ILE A 1 341 ? 7.342 10.285 5.410 1.00 98.75 341 ILE A O 1
ATOM 2798 N N . ALA A 1 342 ? 8.043 12.244 6.274 1.00 98.19 342 ALA A N 1
ATOM 2799 C CA . ALA A 1 342 ? 9.385 11.830 6.660 1.00 98.19 342 ALA A CA 1
ATOM 2800 C C . ALA A 1 342 ? 9.377 11.180 8.053 1.00 98.19 342 ALA A C 1
ATOM 2802 O O . ALA A 1 342 ? 9.396 11.874 9.065 1.00 98.19 342 ALA A O 1
ATOM 2803 N N . ILE A 1 343 ? 9.329 9.850 8.113 1.00 97.88 343 ILE A N 1
ATOM 2804 C CA . ILE A 1 343 ? 9.332 9.084 9.362 1.00 97.88 343 ILE A CA 1
ATOM 2805 C C . ILE A 1 343 ? 10.785 8.812 9.801 1.00 97.88 343 ILE A C 1
ATOM 2807 O O . ILE A 1 343 ? 11.539 8.219 9.020 1.00 97.88 343 ILE A O 1
ATOM 2811 N N . PRO A 1 344 ? 11.189 9.208 11.027 1.00 95.62 344 PRO A N 1
ATOM 2812 C CA . PRO A 1 344 ? 12.550 8.988 11.526 1.00 95.62 344 PRO A CA 1
ATOM 2813 C C . PRO A 1 344 ? 12.914 7.501 11.623 1.00 95.62 344 PRO A C 1
ATOM 2815 O O . PRO A 1 344 ? 13.896 7.056 11.030 1.00 95.62 344 PRO A O 1
ATOM 2818 N N . ASP A 1 345 ? 12.073 6.714 12.301 1.00 93.88 345 ASP A N 1
ATOM 2819 C CA . ASP A 1 345 ? 12.263 5.273 12.463 1.00 93.88 345 ASP A CA 1
ATOM 2820 C C . ASP A 1 345 ? 11.333 4.514 11.509 1.00 93.88 345 ASP A C 1
ATOM 2822 O O . ASP A 1 345 ? 10.151 4.294 11.798 1.00 93.88 345 ASP A O 1
ATOM 2826 N N . PHE A 1 346 ? 11.863 4.135 10.343 1.00 93.69 346 PHE A N 1
ATOM 2827 C CA . PHE A 1 346 ? 11.110 3.431 9.304 1.00 93.69 346 PHE A CA 1
ATOM 2828 C C . PHE A 1 346 ? 11.891 2.233 8.760 1.00 93.69 346 PHE A C 1
ATOM 2830 O O . PHE A 1 346 ? 12.987 2.387 8.212 1.00 93.69 346 PHE A O 1
ATOM 2837 N N . VAL A 1 347 ? 11.336 1.027 8.929 1.00 90.06 347 VAL A N 1
ATOM 2838 C CA . VAL A 1 347 ? 11.969 -0.225 8.479 1.00 90.06 347 VAL A CA 1
ATOM 2839 C C . VAL A 1 347 ? 12.137 -0.262 6.962 1.00 90.06 347 VAL A C 1
ATOM 2841 O O . VAL A 1 347 ? 13.283 -0.411 6.526 1.00 90.06 347 VAL A O 1
ATOM 2844 N N . PRO A 1 348 ? 11.082 -0.090 6.141 1.00 92.19 348 PRO A N 1
ATOM 2845 C CA . PRO A 1 348 ? 11.272 0.017 4.700 1.00 92.19 348 PRO A CA 1
ATOM 2846 C C . PRO A 1 348 ? 11.847 1.393 4.324 1.00 92.19 348 PRO A C 1
ATOM 2848 O O . PRO A 1 348 ? 12.060 2.275 5.162 1.00 92.19 348 PRO A O 1
ATOM 2851 N N . VAL A 1 349 ? 12.145 1.573 3.038 1.00 94.94 349 VAL A N 1
ATOM 2852 C CA . VAL A 1 349 ? 12.600 2.867 2.504 1.00 94.94 349 VAL A CA 1
ATOM 2853 C C . VAL A 1 349 ? 11.431 3.834 2.300 1.00 94.94 349 VAL A C 1
ATOM 2855 O O . VAL A 1 349 ? 11.578 5.023 2.588 1.00 94.94 349 VAL A O 1
ATOM 2858 N N . ALA A 1 350 ? 10.282 3.315 1.867 1.00 97.88 350 ALA A N 1
ATOM 2859 C CA . ALA A 1 350 ? 9.020 4.020 1.712 1.00 97.88 350 ALA A CA 1
ATOM 2860 C C . ALA A 1 350 ? 7.832 3.028 1.746 1.00 97.88 350 ALA A C 1
ATOM 2862 O O . ALA A 1 350 ? 8.054 1.821 1.848 1.00 97.88 350 ALA A O 1
ATOM 2863 N N . MET A 1 351 ? 6.602 3.546 1.779 1.00 98.31 351 MET A N 1
ATOM 2864 C CA . MET A 1 351 ? 5.350 2.781 1.767 1.00 98.31 351 MET A CA 1
ATOM 2865 C C . MET A 1 351 ? 4.221 3.609 1.145 1.00 98.31 351 MET A C 1
ATOM 2867 O O . MET A 1 351 ? 3.974 4.747 1.560 1.00 98.31 351 MET A O 1
ATOM 2871 N N . GLU A 1 352 ? 3.454 3.001 0.243 1.00 98.56 352 GLU A N 1
ATOM 2872 C CA . GLU A 1 352 ? 2.564 3.683 -0.695 1.00 98.56 352 GLU A CA 1
ATOM 2873 C C . GLU A 1 352 ? 1.185 4.073 -0.138 1.00 98.56 352 GLU A C 1
ATOM 2875 O O . GLU A 1 352 ? 0.240 4.266 -0.918 1.00 98.56 352 GLU A O 1
ATOM 2880 N N . ASN A 1 353 ? 1.019 4.142 1.191 1.00 98.88 353 ASN A N 1
ATOM 2881 C CA . ASN A 1 353 ? -0.297 4.263 1.825 1.00 98.88 353 ASN A CA 1
ATOM 2882 C C . ASN A 1 353 ? -1.141 5.364 1.157 1.00 98.88 353 ASN A C 1
ATOM 2884 O O . ASN A 1 353 ? -0.711 6.513 1.021 1.00 98.88 353 ASN A O 1
ATOM 2888 N N . TRP A 1 354 ? -2.358 5.015 0.730 1.00 98.75 354 TRP A N 1
ATOM 2889 C CA . TRP A 1 354 ? -3.112 5.840 -0.215 1.00 98.75 354 TRP A CA 1
ATOM 2890 C C . TRP A 1 354 ? -3.430 7.218 0.372 1.00 98.75 354 TRP A C 1
ATOM 2892 O O . TRP A 1 354 ? -4.152 7.324 1.364 1.00 98.75 354 TRP A O 1
ATOM 2902 N N . GLY A 1 355 ? -2.859 8.272 -0.212 1.00 98.75 355 GLY A N 1
ATOM 2903 C CA . GLY A 1 355 ? -2.988 9.647 0.270 1.00 98.75 355 GLY A CA 1
ATOM 2904 C C . GLY A 1 355 ? -2.048 10.056 1.409 1.00 98.75 355 GLY A C 1
ATOM 2905 O O . GLY A 1 355 ? -2.008 11.247 1.714 1.00 98.75 355 GLY A O 1
ATOM 2906 N N . LEU A 1 356 ? -1.275 9.151 2.016 1.00 98.88 356 LEU A N 1
ATOM 2907 C CA . LEU A 1 356 ? -0.280 9.451 3.061 1.00 98.88 356 LEU A CA 1
ATOM 2908 C C . LEU A 1 356 ? 0.949 8.538 2.911 1.00 98.88 356 LEU A C 1
ATOM 2910 O O . LEU A 1 356 ? 1.174 7.658 3.732 1.00 98.88 356 LEU A O 1
ATOM 2914 N N . ILE A 1 357 ? 1.738 8.745 1.859 1.00 98.88 357 ILE A N 1
ATOM 2915 C CA . ILE A 1 357 ? 2.936 7.945 1.588 1.00 98.88 357 ILE A CA 1
ATOM 2916 C C . ILE A 1 357 ? 3.979 8.228 2.671 1.00 98.88 357 ILE A C 1
ATOM 2918 O O . ILE A 1 357 ? 4.286 9.387 2.967 1.00 98.88 357 ILE A O 1
ATOM 2922 N N . MET A 1 358 ? 4.547 7.178 3.250 1.00 98.62 358 MET A N 1
ATOM 2923 C CA . MET A 1 358 ? 5.582 7.296 4.274 1.00 98.62 358 MET A CA 1
ATOM 2924 C C . MET A 1 358 ? 6.949 7.042 3.662 1.00 98.62 358 MET A C 1
ATOM 2926 O O . MET A 1 358 ? 7.110 6.119 2.876 1.00 98.62 358 MET A O 1
ATOM 2930 N N . PHE A 1 359 ? 7.938 7.839 4.041 1.00 98.31 359 PHE A N 1
ATOM 2931 C CA . PHE A 1 359 ? 9.330 7.654 3.651 1.00 98.31 359 PHE A CA 1
ATOM 2932 C C . PHE A 1 359 ? 10.191 7.605 4.896 1.00 98.31 359 PHE A C 1
ATOM 2934 O O . PHE A 1 359 ? 9.924 8.311 5.869 1.00 98.31 359 PHE A O 1
ATOM 2941 N N . ARG A 1 360 ? 11.294 6.863 4.830 1.00 96.94 360 ARG A N 1
ATOM 2942 C CA . ARG A 1 360 ? 12.396 7.098 5.757 1.00 96.94 360 ARG A CA 1
ATOM 2943 C C . ARG A 1 360 ? 12.887 8.533 5.580 1.00 96.94 360 ARG A C 1
ATOM 2945 O O . ARG A 1 360 ? 13.101 8.972 4.449 1.00 96.94 360 ARG A O 1
ATOM 2952 N N . GLU A 1 361 ? 13.086 9.238 6.692 1.00 94.06 361 GLU A N 1
ATOM 2953 C CA . GLU A 1 361 ? 13.390 10.674 6.720 1.00 94.06 361 GLU A CA 1
ATOM 2954 C C . GLU A 1 361 ? 14.453 11.098 5.694 1.00 94.06 361 GLU A C 1
ATOM 2956 O O . GLU A 1 361 ? 14.213 12.005 4.897 1.00 94.06 361 GLU A O 1
ATOM 2961 N N . SER A 1 362 ? 15.578 10.380 5.631 1.00 92.19 362 SER A N 1
ATOM 2962 C CA . SER A 1 362 ? 16.705 10.676 4.736 1.00 92.19 362 SER A CA 1
ATOM 2963 C C . SER A 1 362 ? 16.349 10.746 3.247 1.00 92.19 362 SER A C 1
ATOM 2965 O O . SER A 1 362 ? 17.070 11.385 2.490 1.00 92.19 362 SER A O 1
ATOM 2967 N N . PHE A 1 363 ? 15.260 10.109 2.801 1.00 95.62 363 PHE A N 1
ATOM 2968 C CA . PHE A 1 363 ? 14.867 10.083 1.386 1.00 95.62 363 PHE A CA 1
ATOM 2969 C C . PHE A 1 363 ? 13.894 11.196 0.979 1.00 95.62 363 PHE A C 1
ATOM 2971 O O . PHE A 1 363 ? 13.522 11.279 -0.190 1.00 95.62 363 PHE A O 1
ATOM 2978 N N . LEU A 1 364 ? 13.532 12.092 1.904 1.00 96.31 364 LEU A N 1
ATOM 2979 C CA . LEU A 1 364 ? 12.784 13.320 1.601 1.00 96.31 364 LEU A CA 1
ATOM 2980 C C . LEU A 1 364 ? 13.591 14.605 1.818 1.00 96.31 364 LEU A C 1
ATOM 2982 O O . LEU A 1 364 ? 13.121 15.683 1.448 1.00 96.31 364 LEU A O 1
ATOM 2986 N N . MET A 1 365 ? 14.799 14.501 2.372 1.00 96.25 365 MET A N 1
ATOM 2987 C CA . MET A 1 365 ? 15.658 15.642 2.681 1.00 96.25 365 MET A CA 1
ATOM 2988 C C . MET A 1 365 ? 16.708 15.836 1.592 1.00 96.25 365 MET A C 1
ATOM 2990 O O . MET A 1 365 ? 17.541 14.965 1.365 1.00 96.25 365 MET A O 1
ATOM 2994 N N . TYR A 1 366 ? 16.662 16.978 0.904 1.00 97.50 366 TYR A N 1
ATOM 2995 C CA . TYR A 1 366 ? 17.645 17.344 -0.111 1.00 97.50 366 TYR A CA 1
ATOM 2996 C C . TYR A 1 366 ? 18.376 18.629 0.272 1.00 97.50 366 TYR A C 1
ATOM 2998 O O . TYR A 1 366 ? 17.771 19.702 0.357 1.00 97.50 366 TYR A O 1
ATOM 3006 N N . ASP A 1 367 ? 19.695 18.523 0.398 1.00 95.81 367 ASP A N 1
ATOM 3007 C CA . ASP A 1 367 ? 20.613 19.655 0.493 1.00 95.81 367 ASP A CA 1
ATOM 3008 C C . ASP A 1 367 ? 21.577 19.626 -0.707 1.00 95.81 367 ASP A C 1
ATOM 3010 O O . ASP A 1 367 ? 22.332 18.665 -0.851 1.00 95.81 367 ASP A O 1
ATOM 3014 N N . PRO A 1 368 ? 21.600 20.646 -1.583 1.00 94.44 368 PRO A N 1
ATOM 3015 C CA . PRO A 1 368 ? 22.487 20.662 -2.745 1.00 94.44 368 PRO A CA 1
ATOM 3016 C C . PRO A 1 368 ? 23.989 20.710 -2.416 1.00 94.44 368 PRO A C 1
ATOM 3018 O O . PRO A 1 368 ? 24.782 20.478 -3.327 1.00 94.44 368 PRO A O 1
ATOM 3021 N N . GLN A 1 369 ? 24.389 21.046 -1.184 1.00 95.69 369 GLN A N 1
ATOM 3022 C CA . GLN A 1 369 ? 25.796 21.042 -0.758 1.00 95.69 369 GLN A CA 1
ATOM 3023 C C . GLN A 1 369 ? 26.242 19.681 -0.211 1.00 95.69 369 GLN A C 1
ATOM 3025 O O . GLN A 1 369 ? 27.403 19.316 -0.375 1.00 95.69 369 GLN A O 1
ATOM 3030 N N . GLU A 1 370 ? 25.321 18.923 0.386 1.00 94.31 370 GLU A N 1
ATOM 3031 C CA . GLU A 1 370 ? 25.637 17.676 1.101 1.00 94.31 370 GLU A CA 1
ATOM 3032 C C . GLU A 1 370 ? 25.119 16.420 0.380 1.00 94.31 370 GLU A C 1
ATOM 3034 O O . GLU A 1 370 ? 25.684 15.334 0.497 1.00 94.31 370 GLU A O 1
ATOM 3039 N N . THR A 1 371 ? 24.035 16.539 -0.390 1.00 96.25 371 THR A N 1
ATOM 3040 C CA . THR A 1 371 ? 23.384 15.397 -1.044 1.00 96.25 371 THR A CA 1
ATOM 3041 C C . THR A 1 371 ? 24.050 15.089 -2.378 1.00 96.25 371 THR A C 1
ATOM 3043 O O . THR A 1 371 ? 24.032 15.905 -3.305 1.00 96.25 371 THR A O 1
ATOM 3046 N N . SER A 1 372 ? 24.598 13.879 -2.504 1.00 95.81 372 SER A N 1
ATOM 3047 C CA . SER A 1 372 ? 25.223 13.422 -3.745 1.00 95.81 372 SER A CA 1
ATOM 3048 C C . SER A 1 372 ? 24.208 13.288 -4.887 1.00 95.81 372 SER A C 1
ATOM 3050 O O . SER A 1 372 ? 23.002 13.126 -4.681 1.00 95.81 372 SER A O 1
ATOM 3052 N N . THR A 1 373 ? 24.708 13.307 -6.123 1.00 94.81 373 THR A N 1
ATOM 3053 C CA . THR A 1 373 ? 23.881 13.075 -7.317 1.00 94.81 373 THR A CA 1
ATOM 3054 C C . THR A 1 373 ? 23.197 11.707 -7.281 1.00 94.81 373 THR A C 1
ATOM 3056 O O . THR A 1 373 ? 22.027 11.617 -7.631 1.00 94.81 373 THR A O 1
ATOM 3059 N N . GLU A 1 374 ? 23.893 10.672 -6.801 1.00 94.62 374 GLU A N 1
ATOM 3060 C CA . GLU A 1 374 ? 23.349 9.315 -6.658 1.00 94.62 374 GLU A CA 1
ATOM 3061 C C . GLU A 1 374 ? 22.157 9.279 -5.692 1.00 94.62 374 GLU A C 1
ATOM 3063 O O . GLU A 1 374 ? 21.109 8.728 -6.019 1.00 94.62 374 GLU A O 1
ATOM 3068 N N . ILE A 1 375 ? 22.268 9.933 -4.530 1.00 95.75 375 ILE A N 1
ATOM 3069 C CA . ILE A 1 375 ? 21.160 9.991 -3.569 1.00 95.75 375 ILE A CA 1
ATOM 3070 C C . ILE A 1 375 ? 20.000 10.812 -4.131 1.00 95.75 375 ILE A C 1
ATOM 3072 O O . ILE A 1 375 ? 18.850 10.394 -4.021 1.00 95.75 375 ILE A O 1
ATOM 3076 N N . LYS A 1 376 ? 20.276 11.936 -4.802 1.00 96.81 376 LYS A N 1
ATOM 3077 C CA . LYS A 1 376 ? 19.235 12.726 -5.473 1.00 96.81 376 LYS A CA 1
ATOM 3078 C C . LYS A 1 376 ? 18.484 11.906 -6.529 1.00 96.81 376 LYS A C 1
ATOM 3080 O O . LYS A 1 376 ? 17.259 12.017 -6.626 1.00 96.81 376 LYS A O 1
ATOM 3085 N N . GLU A 1 377 ? 19.199 11.102 -7.314 1.00 97.12 377 GLU A N 1
ATOM 3086 C CA . GLU A 1 377 ? 18.603 10.180 -8.282 1.00 97.12 377 GLU A CA 1
ATOM 3087 C C . GLU A 1 377 ? 17.702 9.167 -7.574 1.00 97.12 377 GLU A C 1
ATOM 3089 O O . GLU A 1 377 ? 16.511 9.089 -7.881 1.00 97.12 377 GLU A O 1
ATOM 3094 N N . TYR A 1 378 ? 18.236 8.479 -6.564 1.00 97.00 378 TYR A N 1
ATOM 3095 C CA . TYR A 1 378 ? 17.510 7.465 -5.807 1.00 97.00 378 TYR A CA 1
ATOM 3096 C C . TYR A 1 378 ? 16.245 8.013 -5.133 1.00 97.00 378 TYR A C 1
ATOM 3098 O 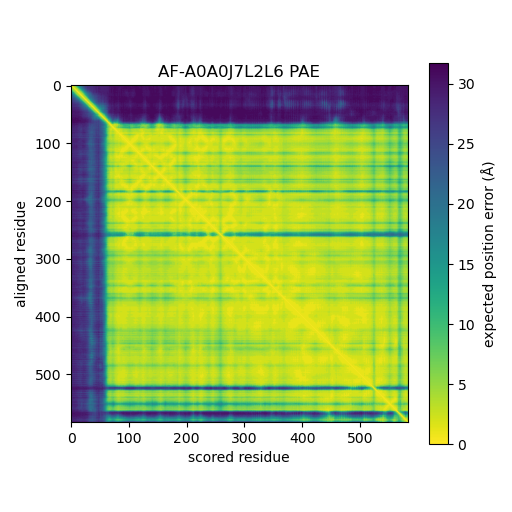O . TYR A 1 378 ? 15.182 7.413 -5.255 1.00 97.00 378 TYR A O 1
ATOM 3106 N N . MET A 1 379 ? 16.312 9.188 -4.497 1.00 97.44 379 MET A N 1
ATOM 3107 C CA . MET A 1 379 ? 15.140 9.866 -3.921 1.00 97.44 379 MET A CA 1
ATOM 3108 C C . MET A 1 379 ? 14.059 10.126 -4.975 1.00 97.44 379 MET A C 1
ATOM 3110 O O . MET A 1 379 ? 12.868 9.972 -4.715 1.00 97.44 379 MET A O 1
ATOM 3114 N N . THR A 1 380 ? 14.469 10.531 -6.178 1.00 98.38 380 THR A N 1
ATOM 3115 C CA . THR A 1 380 ? 13.547 10.857 -7.272 1.00 98.38 380 THR A CA 1
ATOM 3116 C C . THR A 1 380 ? 12.876 9.609 -7.833 1.00 98.38 380 THR A C 1
ATOM 3118 O O . THR A 1 380 ? 11.669 9.619 -8.074 1.00 98.38 380 THR A O 1
ATOM 3121 N N . VAL A 1 381 ? 13.648 8.532 -7.987 1.00 98.44 381 VAL A N 1
ATOM 3122 C CA . VAL A 1 381 ? 13.152 7.204 -8.362 1.00 98.44 381 VAL A CA 1
ATOM 3123 C C . VAL A 1 381 ? 12.174 6.685 -7.313 1.00 98.44 381 VAL A C 1
ATOM 3125 O O . VAL A 1 381 ? 11.068 6.297 -7.668 1.00 98.44 381 VAL A O 1
ATOM 3128 N N . LEU A 1 382 ? 12.523 6.768 -6.029 1.00 98.25 382 LEU A N 1
ATOM 3129 C CA . LEU A 1 382 ? 11.667 6.299 -4.945 1.00 98.25 382 LEU A CA 1
ATOM 3130 C C . LEU A 1 382 ? 10.344 7.074 -4.890 1.00 98.25 382 LEU A C 1
ATOM 3132 O O . LEU A 1 382 ? 9.283 6.471 -4.823 1.00 98.25 382 LEU A O 1
ATOM 3136 N N . MET A 1 383 ? 10.363 8.405 -5.030 1.00 98.38 383 MET A N 1
ATOM 3137 C CA . MET A 1 383 ? 9.117 9.177 -5.147 1.00 98.38 383 MET A CA 1
ATOM 3138 C C . MET A 1 383 ? 8.265 8.736 -6.343 1.00 98.38 383 MET A C 1
ATOM 3140 O O . MET A 1 383 ? 7.041 8.686 -6.239 1.00 98.38 383 MET A O 1
ATOM 3144 N N . ALA A 1 384 ? 8.891 8.424 -7.482 1.00 98.81 384 ALA A N 1
ATOM 3145 C CA . ALA A 1 384 ? 8.174 7.926 -8.649 1.00 98.81 384 ALA A CA 1
ATOM 3146 C C . ALA A 1 384 ? 7.573 6.534 -8.421 1.00 98.81 384 ALA A C 1
ATOM 3148 O O . ALA A 1 384 ? 6.460 6.289 -8.881 1.00 98.81 384 ALA A O 1
ATOM 3149 N N . HIS A 1 385 ? 8.261 5.669 -7.680 1.00 98.88 385 HIS A N 1
ATOM 3150 C CA . HIS A 1 385 ? 7.773 4.354 -7.275 1.00 98.88 385 HIS A CA 1
ATOM 3151 C C . HIS A 1 385 ? 6.486 4.463 -6.447 1.00 98.88 385 HIS A C 1
ATOM 3153 O O . HIS A 1 385 ? 5.427 3.988 -6.860 1.00 98.88 385 HIS A O 1
ATOM 3159 N N . GLU A 1 386 ? 6.536 5.212 -5.343 1.00 98.81 386 GLU A N 1
ATOM 3160 C CA . GLU A 1 386 ? 5.393 5.364 -4.436 1.00 98.81 386 GLU A CA 1
ATOM 3161 C C . GLU A 1 386 ? 4.191 6.057 -5.095 1.00 98.81 386 GLU A C 1
ATOM 3163 O O . GLU A 1 386 ? 3.028 5.757 -4.812 1.00 98.81 386 GLU A O 1
ATOM 3168 N N . LEU A 1 387 ? 4.448 6.996 -6.010 1.00 98.88 387 LEU A N 1
ATOM 3169 C CA . LEU A 1 387 ? 3.389 7.660 -6.768 1.00 98.88 387 LEU A CA 1
ATOM 3170 C C . LEU A 1 387 ? 2.795 6.755 -7.858 1.00 98.88 387 LEU A C 1
ATOM 3172 O O . LEU A 1 387 ? 1.601 6.856 -8.137 1.00 98.88 387 LEU A O 1
ATOM 3176 N N . ALA A 1 388 ? 3.576 5.844 -8.447 1.00 98.88 388 ALA A N 1
ATOM 3177 C CA . ALA A 1 388 ? 3.059 4.845 -9.382 1.00 98.88 388 ALA A CA 1
ATOM 3178 C C . ALA A 1 388 ? 2.107 3.860 -8.686 1.00 98.88 388 ALA A C 1
ATOM 3180 O O . ALA A 1 388 ? 1.073 3.485 -9.257 1.00 98.88 388 ALA A O 1
ATOM 3181 N N . HIS A 1 389 ? 2.398 3.508 -7.431 1.00 98.88 389 HIS A N 1
ATOM 3182 C CA . HIS A 1 389 ? 1.547 2.637 -6.626 1.00 98.88 389 HIS A CA 1
ATOM 3183 C C . HIS A 1 389 ? 0.126 3.165 -6.402 1.00 98.88 389 HIS A C 1
ATOM 3185 O O . HIS A 1 389 ? -0.810 2.379 -6.228 1.00 98.88 389 HIS A O 1
ATOM 3191 N N . GLN A 1 390 ? -0.087 4.482 -6.512 1.00 98.81 390 GLN A N 1
ATOM 3192 C CA . GLN A 1 390 ? -1.429 5.066 -6.419 1.00 98.81 390 GLN A CA 1
ATOM 3193 C C . GLN A 1 390 ? -2.383 4.509 -7.499 1.00 98.81 390 GLN A C 1
ATOM 3195 O O . GLN A 1 390 ? -3.598 4.479 -7.290 1.00 98.81 390 GLN A O 1
ATOM 3200 N N . TRP A 1 391 ? -1.842 3.990 -8.611 1.00 98.88 391 TRP A N 1
ATOM 3201 C CA . TRP A 1 391 ? -2.570 3.206 -9.614 1.00 98.88 391 TRP A CA 1
ATOM 3202 C C . TRP A 1 391 ? -2.299 1.696 -9.497 1.00 98.88 391 TRP A C 1
ATOM 3204 O O . TRP A 1 391 ? -3.253 0.915 -9.483 1.00 98.88 391 TRP A O 1
ATOM 3214 N N . PHE A 1 392 ? -1.027 1.287 -9.397 1.00 98.75 392 PHE A N 1
ATOM 3215 C CA . PHE A 1 392 ? -0.601 -0.120 -9.313 1.00 98.75 392 PHE A CA 1
ATOM 3216 C C . PHE A 1 392 ? -0.325 -0.547 -7.872 1.00 98.75 392 PHE A C 1
ATOM 3218 O O . PHE A 1 392 ? 0.805 -0.526 -7.395 1.00 98.75 392 PHE A O 1
ATOM 3225 N N . GLY A 1 393 ? -1.379 -0.952 -7.184 1.00 98.19 393 GLY A N 1
ATOM 3226 C CA . GLY A 1 393 ? -1.354 -1.392 -5.797 1.00 98.19 393 GLY A CA 1
ATOM 3227 C C . GLY A 1 393 ? -2.525 -0.821 -5.025 1.00 98.19 393 GLY A C 1
ATOM 3228 O O . GLY A 1 393 ? -3.248 -1.569 -4.374 1.00 98.19 393 GLY A O 1
ATOM 3229 N N . ASN A 1 394 ? -2.810 0.467 -5.208 1.00 98.75 394 ASN A N 1
ATOM 3230 C CA . ASN A 1 394 ? -3.900 1.138 -4.508 1.00 98.75 394 ASN A CA 1
ATOM 3231 C C . ASN A 1 394 ? -5.217 1.030 -5.287 1.00 98.75 394 ASN A C 1
ATOM 3233 O O . ASN A 1 394 ? -6.147 0.330 -4.867 1.00 98.75 394 ASN A O 1
ATOM 3237 N N . LEU A 1 395 ? -5.284 1.674 -6.461 1.00 98.81 395 LEU A N 1
ATOM 3238 C CA . LEU A 1 395 ? -6.464 1.633 -7.326 1.00 98.81 395 LEU A CA 1
ATOM 3239 C C . LEU A 1 395 ? -6.778 0.207 -7.783 1.00 98.81 395 LEU A C 1
ATOM 3241 O O . LEU A 1 395 ? -7.910 -0.247 -7.623 1.00 98.81 395 LEU A O 1
ATOM 3245 N N . VAL A 1 396 ? -5.778 -0.498 -8.309 1.00 98.88 396 VAL A N 1
ATOM 3246 C CA . VAL A 1 396 ? -5.871 -1.915 -8.673 1.00 98.88 396 VAL A CA 1
ATOM 3247 C C . VAL A 1 396 ? -4.833 -2.682 -7.877 1.00 98.88 396 VAL A C 1
ATOM 3249 O O . VAL A 1 396 ? -3.646 -2.398 -7.985 1.00 98.88 396 VAL A O 1
ATOM 3252 N N . THR A 1 397 ? -5.282 -3.649 -7.085 1.00 98.81 397 THR A N 1
ATOM 3253 C CA . THR A 1 397 ? -4.427 -4.418 -6.169 1.00 98.81 397 THR A CA 1
ATOM 3254 C C . THR A 1 397 ? -4.352 -5.866 -6.643 1.00 98.81 397 THR A C 1
ATOM 3256 O O . THR A 1 397 ? -5.330 -6.391 -7.179 1.00 98.81 397 THR A O 1
ATOM 3259 N N . MET A 1 398 ? -3.244 -6.569 -6.427 1.00 98.69 398 MET A N 1
ATOM 3260 C CA . MET A 1 398 ? -3.257 -8.027 -6.561 1.00 98.69 398 MET A CA 1
ATOM 3261 C C . MET A 1 398 ? -4.314 -8.651 -5.629 1.00 98.69 398 MET A C 1
ATOM 3263 O O . MET A 1 398 ? -4.623 -8.149 -4.545 1.00 98.69 398 MET A O 1
ATOM 3267 N N . LYS A 1 399 ? -4.918 -9.758 -6.049 1.00 98.38 399 LYS A N 1
ATOM 3268 C CA . LYS A 1 399 ? -5.918 -10.481 -5.248 1.00 98.38 399 LYS A CA 1
ATOM 3269 C C . LYS A 1 399 ? -5.298 -11.200 -4.057 1.00 98.38 399 LYS A C 1
ATOM 3271 O O . LYS A 1 399 ? -5.890 -11.262 -2.983 1.00 98.38 399 LYS A O 1
ATOM 3276 N N . TRP A 1 400 ? -4.093 -11.721 -4.237 1.00 98.50 400 TRP A N 1
ATOM 3277 C CA . TRP A 1 400 ? -3.302 -12.322 -3.177 1.00 98.50 400 TRP A CA 1
ATOM 3278 C C . TRP A 1 400 ? -1.814 -12.110 -3.452 1.00 98.50 400 TRP A C 1
ATOM 3280 O O . TRP A 1 400 ? -1.410 -11.843 -4.585 1.00 98.50 400 TRP A O 1
ATOM 3290 N N . TRP A 1 401 ? -1.001 -12.220 -2.404 1.00 98.44 401 TRP A N 1
ATOM 3291 C CA . TRP A 1 401 ? 0.428 -11.910 -2.426 1.00 98.44 401 TRP A CA 1
ATOM 3292 C C . TRP A 1 401 ? 1.234 -12.732 -3.434 1.00 98.44 401 TRP A C 1
ATOM 3294 O O . TRP A 1 401 ? 2.277 -12.268 -3.872 1.00 98.44 401 TRP A O 1
ATOM 3304 N N . ASN A 1 402 ? 0.740 -13.889 -3.891 1.00 97.81 402 ASN A N 1
ATOM 3305 C CA . ASN A 1 402 ? 1.402 -14.663 -4.949 1.00 97.81 402 ASN A CA 1
ATOM 3306 C C . ASN A 1 402 ? 1.638 -13.860 -6.241 1.00 97.81 402 ASN A C 1
ATOM 3308 O O . ASN A 1 402 ? 2.500 -14.231 -7.030 1.00 97.81 402 ASN A O 1
ATOM 3312 N N . ASP A 1 403 ? 0.859 -12.798 -6.465 1.00 98.38 403 ASP A N 1
ATOM 3313 C CA . ASP A 1 403 ? 0.963 -11.894 -7.608 1.00 98.38 403 ASP A CA 1
ATOM 3314 C C . ASP A 1 403 ? 1.435 -10.481 -7.199 1.00 98.38 403 ASP A C 1
ATOM 3316 O O . ASP A 1 403 ? 1.138 -9.513 -7.896 1.00 98.38 403 ASP A O 1
ATOM 3320 N N . ILE A 1 404 ? 2.186 -10.332 -6.096 1.00 98.38 404 ILE A N 1
ATOM 3321 C CA . ILE A 1 404 ? 2.693 -9.030 -5.604 1.00 98.38 404 ILE A CA 1
ATOM 3322 C C . ILE A 1 404 ? 3.479 -8.240 -6.665 1.00 98.38 404 ILE A C 1
ATOM 3324 O O . ILE A 1 404 ? 3.463 -7.012 -6.675 1.00 98.38 404 ILE A O 1
ATOM 3328 N N . TRP A 1 405 ? 4.086 -8.928 -7.634 1.00 98.62 405 TRP A N 1
ATOM 3329 C CA . TRP A 1 405 ? 4.761 -8.309 -8.776 1.00 98.62 405 TRP A CA 1
ATOM 3330 C C . TRP A 1 405 ? 3.846 -7.405 -9.631 1.00 98.62 405 TRP A C 1
ATOM 3332 O O . TRP A 1 405 ? 4.354 -6.510 -10.305 1.00 98.62 405 TRP A O 1
ATOM 3342 N N . LEU A 1 406 ? 2.519 -7.611 -9.620 1.00 98.75 406 LEU A N 1
ATOM 3343 C CA . LEU A 1 406 ? 1.567 -6.717 -10.294 1.00 98.75 406 LEU A CA 1
ATOM 3344 C C . LEU A 1 406 ? 1.595 -5.306 -9.702 1.00 98.75 406 LEU A C 1
ATOM 3346 O O . LEU A 1 406 ? 1.359 -4.343 -10.430 1.00 98.75 406 LEU A O 1
ATOM 3350 N N . ASN A 1 407 ? 1.897 -5.194 -8.408 1.00 98.69 407 ASN A N 1
ATOM 3351 C CA . ASN A 1 407 ? 2.140 -3.926 -7.741 1.00 98.69 407 ASN A CA 1
ATOM 3352 C C . ASN A 1 407 ? 3.610 -3.528 -7.941 1.00 98.69 407 ASN A C 1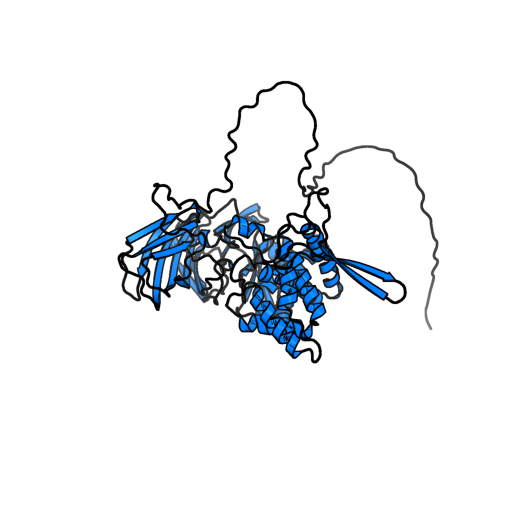
ATOM 3354 O O . ASN A 1 407 ? 3.905 -2.558 -8.633 1.00 98.69 407 ASN A O 1
ATOM 3358 N N . GLU A 1 408 ? 4.532 -4.328 -7.398 1.00 98.69 408 GLU A N 1
ATOM 3359 C CA . GLU A 1 408 ? 5.945 -3.960 -7.227 1.00 98.69 408 GLU A CA 1
ATOM 3360 C C . GLU A 1 408 ? 6.723 -3.914 -8.539 1.00 98.69 408 GLU A C 1
ATOM 3362 O O . GLU A 1 408 ? 7.500 -2.995 -8.797 1.00 98.69 408 GLU A O 1
ATOM 3367 N N . GLY A 1 409 ? 6.496 -4.888 -9.419 1.00 98.69 409 GLY A N 1
ATOM 3368 C CA . GLY A 1 409 ? 7.116 -4.927 -10.739 1.00 98.69 409 GLY A CA 1
ATOM 3369 C C . GLY A 1 409 ? 6.600 -3.808 -11.640 1.00 98.69 409 GLY A C 1
ATOM 3370 O O . GLY A 1 409 ? 7.373 -3.214 -12.393 1.00 98.69 409 GLY A O 1
ATOM 3371 N N . ALA A 1 410 ? 5.309 -3.476 -11.540 1.00 98.69 410 ALA A N 1
ATOM 3372 C CA . ALA A 1 410 ? 4.730 -2.353 -12.269 1.00 98.69 410 ALA A CA 1
ATOM 3373 C C . ALA A 1 410 ? 5.261 -1.010 -11.756 1.00 98.69 410 ALA A C 1
ATOM 3375 O O . ALA A 1 410 ? 5.740 -0.215 -12.566 1.00 98.69 410 ALA A O 1
ATOM 3376 N N . ALA A 1 411 ? 5.253 -0.771 -10.441 1.00 98.81 411 ALA A N 1
ATOM 3377 C CA . ALA A 1 411 ? 5.811 0.439 -9.841 1.00 98.81 411 ALA A CA 1
ATOM 3378 C C . ALA A 1 411 ? 7.307 0.593 -10.160 1.00 98.81 411 ALA A C 1
ATOM 3380 O O . ALA A 1 411 ? 7.723 1.653 -10.622 1.00 98.81 411 ALA A O 1
ATOM 3381 N N . THR A 1 412 ? 8.086 -0.492 -10.080 1.00 98.81 412 THR A N 1
ATOM 3382 C CA . THR A 1 412 ? 9.516 -0.507 -10.445 1.00 98.81 412 THR A CA 1
ATOM 3383 C C . THR A 1 412 ? 9.765 -0.223 -11.931 1.00 98.81 412 THR A C 1
ATOM 3385 O O . THR A 1 412 ? 10.810 0.296 -12.307 1.00 98.81 412 THR A O 1
ATOM 3388 N N . PHE A 1 413 ? 8.842 -0.559 -12.830 1.00 98.81 413 PHE A N 1
ATOM 3389 C CA . PHE A 1 413 ? 8.964 -0.155 -14.234 1.00 98.81 413 PHE A CA 1
ATOM 3390 C C . PHE A 1 413 ? 8.607 1.326 -14.421 1.00 98.81 413 PHE A C 1
ATOM 3392 O O . PHE A 1 413 ? 9.286 2.076 -15.129 1.00 98.81 413 PHE A O 1
ATOM 3399 N N . LEU A 1 414 ? 7.524 1.748 -13.773 1.00 98.75 414 LEU A N 1
ATOM 3400 C CA . LEU A 1 414 ? 6.956 3.081 -13.904 1.00 98.75 414 LEU A CA 1
ATOM 3401 C C . LEU A 1 414 ? 7.800 4.155 -13.215 1.00 98.75 414 LEU A C 1
ATOM 3403 O O . LEU A 1 414 ? 7.785 5.288 -13.693 1.00 98.75 414 LEU A O 1
ATOM 3407 N N . GLU A 1 415 ? 8.574 3.816 -12.179 1.00 98.56 415 GLU A N 1
ATOM 3408 C CA . GLU A 1 415 ? 9.506 4.740 -11.523 1.00 98.56 415 GLU A CA 1
ATOM 3409 C C . GLU A 1 415 ? 10.479 5.334 -12.552 1.00 98.56 415 GLU A C 1
ATOM 3411 O O . GLU A 1 415 ? 10.592 6.553 -12.676 1.00 98.56 415 GLU A O 1
ATOM 3416 N N . TYR A 1 416 ? 11.077 4.494 -13.405 1.00 98.56 416 TYR A N 1
ATOM 3417 C CA . TYR A 1 416 ? 12.005 4.948 -14.438 1.00 98.56 416 TYR A CA 1
ATOM 3418 C C . TYR A 1 416 ? 11.300 5.736 -15.535 1.00 98.56 416 TYR A C 1
ATOM 3420 O O . TYR A 1 416 ? 11.827 6.765 -15.951 1.00 98.56 416 TYR A O 1
ATOM 3428 N N . LYS A 1 417 ? 10.098 5.333 -15.977 1.00 98.25 417 LYS A N 1
ATOM 3429 C CA . LYS A 1 417 ? 9.331 6.125 -16.960 1.00 98.25 417 LYS A CA 1
ATOM 3430 C C . LYS A 1 417 ? 8.948 7.500 -16.409 1.00 98.25 417 LYS A C 1
ATOM 3432 O O . LYS A 1 417 ? 9.047 8.491 -17.134 1.00 98.25 417 LYS A O 1
ATOM 3437 N N . GLY A 1 418 ? 8.558 7.558 -15.137 1.00 98.19 418 GLY A N 1
ATOM 3438 C CA . GLY A 1 418 ? 8.228 8.783 -14.417 1.00 98.19 418 GLY A CA 1
ATOM 3439 C C . GLY A 1 418 ? 9.409 9.738 -14.355 1.00 98.19 418 GLY A C 1
ATOM 3440 O O . GLY A 1 418 ? 9.308 10.868 -14.837 1.00 98.19 418 GLY A O 1
ATOM 3441 N N . VAL A 1 419 ? 10.552 9.271 -13.844 1.00 98.56 419 VAL A N 1
ATOM 3442 C CA . VAL A 1 419 ? 11.763 10.097 -13.754 1.00 98.56 419 VAL A CA 1
ATOM 3443 C C . VAL A 1 419 ? 12.273 10.488 -15.142 1.00 98.56 419 VAL A C 1
ATOM 3445 O O . VAL A 1 419 ? 12.541 11.665 -15.371 1.00 98.56 419 VAL A O 1
ATOM 3448 N N . ASN A 1 420 ? 12.308 9.561 -16.106 1.00 98.19 420 ASN A N 1
ATOM 3449 C CA . ASN A 1 420 ? 12.728 9.849 -17.482 1.00 98.19 420 ASN A CA 1
ATOM 3450 C C . ASN A 1 420 ? 11.873 10.939 -18.144 1.00 98.19 420 ASN A C 1
ATOM 3452 O O . ASN A 1 420 ? 12.359 11.690 -18.983 1.00 98.19 420 ASN A O 1
ATOM 3456 N N . HIS A 1 421 ? 10.586 11.029 -17.800 1.00 97.62 421 HIS A N 1
ATOM 3457 C CA . HIS A 1 421 ? 9.718 12.072 -18.334 1.00 97.62 421 HIS A CA 1
ATOM 3458 C C . HIS A 1 421 ? 10.035 13.453 -17.750 1.00 97.62 421 HIS A C 1
ATOM 3460 O O . HIS A 1 421 ? 10.040 14.446 -18.478 1.00 97.62 421 HIS A O 1
ATOM 3466 N N . ILE A 1 422 ? 10.266 13.538 -16.437 1.00 97.62 422 ILE A N 1
ATOM 3467 C CA . ILE A 1 422 ? 10.471 14.827 -15.763 1.00 97.62 422 ILE A CA 1
ATOM 3468 C C . ILE A 1 422 ? 11.923 15.326 -15.821 1.00 97.62 422 ILE A C 1
ATOM 3470 O O . ILE A 1 422 ? 12.134 16.536 -15.678 1.00 97.62 422 ILE A O 1
ATOM 3474 N N . LEU A 1 423 ? 12.882 14.417 -16.023 1.00 97.12 423 LEU A N 1
ATOM 3475 C CA . LEU A 1 423 ? 14.334 14.631 -16.070 1.00 97.12 423 LEU A CA 1
ATOM 3476 C C . LEU A 1 423 ? 14.955 13.780 -17.207 1.00 97.12 423 LEU A C 1
ATOM 3478 O O . LEU A 1 423 ? 15.697 12.828 -16.949 1.00 97.12 423 LEU A O 1
ATOM 3482 N N . PRO A 1 424 ? 14.621 14.063 -18.482 1.00 96.12 424 PRO A N 1
ATOM 3483 C CA . PRO A 1 424 ? 15.054 13.254 -19.629 1.00 96.12 424 PRO A CA 1
ATOM 3484 C C . PRO A 1 424 ? 16.573 13.218 -19.829 1.00 96.12 424 PRO A C 1
ATOM 3486 O O . PRO A 1 424 ? 17.093 12.300 -20.459 1.00 96.12 424 PRO A O 1
ATOM 3489 N N . GLU A 1 425 ? 17.300 14.196 -19.295 1.00 96.56 425 GLU A N 1
ATOM 3490 C CA . GLU A 1 425 ? 18.755 14.276 -19.370 1.00 96.56 425 GLU A CA 1
ATOM 3491 C C . GLU A 1 425 ? 19.484 13.208 -18.538 1.00 96.56 425 GLU A C 1
ATOM 3493 O O . GLU A 1 425 ? 20.685 13.027 -18.722 1.00 96.56 425 GLU A O 1
ATOM 3498 N N . TRP A 1 426 ? 18.783 12.488 -17.652 1.00 97.06 426 TRP A N 1
ATOM 3499 C CA . TRP A 1 426 ? 19.376 11.436 -16.815 1.00 97.06 426 TRP A CA 1
ATOM 3500 C C . TRP A 1 426 ? 19.485 10.072 -17.507 1.00 97.06 426 TRP A C 1
ATOM 3502 O O . TRP A 1 426 ? 20.189 9.201 -17.009 1.00 97.06 426 TRP A O 1
ATOM 3512 N N . GLY A 1 427 ? 18.821 9.858 -18.651 1.00 96.00 427 GLY A N 1
ATOM 3513 C CA . GLY A 1 427 ? 18.907 8.578 -19.372 1.00 96.00 427 GLY A CA 1
ATOM 3514 C C . GLY A 1 427 ? 18.369 7.387 -18.567 1.00 96.00 427 GLY A C 1
ATOM 3515 O O . GLY A 1 427 ? 18.886 6.276 -18.657 1.00 96.00 427 GLY A O 1
ATOM 3516 N N . MET A 1 428 ? 17.324 7.609 -17.765 1.00 97.44 428 MET A N 1
ATOM 3517 C CA . MET A 1 428 ? 16.841 6.653 -16.761 1.00 97.44 428 MET A CA 1
ATOM 3518 C C . MET A 1 428 ? 16.490 5.275 -17.337 1.00 97.44 428 MET A C 1
ATOM 3520 O O . MET A 1 428 ? 16.713 4.260 -16.684 1.00 97.44 428 MET A O 1
ATOM 3524 N N . MET A 1 429 ? 15.981 5.197 -18.568 1.00 97.31 429 MET A N 1
ATOM 3525 C CA . MET A 1 429 ? 15.653 3.898 -19.172 1.00 97.31 429 MET A CA 1
ATOM 3526 C C . MET A 1 429 ? 16.891 3.021 -19.427 1.00 97.31 429 MET A C 1
ATOM 3528 O O . MET A 1 429 ? 16.783 1.799 -19.341 1.00 97.31 429 MET A O 1
ATOM 3532 N N . ASP A 1 430 ? 18.067 3.611 -19.663 1.00 96.50 430 ASP A N 1
ATOM 3533 C CA . ASP A 1 430 ? 19.324 2.859 -19.764 1.00 96.50 430 ASP A CA 1
ATOM 3534 C C . ASP A 1 430 ? 19.752 2.335 -18.382 1.00 96.50 430 ASP A C 1
ATOM 3536 O O . ASP A 1 430 ? 20.219 1.200 -18.241 1.00 96.50 430 ASP A O 1
ATOM 3540 N N . LEU A 1 431 ? 19.515 3.132 -17.334 1.00 96.69 431 LEU A N 1
ATOM 3541 C CA . LEU A 1 431 ? 19.780 2.752 -15.946 1.00 96.69 431 LEU A CA 1
ATOM 3542 C C . LEU A 1 431 ? 18.846 1.641 -15.445 1.00 96.69 431 LEU A C 1
ATOM 3544 O O . LEU A 1 431 ? 19.279 0.821 -14.638 1.00 96.69 431 LEU A O 1
ATOM 3548 N N . LEU A 1 432 ? 17.612 1.535 -15.955 1.00 97.50 432 LEU A N 1
ATOM 3549 C CA . LEU A 1 432 ? 16.726 0.397 -15.667 1.00 97.50 432 LEU A CA 1
ATOM 3550 C C . LEU A 1 432 ? 17.386 -0.929 -16.068 1.00 97.50 432 LEU A C 1
ATOM 3552 O O . LEU A 1 432 ? 17.356 -1.899 -15.305 1.00 97.50 432 LEU A O 1
ATOM 3556 N N . ILE A 1 433 ? 18.027 -0.969 -17.240 1.00 97.06 433 ILE A N 1
ATOM 3557 C CA . ILE A 1 433 ? 18.715 -2.171 -17.726 1.00 97.06 433 ILE A CA 1
ATOM 3558 C C . ILE A 1 433 ? 19.870 -2.525 -16.784 1.00 97.06 433 ILE A C 1
ATOM 3560 O O . ILE A 1 433 ? 20.024 -3.687 -16.399 1.00 97.06 433 ILE A O 1
ATOM 3564 N N . LEU A 1 434 ? 20.667 -1.530 -16.387 1.00 95.94 434 LEU A N 1
ATOM 3565 C CA . LEU A 1 434 ? 21.830 -1.731 -15.526 1.00 95.94 434 LEU A CA 1
ATOM 3566 C C . LEU A 1 434 ? 21.440 -2.140 -14.099 1.00 95.94 434 LEU A C 1
ATOM 3568 O O . LEU A 1 434 ? 21.946 -3.135 -13.588 1.00 95.94 434 LEU A O 1
ATOM 3572 N N . TYR A 1 435 ? 20.551 -1.391 -13.449 1.00 95.94 435 TYR A N 1
ATOM 3573 C CA . TYR A 1 435 ? 20.282 -1.541 -12.018 1.00 95.94 435 TYR A CA 1
ATOM 3574 C C . TYR A 1 435 ? 19.183 -2.545 -11.691 1.00 95.94 435 TYR A C 1
ATOM 3576 O O . TYR A 1 435 ? 19.213 -3.145 -10.614 1.00 95.94 435 TYR A O 1
ATOM 3584 N N . LYS A 1 436 ? 18.226 -2.753 -12.601 1.00 97.50 436 LYS A N 1
ATOM 3585 C CA . LYS A 1 436 ? 17.117 -3.689 -12.390 1.00 97.50 436 LYS A CA 1
ATOM 3586 C C . LYS A 1 436 ? 17.331 -4.959 -13.198 1.00 97.50 436 LYS A C 1
ATOM 3588 O O . LYS A 1 436 ? 17.431 -6.034 -12.611 1.00 97.50 436 LYS A O 1
ATOM 3593 N N . THR A 1 437 ? 17.480 -4.864 -14.521 1.00 97.75 437 THR A N 1
ATOM 3594 C CA . THR A 1 437 ? 17.559 -6.066 -15.365 1.00 97.75 437 THR A CA 1
ATOM 3595 C C . THR A 1 437 ? 18.795 -6.915 -15.070 1.00 97.75 437 THR A C 1
ATOM 3597 O O . THR A 1 437 ? 18.633 -8.104 -14.815 1.00 97.75 437 THR A O 1
ATOM 3600 N N . GLN A 1 438 ? 20.012 -6.353 -15.025 1.00 96.88 438 GLN A N 1
ATOM 3601 C CA . GLN A 1 438 ? 21.210 -7.158 -14.716 1.00 96.88 438 GLN A CA 1
ATOM 3602 C C . GLN A 1 438 ? 21.119 -7.820 -13.336 1.00 96.88 438 GLN A C 1
ATOM 3604 O O . GLN A 1 438 ? 21.370 -9.015 -13.202 1.00 96.88 438 GLN A O 1
ATOM 3609 N N . ARG A 1 439 ? 20.663 -7.077 -12.324 1.00 95.94 439 ARG A N 1
ATOM 3610 C CA . ARG A 1 439 ? 20.509 -7.596 -10.961 1.00 95.94 439 ARG A CA 1
ATOM 3611 C C . ARG A 1 439 ? 19.434 -8.684 -10.854 1.00 95.94 439 ARG A C 1
ATOM 3613 O O . ARG A 1 439 ? 19.612 -9.644 -10.109 1.00 95.94 439 ARG A O 1
ATOM 3620 N N . ALA A 1 440 ? 18.347 -8.571 -11.620 1.00 96.75 440 ALA A N 1
ATOM 3621 C CA . ALA A 1 440 ? 17.355 -9.636 -11.748 1.00 96.75 440 ALA A CA 1
ATOM 3622 C C . ALA A 1 440 ? 17.974 -10.899 -12.364 1.00 96.75 440 ALA A C 1
ATOM 3624 O O . ALA A 1 440 ? 17.784 -11.990 -11.836 1.00 96.75 440 ALA A O 1
ATOM 3625 N N . LEU A 1 441 ? 18.749 -10.759 -13.448 1.00 96.19 441 LEU A N 1
ATOM 3626 C CA . LEU A 1 441 ? 19.423 -11.884 -14.105 1.00 96.19 441 LEU A CA 1
ATOM 3627 C C . LEU A 1 441 ? 20.438 -12.570 -13.175 1.00 96.19 441 LEU A C 1
ATOM 3629 O O . LEU A 1 441 ? 20.542 -13.793 -13.188 1.00 96.19 441 LEU A O 1
ATOM 3633 N N . GLU A 1 442 ? 21.166 -11.824 -12.344 1.00 94.06 442 GLU A N 1
ATOM 3634 C CA . GLU A 1 442 ? 22.108 -12.399 -11.373 1.00 94.06 442 GLU A CA 1
ATOM 3635 C C . GLU A 1 442 ? 21.421 -13.343 -10.380 1.00 94.06 442 GLU A C 1
ATOM 3637 O O . GLU A 1 442 ? 21.870 -14.479 -10.196 1.00 94.06 442 GLU A O 1
ATOM 3642 N N . LEU A 1 443 ? 20.322 -12.890 -9.767 1.00 91.94 443 LEU A N 1
ATOM 3643 C CA . LEU A 1 443 ? 19.547 -13.692 -8.820 1.00 91.94 443 LEU A CA 1
ATOM 3644 C C . LEU A 1 443 ? 18.852 -14.862 -9.525 1.00 91.94 443 LEU A C 1
ATOM 3646 O O . LEU A 1 443 ? 18.886 -16.000 -9.058 1.00 91.94 443 LEU A O 1
ATOM 3650 N N . ASP A 1 444 ? 18.252 -14.596 -10.681 1.00 94.06 444 ASP A N 1
ATOM 3651 C CA . ASP A 1 444 ? 17.396 -15.554 -11.371 1.00 94.06 444 ASP A CA 1
ATOM 3652 C C . ASP A 1 444 ? 18.184 -16.631 -12.141 1.00 94.06 444 ASP A C 1
ATOM 3654 O O . ASP A 1 444 ? 17.645 -17.674 -12.518 1.00 94.06 444 ASP A O 1
ATOM 3658 N N . ALA A 1 445 ? 19.493 -16.431 -12.319 1.00 92.94 445 ALA A N 1
ATOM 3659 C CA . ALA A 1 445 ? 20.408 -17.458 -12.806 1.00 92.94 445 ALA A CA 1
ATOM 3660 C C . ALA A 1 445 ? 20.753 -18.524 -11.748 1.00 92.94 445 ALA A C 1
ATOM 3662 O O . ALA A 1 445 ? 21.443 -19.501 -12.061 1.00 92.94 445 ALA A O 1
ATOM 3663 N N . LEU A 1 446 ? 20.318 -18.358 -10.494 1.00 90.31 446 LEU A N 1
ATOM 3664 C CA . LEU A 1 446 ? 20.518 -19.350 -9.442 1.00 90.31 446 LEU A CA 1
ATOM 3665 C C . LEU A 1 446 ? 19.495 -20.491 -9.545 1.00 90.31 446 LEU A C 1
ATOM 3667 O O . LEU A 1 446 ? 18.334 -20.317 -9.918 1.00 90.31 446 LEU A O 1
ATOM 3671 N N . ALA A 1 447 ? 19.919 -21.696 -9.160 1.00 86.25 447 ALA A N 1
ATOM 3672 C CA . ALA A 1 447 ? 19.054 -22.878 -9.181 1.00 86.25 447 ALA A CA 1
ATOM 3673 C C . ALA A 1 447 ? 17.888 -22.797 -8.173 1.00 86.25 447 ALA A C 1
ATOM 3675 O O . ALA A 1 447 ? 16.875 -23.461 -8.372 1.00 86.25 447 ALA A O 1
ATOM 3676 N N . ASN A 1 448 ? 18.039 -22.000 -7.111 1.00 87.81 448 ASN A N 1
ATOM 3677 C CA . ASN A 1 448 ? 17.062 -21.783 -6.041 1.00 87.81 448 ASN A CA 1
ATOM 3678 C C . ASN A 1 448 ? 16.298 -20.449 -6.166 1.00 87.81 448 ASN A C 1
ATOM 3680 O O . ASN A 1 448 ? 15.806 -19.956 -5.157 1.00 87.81 448 ASN A O 1
ATOM 3684 N N . SER A 1 449 ? 16.221 -19.868 -7.371 1.00 92.19 449 SER A N 1
ATOM 3685 C CA . SER A 1 449 ? 15.280 -18.775 -7.676 1.00 92.19 449 SER A CA 1
ATOM 3686 C C . SER A 1 449 ? 13.815 -19.260 -7.571 1.00 92.19 449 SER A C 1
ATOM 3688 O O . SER A 1 449 ? 13.552 -20.443 -7.335 1.00 92.19 449 SER A O 1
ATOM 3690 N N . HIS A 1 450 ? 12.849 -18.372 -7.798 1.00 93.75 450 HIS A N 1
ATOM 3691 C CA . HIS A 1 450 ? 11.426 -18.688 -7.906 1.00 93.75 450 HIS A CA 1
ATOM 3692 C C . HIS A 1 450 ? 10.773 -18.034 -9.141 1.00 93.75 450 HIS A C 1
ATOM 3694 O O . HIS A 1 450 ? 11.328 -17.108 -9.736 1.00 93.75 450 HIS A O 1
ATOM 3700 N N . PRO A 1 451 ? 9.622 -18.548 -9.618 1.00 95.19 451 PRO A N 1
ATOM 3701 C CA . PRO A 1 451 ? 8.807 -17.834 -10.597 1.00 95.19 451 PRO A CA 1
ATOM 3702 C C . PRO A 1 451 ? 8.339 -16.486 -10.040 1.00 95.19 451 PRO A C 1
ATOM 3704 O O . PRO A 1 451 ? 8.195 -16.344 -8.830 1.00 95.19 451 PRO A O 1
ATOM 3707 N N . ILE A 1 452 ? 8.045 -15.523 -10.916 1.00 96.31 452 ILE A N 1
ATOM 3708 C CA . ILE A 1 452 ? 7.519 -14.214 -10.497 1.00 96.31 452 ILE A CA 1
ATOM 3709 C C . ILE A 1 452 ? 6.175 -14.379 -9.771 1.00 96.31 452 ILE A C 1
ATOM 3711 O O . ILE A 1 452 ? 5.962 -13.774 -8.729 1.00 96.31 452 ILE A O 1
ATOM 3715 N N . SER A 1 453 ? 5.281 -15.214 -10.311 1.00 95.62 453 SER A N 1
ATOM 3716 C CA . SER A 1 453 ? 4.042 -15.598 -9.633 1.00 95.62 453 SER A CA 1
ATOM 3717 C C . SER A 1 453 ? 4.261 -16.922 -8.907 1.00 95.62 453 SER A C 1
ATOM 3719 O O . SER A 1 453 ? 4.412 -17.969 -9.547 1.00 95.62 453 SER A O 1
ATOM 3721 N N . VAL A 1 454 ? 4.323 -16.879 -7.576 1.00 94.19 454 VAL A N 1
ATOM 3722 C CA . VAL A 1 454 ? 4.677 -18.029 -6.732 1.00 94.19 454 VAL A CA 1
ATOM 3723 C C . VAL A 1 454 ? 3.681 -18.184 -5.576 1.00 94.19 454 VAL A C 1
ATOM 3725 O O . VAL A 1 454 ? 3.362 -17.201 -4.911 1.00 94.19 454 VAL A O 1
ATOM 3728 N N . PRO A 1 455 ? 3.149 -19.394 -5.311 1.00 94.38 455 PRO A N 1
ATOM 3729 C CA . PRO A 1 455 ? 2.242 -19.605 -4.187 1.00 94.38 455 PRO A CA 1
ATOM 3730 C C . PRO A 1 455 ? 2.914 -19.302 -2.842 1.00 94.38 455 PRO A C 1
ATOM 3732 O O . PRO A 1 455 ? 3.973 -19.850 -2.546 1.00 94.38 455 PRO A O 1
ATOM 3735 N N . VAL A 1 456 ? 2.255 -18.484 -2.023 1.00 95.19 456 VAL A N 1
ATOM 3736 C CA . VAL A 1 456 ? 2.644 -18.150 -0.644 1.00 95.19 456 VAL A CA 1
ATOM 3737 C C . VAL A 1 456 ? 1.414 -18.218 0.258 1.00 95.19 456 VAL A C 1
ATOM 3739 O O . VAL A 1 456 ? 0.302 -17.930 -0.198 1.00 95.19 456 VAL A O 1
ATOM 3742 N N . GLU A 1 457 ? 1.589 -18.610 1.519 1.00 91.50 457 GLU A N 1
ATOM 3743 C CA . GLU A 1 457 ? 0.472 -18.795 2.457 1.00 91.50 457 GLU A CA 1
ATOM 3744 C C . GLU A 1 457 ? 0.660 -18.000 3.750 1.00 91.50 457 GLU A C 1
ATOM 3746 O O . GLU A 1 457 ? -0.200 -17.190 4.096 1.00 91.50 457 GLU A O 1
ATOM 3751 N N . ASN A 1 458 ? 1.762 -18.227 4.468 1.00 91.19 458 ASN A N 1
ATOM 3752 C CA . ASN A 1 458 ? 1.999 -17.610 5.773 1.00 91.19 458 ASN A CA 1
ATOM 3753 C C . ASN A 1 458 ? 2.743 -16.257 5.647 1.00 91.19 458 ASN A C 1
ATOM 3755 O O . ASN A 1 458 ? 3.346 -15.990 4.607 1.00 91.19 458 ASN A O 1
ATOM 3759 N N . PRO A 1 459 ? 2.739 -15.398 6.688 1.00 91.81 459 PRO A N 1
ATOM 3760 C CA . PRO A 1 459 ? 3.404 -14.091 6.642 1.00 91.81 459 PRO A CA 1
ATOM 3761 C C . PRO A 1 459 ? 4.893 -14.126 6.269 1.00 91.81 459 PRO A C 1
ATOM 3763 O O . PRO A 1 459 ? 5.350 -13.238 5.559 1.00 91.81 459 PRO A O 1
ATOM 3766 N N . ILE A 1 460 ? 5.641 -15.154 6.686 1.00 92.12 460 ILE A N 1
ATOM 3767 C CA . ILE A 1 460 ? 7.071 -15.292 6.365 1.00 92.12 460 ILE A CA 1
ATOM 3768 C C . ILE A 1 460 ? 7.250 -15.587 4.872 1.00 92.12 460 ILE A C 1
ATOM 3770 O O . ILE A 1 460 ? 8.088 -14.963 4.222 1.00 92.12 460 ILE A O 1
ATOM 3774 N N . ASP A 1 461 ? 6.438 -16.488 4.311 1.00 92.62 461 ASP A N 1
ATOM 3775 C CA . ASP A 1 461 ? 6.446 -16.770 2.870 1.00 92.62 461 ASP A CA 1
ATOM 3776 C C . ASP A 1 461 ? 6.115 -15.501 2.076 1.00 92.62 461 ASP A C 1
ATOM 3778 O O . ASP A 1 461 ? 6.776 -15.194 1.086 1.00 92.62 461 ASP A O 1
ATOM 3782 N N . ILE A 1 462 ? 5.106 -14.749 2.527 1.00 96.06 462 ILE A N 1
ATOM 3783 C CA . ILE A 1 462 ? 4.679 -13.498 1.897 1.00 96.06 462 ILE A CA 1
ATOM 3784 C C . ILE A 1 462 ? 5.810 -12.466 1.926 1.00 96.06 462 ILE A C 1
ATOM 3786 O O . ILE A 1 462 ? 6.113 -11.884 0.893 1.00 96.06 462 ILE A O 1
ATOM 3790 N N . GLU A 1 463 ? 6.467 -12.259 3.069 1.00 94.94 463 GLU A N 1
ATOM 3791 C CA . GLU A 1 463 ? 7.616 -11.349 3.182 1.00 94.94 463 GLU A CA 1
ATOM 3792 C C . GLU A 1 463 ? 8.781 -11.779 2.275 1.00 94.94 463 GLU A C 1
ATOM 3794 O O . GLU A 1 463 ? 9.460 -10.932 1.698 1.00 94.94 463 GLU A O 1
ATOM 3799 N N . SER A 1 464 ? 8.992 -13.087 2.094 1.00 94.94 464 SER A N 1
ATOM 3800 C CA . SER A 1 464 ? 10.125 -13.617 1.324 1.00 94.94 464 SER A CA 1
ATOM 3801 C C . SER A 1 464 ? 10.094 -13.290 -0.172 1.00 94.94 464 SER A C 1
ATOM 3803 O O . SER A 1 464 ? 11.140 -13.336 -0.817 1.00 94.94 464 SER A O 1
ATOM 3805 N N . ILE A 1 465 ? 8.922 -12.944 -0.715 1.00 95.94 465 ILE A N 1
ATOM 3806 C CA . ILE A 1 465 ? 8.741 -12.617 -2.137 1.00 95.94 465 ILE A CA 1
ATOM 3807 C C . ILE A 1 465 ? 8.740 -11.106 -2.411 1.00 95.94 465 ILE A C 1
ATOM 3809 O O . ILE A 1 465 ? 8.589 -10.700 -3.563 1.00 95.94 465 ILE A O 1
ATOM 3813 N N . PHE A 1 466 ? 8.950 -10.265 -1.390 1.00 95.25 466 PHE A N 1
ATOM 3814 C CA . PHE A 1 466 ? 9.309 -8.851 -1.563 1.00 95.25 466 PHE A CA 1
ATOM 3815 C C . PHE A 1 466 ? 10.796 -8.739 -1.922 1.00 95.25 466 PHE A C 1
ATOM 3817 O O . PHE A 1 466 ? 11.625 -8.251 -1.154 1.00 95.25 466 PHE A O 1
ATOM 3824 N N . ASP A 1 467 ? 11.147 -9.271 -3.089 1.00 95.06 467 ASP A N 1
ATOM 3825 C CA . ASP A 1 467 ? 12.524 -9.529 -3.483 1.00 95.06 467 ASP A CA 1
ATOM 3826 C C . ASP A 1 467 ? 12.843 -9.012 -4.899 1.00 95.06 467 ASP A C 1
ATOM 3828 O O . ASP A 1 467 ? 12.002 -8.478 -5.625 1.00 95.06 467 ASP A O 1
ATOM 3832 N N . ALA A 1 468 ? 14.090 -9.178 -5.342 1.00 94.94 468 ALA A N 1
ATOM 3833 C CA . ALA A 1 468 ? 14.491 -8.703 -6.663 1.00 94.94 468 ALA A CA 1
ATOM 3834 C C . ALA A 1 468 ? 13.762 -9.420 -7.821 1.00 94.94 468 ALA A C 1
ATOM 3836 O O . ALA A 1 468 ? 13.699 -8.860 -8.918 1.00 94.94 468 ALA A O 1
ATOM 3837 N N . VAL A 1 469 ? 13.192 -10.615 -7.626 1.00 96.69 469 VAL A N 1
ATOM 3838 C CA . VAL A 1 469 ? 12.370 -11.256 -8.660 1.00 96.69 469 VAL A CA 1
ATOM 3839 C C . VAL A 1 469 ? 11.062 -10.481 -8.845 1.00 96.69 469 VAL A C 1
ATOM 3841 O O . VAL A 1 469 ? 10.770 -10.058 -9.967 1.00 96.69 469 VAL A O 1
ATOM 3844 N N . SER A 1 470 ? 10.307 -10.224 -7.775 1.00 97.94 470 SER A N 1
ATOM 3845 C CA . SER A 1 470 ? 9.030 -9.496 -7.870 1.00 97.94 470 SER A CA 1
ATOM 3846 C C . SER A 1 470 ? 9.201 -8.073 -8.408 1.00 97.94 470 SER A C 1
ATOM 3848 O O . SER A 1 470 ? 8.472 -7.666 -9.314 1.00 97.94 470 SER A O 1
ATOM 3850 N N . TYR A 1 471 ? 10.207 -7.344 -7.915 1.00 98.50 471 TYR A N 1
ATOM 3851 C CA . TYR A 1 471 ? 10.472 -5.961 -8.318 1.00 98.50 471 TYR A CA 1
ATOM 3852 C C . TYR A 1 471 ? 11.172 -5.891 -9.684 1.00 98.50 471 TYR A C 1
ATOM 3854 O O . TYR A 1 471 ? 10.663 -5.325 -10.652 1.00 98.50 471 TYR A O 1
ATOM 3862 N N . TYR A 1 472 ? 12.373 -6.466 -9.794 1.00 98.62 472 TYR A N 1
ATOM 3863 C CA . TYR A 1 472 ? 13.282 -6.162 -10.903 1.00 98.62 472 TYR A CA 1
ATOM 3864 C C . TYR A 1 472 ? 13.014 -7.032 -12.126 1.00 98.62 472 TYR A C 1
ATOM 3866 O O . TYR A 1 472 ? 13.018 -6.525 -13.254 1.00 98.62 472 TYR A O 1
ATOM 3874 N N . LYS A 1 473 ? 12.743 -8.331 -11.933 1.00 98.50 473 LYS A N 1
ATOM 3875 C CA . LYS A 1 473 ? 12.324 -9.199 -13.044 1.00 98.50 473 LYS A CA 1
ATOM 3876 C C . LYS A 1 473 ? 10.936 -8.786 -13.530 1.00 98.50 473 LYS A C 1
ATOM 3878 O O . LYS A 1 473 ? 10.759 -8.651 -14.739 1.00 98.50 473 LYS A O 1
ATOM 3883 N N . GLY A 1 474 ? 10.009 -8.500 -12.609 1.00 98.44 474 GLY A N 1
ATOM 3884 C CA . GLY A 1 474 ? 8.688 -7.937 -12.912 1.00 98.44 474 GLY A CA 1
ATOM 3885 C C . GLY A 1 474 ? 8.765 -6.693 -13.805 1.00 98.44 474 GLY A C 1
ATOM 3886 O O . GLY A 1 474 ? 8.177 -6.671 -14.888 1.00 98.44 474 GLY A O 1
ATOM 3887 N N . ALA A 1 475 ? 9.578 -5.702 -13.430 1.00 98.75 475 ALA A N 1
ATOM 3888 C CA . ALA A 1 475 ? 9.784 -4.508 -14.251 1.00 98.75 475 ALA A CA 1
ATOM 3889 C C . ALA A 1 475 ? 10.418 -4.809 -15.616 1.00 98.75 475 ALA A C 1
ATOM 3891 O O . ALA A 1 475 ? 9.987 -4.286 -16.646 1.00 98.75 475 ALA A O 1
ATOM 3892 N N . SER A 1 476 ? 11.426 -5.683 -15.642 1.00 98.62 476 SER A N 1
ATOM 3893 C CA . SER A 1 476 ? 12.156 -6.025 -16.867 1.00 98.62 476 SER A CA 1
ATOM 3894 C C . SER A 1 476 ? 11.259 -6.705 -17.905 1.00 98.62 476 SER A C 1
ATOM 3896 O O . SER A 1 476 ? 11.380 -6.428 -19.100 1.00 98.62 476 SER A O 1
ATOM 3898 N N . ILE A 1 477 ? 10.325 -7.562 -17.475 1.00 98.25 477 ILE A N 1
ATOM 3899 C CA . ILE A 1 477 ? 9.390 -8.212 -18.402 1.00 98.25 477 ILE A CA 1
ATOM 3900 C C . ILE A 1 477 ? 8.308 -7.253 -18.912 1.00 98.25 477 ILE A C 1
ATOM 3902 O O . ILE A 1 477 ? 7.857 -7.413 -20.045 1.00 98.25 477 ILE A O 1
ATOM 3906 N N . LEU A 1 478 ? 7.923 -6.238 -18.128 1.00 98.56 478 LEU A N 1
ATOM 3907 C CA . LEU A 1 478 ? 7.026 -5.174 -18.589 1.00 98.56 478 LEU A CA 1
ATOM 3908 C C . LEU A 1 478 ? 7.719 -4.272 -19.612 1.00 98.56 478 LEU A C 1
ATOM 3910 O O . LEU A 1 478 ? 7.121 -3.958 -20.640 1.00 98.56 478 LEU A O 1
ATOM 3914 N N . TYR A 1 479 ? 8.993 -3.941 -19.392 1.00 98.25 479 TYR A N 1
ATOM 3915 C CA . TYR A 1 479 ? 9.798 -3.207 -20.368 1.00 98.25 479 TYR A CA 1
ATOM 3916 C C . TYR A 1 479 ? 9.958 -3.989 -21.683 1.00 98.25 479 TYR A C 1
ATOM 3918 O O . TYR A 1 479 ? 9.738 -3.449 -22.768 1.00 98.25 479 TYR A O 1
ATOM 3926 N N . MET A 1 480 ? 10.244 -5.293 -21.600 1.00 97.69 480 MET A N 1
ATOM 3927 C CA . MET A 1 480 ? 10.271 -6.180 -22.768 1.00 97.69 480 MET A CA 1
ATOM 3928 C C . MET A 1 480 ? 8.912 -6.220 -23.485 1.00 97.69 480 MET A C 1
ATOM 3930 O O . MET A 1 480 ? 8.860 -6.134 -24.714 1.00 97.69 480 MET A O 1
ATOM 3934 N N . LEU A 1 481 ? 7.809 -6.331 -22.738 1.00 97.19 481 LEU A N 1
ATOM 3935 C CA . LEU A 1 481 ? 6.459 -6.367 -23.300 1.00 97.19 481 LEU A CA 1
ATOM 3936 C C . LEU A 1 481 ? 6.087 -5.051 -23.995 1.00 97.19 481 LEU A C 1
ATOM 3938 O O . LEU A 1 481 ? 5.485 -5.087 -25.069 1.00 97.19 481 LEU A O 1
ATOM 3942 N N . GLU A 1 482 ? 6.469 -3.900 -23.437 1.00 96.88 482 GLU A N 1
ATOM 3943 C CA . GLU A 1 482 ? 6.309 -2.604 -24.103 1.00 96.88 482 GLU A CA 1
ATOM 3944 C C . GLU A 1 482 ? 7.050 -2.579 -25.448 1.00 96.88 482 GLU A C 1
ATOM 3946 O O . GLU A 1 482 ? 6.488 -2.121 -26.443 1.00 96.88 482 GLU A O 1
ATOM 3951 N N . GLY A 1 483 ? 8.263 -3.138 -25.515 1.00 94.44 483 GLY A N 1
ATOM 3952 C CA . GLY A 1 483 ? 9.016 -3.279 -26.765 1.00 94.44 483 GLY A CA 1
ATOM 3953 C C . GLY A 1 483 ? 8.310 -4.150 -27.813 1.00 94.44 483 GLY A C 1
ATOM 3954 O O . GLY A 1 483 ? 8.333 -3.826 -28.999 1.00 94.44 483 GLY A O 1
ATOM 3955 N N . VAL A 1 484 ? 7.632 -5.222 -27.386 1.00 92.44 484 VAL A N 1
ATOM 3956 C CA . VAL A 1 484 ? 6.851 -6.104 -28.276 1.00 92.44 484 VAL A CA 1
ATOM 3957 C C . VAL A 1 484 ? 5.568 -5.427 -28.770 1.00 92.44 484 VAL A C 1
ATOM 3959 O O . VAL A 1 484 ? 5.214 -5.557 -29.940 1.00 92.44 484 VAL A O 1
ATOM 3962 N N . LEU A 1 485 ? 4.860 -4.711 -27.893 1.00 91.56 485 LEU A N 1
ATOM 3963 C CA . LEU A 1 485 ? 3.563 -4.094 -28.201 1.00 91.56 485 LEU A CA 1
ATOM 3964 C C . LEU A 1 485 ? 3.673 -2.705 -28.842 1.00 91.56 485 LEU A C 1
ATOM 3966 O O . LEU A 1 485 ? 2.719 -2.247 -29.470 1.00 91.56 485 LEU A O 1
ATOM 3970 N N . CYS A 1 486 ? 4.820 -2.043 -28.693 1.00 92.12 486 CYS A N 1
ATOM 3971 C CA . CYS A 1 486 ? 5.005 -0.596 -28.804 1.00 92.12 486 CYS A CA 1
ATOM 3972 C C . CYS A 1 486 ? 4.291 0.195 -27.689 1.00 92.12 486 CYS A C 1
ATOM 3974 O O . CYS A 1 486 ? 3.182 -0.129 -27.254 1.00 92.12 486 CYS A O 1
ATOM 3976 N N . GLU A 1 487 ? 4.889 1.326 -27.306 1.00 93.69 487 GLU A N 1
ATOM 3977 C CA . GLU A 1 487 ? 4.432 2.183 -26.201 1.00 93.69 487 GLU A CA 1
ATOM 3978 C C . GLU A 1 487 ? 2.953 2.586 -26.304 1.00 93.69 487 GLU A C 1
ATOM 3980 O O . GLU A 1 487 ? 2.227 2.562 -25.313 1.00 93.69 487 GLU A O 1
ATOM 3985 N N . SER A 1 488 ? 2.453 2.918 -27.501 1.00 93.88 488 SER A N 1
ATOM 3986 C CA . SER A 1 488 ? 1.064 3.381 -27.636 1.00 93.88 488 SER A CA 1
ATOM 3987 C C . SER A 1 488 ? 0.028 2.291 -27.328 1.00 93.88 488 SER A C 1
ATOM 3989 O O . SER A 1 488 ? -1.021 2.588 -26.756 1.00 93.88 488 SER A O 1
ATOM 3991 N N . VAL A 1 489 ? 0.301 1.037 -27.708 1.00 94.25 489 VAL A N 1
ATOM 3992 C CA . VAL A 1 489 ? -0.576 -0.111 -27.431 1.00 94.25 489 VAL A CA 1
ATOM 3993 C C . VAL A 1 489 ? -0.454 -0.484 -25.961 1.00 94.25 489 VAL A C 1
ATOM 3995 O O . VAL A 1 489 ? -1.475 -0.704 -25.313 1.00 94.25 489 VAL A O 1
ATOM 3998 N N . PHE A 1 490 ? 0.771 -0.475 -25.431 1.00 96.56 490 PHE A N 1
ATOM 3999 C CA . PHE A 1 490 ? 1.049 -0.746 -24.027 1.00 96.56 490 PHE A CA 1
ATOM 4000 C C . PHE A 1 490 ? 0.316 0.241 -23.104 1.00 96.56 490 PHE A C 1
ATOM 4002 O O . PHE A 1 490 ? -0.463 -0.169 -22.248 1.00 96.56 490 PHE A O 1
ATOM 4009 N N . LYS A 1 491 ? 0.457 1.549 -23.352 1.00 97.12 491 LYS A N 1
ATOM 4010 C CA . LYS A 1 491 ? -0.218 2.618 -22.601 1.00 97.12 491 LYS A CA 1
ATOM 4011 C C . LYS A 1 491 ? -1.744 2.472 -22.616 1.00 97.12 491 LYS A C 1
ATOM 4013 O O . LYS A 1 491 ? -2.382 2.608 -21.577 1.00 97.12 491 LYS A O 1
ATOM 4018 N N . ARG A 1 492 ? -2.341 2.167 -23.779 1.00 96.94 492 ARG A N 1
ATOM 4019 C CA . ARG A 1 492 ? -3.792 1.906 -23.880 1.00 96.94 492 ARG A CA 1
ATOM 4020 C C . ARG A 1 492 ? -4.204 0.654 -23.107 1.00 96.94 492 ARG A C 1
ATOM 4022 O O . ARG A 1 492 ? -5.231 0.686 -22.447 1.00 96.94 492 ARG A O 1
ATOM 4029 N N . GLY A 1 493 ? -3.393 -0.403 -23.152 1.00 97.81 493 GLY A N 1
ATOM 4030 C CA . GLY A 1 493 ? -3.617 -1.613 -22.364 1.00 97.81 493 GLY A CA 1
ATOM 4031 C C . GLY A 1 493 ? -3.595 -1.353 -20.862 1.00 97.81 493 GLY A C 1
ATOM 4032 O O . GLY A 1 493 ? -4.493 -1.806 -20.163 1.00 97.81 493 GLY A O 1
ATOM 4033 N N . LEU A 1 494 ? -2.638 -0.564 -20.365 1.00 98.44 494 LEU A N 1
ATOM 4034 C CA . LEU A 1 494 ? -2.624 -0.172 -18.954 1.00 98.44 494 LEU A CA 1
ATOM 4035 C C . LEU A 1 494 ? -3.848 0.668 -18.572 1.00 98.44 494 LEU A C 1
ATOM 4037 O O . LEU A 1 494 ? -4.424 0.438 -17.514 1.00 98.44 494 LEU A O 1
ATOM 4041 N N . ASN A 1 495 ? -4.277 1.605 -19.424 1.00 98.62 495 ASN A N 1
ATOM 4042 C CA . ASN A 1 495 ? -5.496 2.380 -19.178 1.00 98.62 495 ASN A CA 1
ATOM 4043 C C . ASN A 1 495 ? -6.749 1.485 -19.106 1.00 98.62 495 ASN A C 1
ATOM 4045 O O . ASN A 1 495 ? -7.501 1.597 -18.137 1.00 98.62 495 ASN A O 1
ATOM 4049 N N . ASP A 1 496 ? -6.954 0.583 -20.075 1.00 98.56 496 ASP A N 1
ATOM 4050 C CA . ASP A 1 496 ? -8.081 -0.365 -20.076 1.00 98.56 496 ASP A CA 1
ATOM 4051 C C . ASP A 1 496 ? -8.034 -1.263 -18.826 1.00 98.56 496 ASP A C 1
ATOM 4053 O O . ASP A 1 496 ? -9.062 -1.456 -18.182 1.00 98.56 496 ASP A O 1
ATOM 4057 N N . TYR A 1 497 ? -6.854 -1.775 -18.453 1.00 98.75 497 TYR A N 1
ATOM 4058 C CA . TYR A 1 497 ? -6.661 -2.614 -17.265 1.00 98.75 497 TYR A CA 1
ATOM 4059 C C . TYR A 1 497 ? -7.026 -1.873 -15.976 1.00 98.75 497 TYR A C 1
ATOM 4061 O O . TYR A 1 497 ? -7.867 -2.337 -15.207 1.00 98.75 497 TYR A O 1
ATOM 4069 N N . LEU A 1 498 ? -6.447 -0.689 -15.767 1.00 98.81 498 LEU A N 1
ATOM 4070 C CA . LEU A 1 498 ? -6.705 0.114 -14.575 1.00 98.81 498 LEU A CA 1
ATOM 4071 C C . LEU A 1 498 ? -8.168 0.565 -14.493 1.00 98.81 498 LEU A C 1
ATOM 4073 O O . LEU A 1 498 ? -8.741 0.575 -13.411 1.00 98.81 498 LEU A O 1
ATOM 4077 N N . THR A 1 499 ? -8.786 0.906 -15.627 1.00 98.62 499 THR A N 1
ATOM 4078 C CA . THR A 1 499 ? -10.194 1.329 -15.676 1.00 98.62 499 THR A CA 1
ATOM 4079 C C . THR A 1 499 ? -11.143 0.164 -15.401 1.00 98.62 499 THR A C 1
ATOM 4081 O O . THR A 1 499 ? -12.108 0.324 -14.659 1.00 98.62 499 THR A O 1
ATOM 4084 N N . LEU A 1 500 ? -10.883 -1.010 -15.988 1.00 98.50 500 LEU A N 1
ATOM 4085 C CA . LEU A 1 500 ? -11.729 -2.196 -15.839 1.00 98.50 500 LEU A CA 1
ATOM 4086 C C . LEU A 1 500 ? -11.718 -2.742 -14.407 1.00 98.50 500 LEU A C 1
ATOM 4088 O O . LEU A 1 500 ? -12.740 -3.236 -13.937 1.00 98.50 500 LEU A O 1
ATOM 4092 N N . HIS A 1 501 ? -10.571 -2.655 -13.734 1.00 98.62 501 HIS A N 1
ATOM 4093 C CA . HIS A 1 501 ? -10.353 -3.247 -12.415 1.00 98.62 501 HIS A CA 1
ATOM 4094 C C . HIS A 1 501 ? -10.257 -2.214 -11.282 1.00 98.62 501 HIS A C 1
ATOM 4096 O O . HIS A 1 501 ? -9.878 -2.572 -10.166 1.00 98.62 501 HIS A O 1
ATOM 4102 N N . ALA A 1 502 ? -10.594 -0.946 -11.548 1.00 98.69 502 ALA A N 1
ATOM 4103 C CA . ALA A 1 502 ? -10.550 0.135 -10.567 1.00 98.69 502 ALA A CA 1
ATOM 4104 C C . ALA A 1 502 ? -11.308 -0.231 -9.281 1.00 98.69 502 ALA A C 1
ATOM 4106 O O . ALA A 1 502 ? -12.446 -0.692 -9.336 1.00 98.69 502 ALA A O 1
ATOM 4107 N N . TYR A 1 503 ? -10.667 0.002 -8.132 1.00 98.56 503 TYR A N 1
ATOM 4108 C CA . TYR A 1 503 ? -11.148 -0.342 -6.786 1.00 98.56 503 TYR A CA 1
ATOM 4109 C C . TYR A 1 503 ? -11.325 -1.842 -6.521 1.00 98.56 503 TYR A C 1
ATOM 4111 O O . TYR A 1 503 ? -11.787 -2.225 -5.453 1.00 98.56 503 TYR A O 1
ATOM 4119 N N . GLY A 1 504 ? -10.903 -2.699 -7.448 1.00 98.38 504 GLY A N 1
ATOM 4120 C CA . GLY A 1 504 ? -10.960 -4.146 -7.319 1.00 98.38 504 GLY A CA 1
ATOM 4121 C C . GLY A 1 504 ? -9.590 -4.780 -7.122 1.00 98.38 504 GLY A C 1
ATOM 4122 O O . GLY A 1 504 ? -8.582 -4.115 -6.839 1.00 98.38 504 GLY A O 1
ATOM 4123 N N . ASN A 1 505 ? -9.580 -6.097 -7.303 1.00 98.75 505 ASN A N 1
ATOM 4124 C CA . ASN A 1 505 ? -8.388 -6.921 -7.269 1.00 98.75 505 ASN A CA 1
ATOM 4125 C C . ASN A 1 505 ? -8.206 -7.688 -8.581 1.00 98.75 505 ASN A C 1
ATOM 4127 O O . ASN A 1 505 ? -9.170 -7.922 -9.310 1.00 98.75 505 ASN A O 1
ATOM 4131 N N . THR A 1 506 ? -6.972 -8.103 -8.855 1.00 98.62 506 THR A N 1
ATOM 4132 C CA . THR A 1 506 ? -6.579 -8.779 -10.100 1.00 98.62 506 THR A CA 1
ATOM 4133 C C . THR A 1 506 ? -5.624 -9.936 -9.847 1.00 98.62 506 THR A C 1
ATOM 4135 O O . THR A 1 506 ? -4.903 -9.970 -8.849 1.00 98.62 506 THR A O 1
ATOM 4138 N N . GLU A 1 507 ? -5.627 -10.893 -10.763 1.00 98.44 507 GLU A N 1
ATOM 4139 C CA . GLU A 1 507 ? -4.613 -11.935 -10.890 1.00 98.44 507 GLU A CA 1
ATOM 4140 C C . GLU A 1 507 ? -3.765 -11.669 -12.142 1.00 98.44 507 GLU A C 1
ATOM 4142 O O . GLU A 1 507 ? -4.183 -10.971 -13.069 1.00 98.44 507 GLU A O 1
ATOM 4147 N N . THR A 1 508 ? -2.583 -12.285 -12.223 1.00 97.81 508 THR A N 1
ATOM 4148 C CA . THR A 1 508 ? -1.647 -12.121 -13.356 1.00 97.81 508 THR A CA 1
ATOM 4149 C C . THR A 1 508 ? -2.322 -12.254 -14.736 1.00 97.81 508 THR A C 1
ATOM 4151 O O . THR A 1 508 ? -2.003 -11.535 -15.684 1.00 97.81 508 THR A O 1
ATOM 4154 N N . ASN A 1 509 ? -3.289 -13.167 -14.867 1.00 97.25 509 ASN A N 1
ATOM 4155 C CA . ASN A 1 509 ? -3.972 -13.421 -16.135 1.00 97.25 509 ASN A CA 1
ATOM 4156 C C . ASN A 1 509 ? -4.958 -12.320 -16.559 1.00 97.25 509 ASN A C 1
ATOM 4158 O O . ASN A 1 509 ? -5.259 -12.248 -17.753 1.00 97.25 509 ASN A O 1
ATOM 4162 N N . ASP A 1 510 ? -5.444 -11.487 -15.637 1.00 98.44 510 ASP A N 1
ATOM 4163 C CA . ASP A 1 510 ? -6.329 -10.364 -15.962 1.00 98.44 510 ASP A CA 1
ATOM 4164 C C . ASP A 1 510 ? -5.569 -9.315 -16.786 1.00 98.44 510 ASP A C 1
ATOM 4166 O O . ASP A 1 510 ? -6.031 -8.890 -17.848 1.00 98.44 510 ASP A O 1
ATOM 4170 N N . LEU A 1 511 ? -4.329 -9.003 -16.385 1.00 98.38 511 LEU A N 1
ATOM 4171 C CA . LEU A 1 511 ? -3.431 -8.119 -17.135 1.00 98.38 511 LEU A CA 1
ATOM 4172 C C . LEU A 1 511 ? -3.146 -8.665 -18.544 1.00 98.38 511 LEU A C 1
ATOM 4174 O O . LEU A 1 511 ? -3.232 -7.949 -19.548 1.00 98.38 511 LEU A O 1
ATOM 4178 N N . TRP A 1 512 ? -2.856 -9.963 -18.648 1.00 97.56 512 TRP A N 1
ATOM 4179 C CA . TRP A 1 512 ? -2.592 -10.607 -19.935 1.00 97.56 512 TRP A CA 1
ATOM 4180 C C . TRP A 1 512 ? -3.804 -10.657 -20.854 1.00 97.56 512 TRP A C 1
ATOM 4182 O O . TRP A 1 512 ? -3.646 -10.525 -22.073 1.00 97.56 512 TRP A O 1
ATOM 4192 N N . ALA A 1 513 ? -5.009 -10.815 -20.306 1.00 96.81 513 ALA A N 1
ATOM 4193 C CA . ALA A 1 513 ? -6.237 -10.769 -21.087 1.00 96.81 513 ALA A CA 1
ATOM 4194 C C . ALA A 1 513 ? -6.413 -9.396 -21.757 1.00 96.81 513 ALA A C 1
ATOM 4196 O O . ALA A 1 513 ? -6.712 -9.331 -22.955 1.00 96.81 513 ALA A O 1
ATOM 4197 N N . VAL A 1 514 ? -6.141 -8.311 -21.023 1.00 97.00 514 VAL A N 1
ATOM 4198 C CA . VAL A 1 514 ? -6.197 -6.944 -21.557 1.00 97.00 514 VAL A CA 1
ATOM 4199 C C . VAL A 1 514 ? -5.171 -6.750 -22.674 1.00 97.00 514 VAL A C 1
ATOM 4201 O O . VAL A 1 514 ? -5.538 -6.365 -23.787 1.00 97.00 514 VAL A O 1
ATOM 4204 N N . PHE A 1 515 ? -3.901 -7.095 -22.459 1.00 96.31 515 PHE A N 1
ATOM 4205 C CA . PHE A 1 515 ? -2.888 -6.923 -23.506 1.00 96.31 515 PHE A CA 1
ATOM 4206 C C . PHE A 1 515 ? -3.117 -7.801 -24.738 1.00 96.31 515 PHE A C 1
ATOM 4208 O O . PHE A 1 515 ? -2.904 -7.346 -25.862 1.00 96.31 515 PHE A O 1
ATOM 4215 N N . THR A 1 516 ? -3.629 -9.020 -24.562 1.00 94.56 516 THR A N 1
ATOM 4216 C CA . THR A 1 516 ? -4.004 -9.895 -25.683 1.00 94.56 516 THR A CA 1
ATOM 4217 C C . THR A 1 516 ? -5.103 -9.258 -26.538 1.00 94.56 516 THR A C 1
ATOM 4219 O O . THR A 1 516 ? -5.025 -9.280 -27.767 1.00 94.56 516 THR A O 1
ATOM 4222 N N . LYS A 1 517 ? -6.108 -8.632 -25.909 1.00 93.00 517 LYS A N 1
ATOM 4223 C CA . LYS A 1 517 ? -7.163 -7.877 -26.607 1.00 93.00 517 LYS A CA 1
ATOM 4224 C C . LYS A 1 517 ? -6.579 -6.699 -27.397 1.00 93.00 517 LYS A C 1
ATOM 4226 O O . LYS A 1 517 ? -6.917 -6.527 -28.567 1.00 93.00 517 LYS A O 1
ATOM 4231 N N . HIS A 1 518 ? -5.691 -5.905 -26.798 1.00 91.56 518 HIS A N 1
ATOM 4232 C CA . HIS A 1 518 ? -5.089 -4.756 -27.485 1.00 91.56 518 HIS A CA 1
ATOM 4233 C C . HIS A 1 518 ? -4.167 -5.155 -28.638 1.00 91.56 518 HIS A C 1
ATOM 4235 O O . HIS A 1 518 ? -4.191 -4.497 -29.678 1.00 91.56 518 HIS A O 1
ATOM 4241 N N . MET A 1 519 ? -3.409 -6.242 -28.488 1.00 87.81 519 MET A N 1
ATOM 4242 C CA . MET A 1 519 ? -2.542 -6.762 -29.542 1.00 87.81 519 MET A CA 1
ATOM 4243 C C . MET A 1 519 ? -3.348 -7.219 -30.768 1.00 87.81 519 MET A C 1
ATOM 4245 O O . MET A 1 519 ? -3.032 -6.835 -31.895 1.00 87.81 519 MET A O 1
ATOM 4249 N N . LYS A 1 520 ? -4.448 -7.954 -30.549 1.00 86.31 520 LYS A N 1
ATOM 4250 C CA . LYS A 1 520 ? -5.363 -8.391 -31.621 1.00 86.31 520 LYS A CA 1
ATOM 4251 C C . LYS A 1 520 ? -5.978 -7.225 -32.396 1.00 86.31 520 LYS A C 1
ATOM 4253 O O . LYS A 1 520 ? -6.167 -7.326 -33.600 1.00 86.31 520 LYS A O 1
ATOM 4258 N N . ASN A 1 521 ? -6.261 -6.112 -31.722 1.00 82.06 521 ASN A N 1
ATOM 4259 C CA . ASN A 1 521 ? -6.825 -4.926 -32.369 1.00 82.06 521 ASN A CA 1
ATOM 4260 C C . ASN A 1 521 ? -5.776 -4.090 -33.123 1.00 82.06 521 ASN A C 1
ATOM 4262 O O . ASN A 1 521 ? -6.142 -3.299 -33.989 1.00 82.06 521 ASN A O 1
ATOM 4266 N N . ALA A 1 522 ? -4.493 -4.215 -32.771 1.00 81.31 522 ALA A N 1
ATOM 4267 C CA . ALA A 1 522 ? -3.414 -3.410 -33.339 1.00 81.31 522 ALA A CA 1
ATOM 4268 C C . ALA A 1 522 ? -2.736 -4.058 -34.559 1.00 81.31 522 ALA A C 1
ATOM 4270 O O . ALA A 1 522 ? -2.253 -3.333 -35.428 1.00 81.31 522 ALA A O 1
ATOM 4271 N N . SER A 1 523 ? -2.690 -5.393 -34.649 1.00 67.31 523 SER A N 1
ATOM 4272 C CA . SER A 1 523 ? -2.071 -6.103 -35.779 1.00 67.31 523 SER A CA 1
ATOM 4273 C C . SER A 1 523 ? -3.102 -6.708 -36.723 1.00 67.31 523 SER A C 1
ATOM 4275 O O . SER A 1 523 ? -3.965 -7.475 -36.316 1.00 67.31 523 SER A O 1
ATOM 4277 N N . VAL A 1 524 ? -2.945 -6.424 -38.019 1.00 57.19 524 VAL A N 1
ATOM 4278 C CA . VAL A 1 524 ? -3.721 -7.036 -39.114 1.00 57.19 524 VAL A CA 1
ATOM 4279 C C . VAL A 1 524 ? -3.136 -8.400 -39.533 1.00 57.19 524 VAL A C 1
ATOM 4281 O O . VAL A 1 524 ? -3.754 -9.122 -40.308 1.00 57.19 524 VAL A O 1
ATOM 4284 N N . SER A 1 525 ? -1.940 -8.771 -39.049 1.00 55.84 525 SER A N 1
ATOM 4285 C CA . SER A 1 525 ? -1.143 -9.868 -39.638 1.00 55.84 525 SER A CA 1
ATOM 4286 C C . SER A 1 525 ? -0.608 -10.922 -38.661 1.00 55.84 525 SER A C 1
ATOM 4288 O O . SER A 1 525 ? -0.146 -11.971 -39.104 1.00 55.84 525 SER A O 1
ATOM 4290 N N . THR A 1 526 ? -0.689 -10.693 -37.349 1.00 62.19 526 THR A N 1
ATOM 4291 C CA . THR A 1 526 ? -0.135 -11.599 -36.329 1.00 62.19 526 THR A CA 1
ATOM 4292 C C . THR A 1 526 ? -1.038 -11.669 -35.102 1.00 62.19 526 THR A C 1
ATOM 4294 O O . THR A 1 526 ? -1.078 -10.748 -34.288 1.00 62.19 526 THR A O 1
ATOM 4297 N N . GLU A 1 527 ? -1.734 -12.797 -34.945 1.00 71.56 527 GLU A N 1
ATOM 4298 C CA . GLU A 1 527 ? -2.479 -13.149 -33.732 1.00 71.56 527 GLU A CA 1
ATOM 4299 C C . GLU A 1 527 ? -1.509 -13.602 -32.624 1.00 71.56 527 GLU A C 1
ATOM 4301 O O . GLU A 1 527 ? -1.408 -14.784 -32.301 1.00 71.56 527 GLU A O 1
ATOM 4306 N N . LEU A 1 528 ? -0.743 -12.667 -32.055 1.00 83.19 528 LEU A N 1
ATOM 4307 C CA . LEU A 1 528 ? 0.088 -12.962 -30.886 1.00 83.19 528 LEU A CA 1
ATOM 4308 C C . LEU A 1 528 ? -0.787 -13.040 -29.631 1.00 83.19 528 LEU A C 1
ATOM 4310 O O . LEU A 1 528 ? -1.435 -12.066 -29.243 1.00 83.19 528 LEU A O 1
ATOM 4314 N N . ASP A 1 529 ? -0.780 -14.201 -28.978 1.00 90.06 529 ASP A N 1
ATOM 4315 C CA . ASP A 1 529 ? -1.396 -14.386 -27.668 1.00 90.06 529 ASP A CA 1
ATOM 4316 C C . ASP A 1 529 ? -0.408 -14.005 -26.558 1.00 90.06 529 ASP A C 1
ATOM 4318 O O . ASP A 1 529 ? 0.470 -14.789 -26.180 1.00 90.06 529 ASP A O 1
ATOM 4322 N N . ILE A 1 530 ? -0.559 -12.785 -26.035 1.00 94.38 530 ILE A N 1
ATOM 4323 C CA . ILE A 1 530 ? 0.308 -12.245 -24.979 1.00 94.38 530 ILE A CA 1
ATOM 4324 C C . ILE A 1 530 ? 0.244 -13.116 -23.729 1.00 94.38 530 ILE A C 1
ATOM 4326 O O . ILE A 1 530 ? 1.269 -13.320 -23.086 1.00 94.38 530 ILE A O 1
ATOM 4330 N N . LYS A 1 531 ? -0.914 -13.704 -23.417 1.00 93.94 531 LYS A N 1
ATOM 4331 C CA . LYS A 1 531 ? -1.054 -14.607 -22.272 1.00 93.94 531 LYS A CA 1
ATOM 4332 C C . LYS A 1 531 ? -0.154 -15.832 -22.393 1.00 93.94 531 LYS A C 1
ATOM 4334 O O . LYS A 1 531 ? 0.531 -16.178 -21.434 1.00 93.94 531 LYS A O 1
ATOM 4339 N N . THR A 1 532 ? -0.125 -16.471 -23.561 1.00 92.12 532 THR A N 1
ATOM 4340 C CA . THR A 1 532 ? 0.734 -17.641 -23.794 1.00 92.12 532 THR A CA 1
ATOM 4341 C C . THR A 1 532 ? 2.214 -17.290 -23.641 1.00 92.12 532 THR A C 1
ATOM 4343 O O . THR A 1 532 ? 2.947 -18.045 -23.009 1.00 92.12 532 THR A O 1
ATOM 4346 N N . ILE A 1 533 ? 2.647 -16.140 -24.167 1.00 93.38 533 ILE A N 1
ATOM 4347 C CA . ILE A 1 533 ? 4.045 -15.694 -24.071 1.00 93.38 533 ILE A CA 1
ATOM 4348 C C . ILE A 1 533 ? 4.392 -15.313 -22.630 1.00 93.38 533 ILE A C 1
ATOM 4350 O O . ILE A 1 533 ? 5.369 -15.799 -22.075 1.00 93.38 533 ILE A O 1
ATOM 4354 N N . MET A 1 534 ? 3.601 -14.454 -21.993 1.00 96.50 534 MET A N 1
ATOM 4355 C CA . MET A 1 534 ? 3.965 -13.892 -20.693 1.00 96.50 534 MET A CA 1
ATOM 4356 C C . MET A 1 534 ? 3.831 -14.892 -19.547 1.00 96.50 534 MET A C 1
ATOM 4358 O O . MET A 1 534 ? 4.585 -14.797 -18.581 1.00 96.50 534 MET A O 1
ATOM 4362 N N . ASN A 1 535 ? 2.981 -15.916 -19.675 1.00 95.50 535 ASN A N 1
ATOM 4363 C CA . ASN A 1 535 ? 2.945 -16.998 -18.693 1.00 95.50 535 ASN A CA 1
ATOM 4364 C C . ASN A 1 535 ? 4.259 -17.792 -18.632 1.00 95.50 535 ASN A C 1
ATOM 4366 O O . ASN A 1 535 ? 4.611 -18.263 -17.552 1.00 95.50 535 ASN A O 1
ATOM 4370 N N . THR A 1 536 ? 5.036 -17.892 -19.721 1.00 95.06 536 THR A N 1
ATOM 4371 C CA . THR A 1 536 ? 6.370 -18.519 -19.642 1.00 95.06 536 THR A CA 1
ATOM 4372 C C . THR A 1 536 ? 7.348 -17.679 -18.823 1.00 95.06 536 THR A C 1
ATOM 4374 O O . THR A 1 536 ? 8.264 -18.223 -18.220 1.00 95.06 536 THR A O 1
ATOM 4377 N N . TRP A 1 537 ? 7.157 -16.358 -18.778 1.00 96.31 537 TRP A N 1
ATOM 4378 C CA . TRP A 1 537 ? 8.017 -15.435 -18.035 1.00 96.31 537 TRP A CA 1
ATOM 4379 C C . TRP A 1 537 ? 7.618 -15.278 -16.567 1.00 96.31 537 TRP A C 1
ATOM 4381 O O . TRP A 1 537 ? 8.489 -15.047 -15.730 1.00 96.31 537 TRP A O 1
ATOM 4391 N N . THR A 1 538 ? 6.329 -15.419 -16.239 1.00 96.81 538 THR A N 1
ATOM 4392 C CA . THR A 1 538 ? 5.845 -15.263 -14.859 1.00 96.81 538 THR A CA 1
ATOM 4393 C C . THR A 1 538 ? 5.756 -16.566 -14.080 1.00 96.81 538 THR A C 1
ATOM 4395 O O . THR A 1 538 ? 6.010 -16.565 -12.880 1.00 96.81 538 THR A O 1
ATOM 4398 N N . GLN A 1 539 ? 5.429 -17.682 -14.737 1.00 94.62 539 GLN A N 1
ATOM 4399 C CA . GLN A 1 539 ? 5.223 -18.981 -14.081 1.00 94.62 539 GLN A CA 1
ATOM 4400 C C . GLN A 1 539 ? 6.459 -19.892 -14.158 1.00 9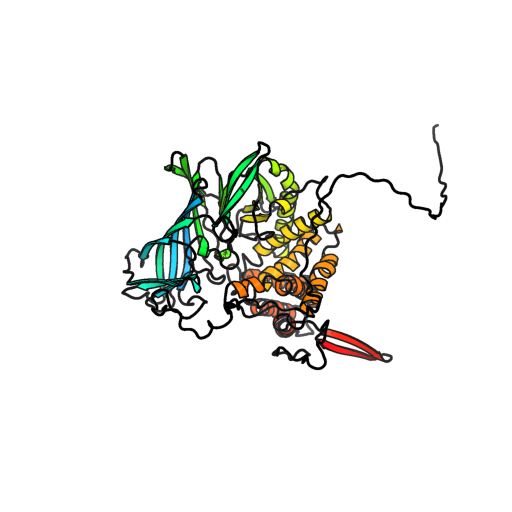4.62 539 GLN A C 1
ATOM 4402 O O . GLN A 1 539 ? 6.432 -21.028 -13.683 1.00 94.62 539 GLN A O 1
ATOM 4407 N N . GLN A 1 540 ? 7.561 -19.404 -14.736 1.00 91.81 540 GLN A N 1
ATOM 4408 C CA . GLN A 1 540 ? 8.862 -20.069 -14.710 1.00 91.81 540 GLN A CA 1
ATOM 4409 C C . GLN A 1 540 ? 9.916 -19.161 -14.082 1.00 91.81 540 GLN A C 1
ATOM 4411 O O . GLN A 1 540 ? 10.054 -17.993 -14.441 1.00 91.81 540 GLN A O 1
ATOM 4416 N N . MET A 1 541 ? 10.702 -19.723 -13.167 1.00 91.38 541 MET A N 1
ATOM 4417 C CA . MET A 1 541 ? 11.943 -19.084 -12.720 1.00 91.38 541 MET A CA 1
ATOM 4418 C C . MET A 1 541 ? 12.994 -19.084 -13.840 1.00 91.38 541 MET A C 1
ATOM 4420 O O . MET A 1 541 ? 12.913 -19.866 -14.785 1.00 91.38 541 MET A O 1
ATOM 4424 N N . GLY A 1 542 ? 14.042 -18.292 -13.696 1.00 92.69 542 GLY A N 1
ATOM 4425 C CA . GLY A 1 542 ? 15.123 -18.209 -14.667 1.00 92.69 542 GLY A CA 1
ATOM 4426 C C . GLY A 1 542 ? 14.738 -17.502 -15.965 1.00 92.69 542 GLY A C 1
ATOM 4427 O O . GLY A 1 542 ? 13.616 -17.025 -16.166 1.00 92.69 542 GLY A O 1
ATOM 4428 N N . PHE A 1 543 ? 15.712 -17.475 -16.867 1.00 94.25 543 PHE A N 1
ATOM 4429 C CA . PHE A 1 543 ? 15.622 -16.853 -18.183 1.00 94.25 543 PHE A CA 1
ATOM 4430 C C . PHE A 1 543 ? 16.412 -17.670 -19.221 1.00 94.25 543 PHE A C 1
ATOM 4432 O O . PHE A 1 543 ? 17.291 -18.466 -18.853 1.00 94.25 543 PHE A O 1
ATOM 4439 N N . PRO A 1 544 ? 16.106 -17.518 -20.522 1.00 94.44 544 PRO A N 1
ATOM 4440 C CA . PRO A 1 544 ? 16.791 -18.253 -21.574 1.00 94.44 544 PRO A CA 1
ATOM 4441 C C . PRO A 1 544 ? 18.143 -17.622 -21.935 1.00 94.44 544 PRO A C 1
ATOM 4443 O O . PRO A 1 544 ? 18.263 -16.414 -22.125 1.00 94.44 544 PRO A O 1
ATOM 4446 N N . LEU A 1 545 ? 19.153 -18.466 -22.130 1.00 93.06 545 LEU A N 1
ATOM 4447 C CA . LEU A 1 545 ? 20.323 -18.168 -22.947 1.00 93.06 545 LEU A CA 1
ATOM 4448 C C . LEU A 1 545 ? 19.973 -18.453 -24.407 1.00 93.06 545 LEU A C 1
ATOM 4450 O O . LEU A 1 545 ? 19.717 -19.604 -24.763 1.00 93.06 545 LEU A O 1
ATOM 4454 N N . VAL A 1 546 ? 20.017 -17.425 -25.251 1.00 95.00 546 VAL A N 1
ATOM 4455 C CA . VAL A 1 546 ? 19.832 -17.566 -26.699 1.00 95.00 546 VAL A CA 1
ATOM 4456 C C . VAL A 1 546 ? 21.197 -17.668 -27.377 1.00 95.00 546 VAL A C 1
ATOM 4458 O O . VAL A 1 546 ? 22.009 -16.751 -27.299 1.00 95.00 546 VAL A O 1
ATOM 4461 N N . ASN A 1 547 ? 21.448 -18.785 -28.055 1.00 95.12 547 ASN A N 1
ATOM 4462 C CA . ASN A 1 547 ? 22.651 -19.017 -28.844 1.00 95.12 547 ASN A CA 1
ATOM 4463 C C . ASN A 1 547 ? 22.345 -18.831 -30.334 1.00 95.12 547 ASN A C 1
ATOM 4465 O O . ASN A 1 547 ? 21.488 -19.529 -30.886 1.00 95.12 547 ASN A O 1
ATOM 4469 N N . ILE A 1 548 ? 23.058 -17.902 -30.970 1.00 96.94 548 ILE A N 1
ATOM 4470 C CA . ILE A 1 548 ? 22.915 -17.560 -32.386 1.00 96.94 548 ILE A CA 1
ATOM 4471 C C . ILE A 1 548 ? 24.134 -18.081 -33.145 1.00 96.94 548 ILE A C 1
ATOM 4473 O O . ILE A 1 548 ? 25.258 -17.648 -32.900 1.00 96.94 548 ILE A O 1
ATOM 4477 N N . ILE A 1 549 ? 23.905 -18.992 -34.089 1.00 96.75 549 ILE A N 1
ATOM 4478 C CA . ILE A 1 549 ? 24.936 -19.539 -34.976 1.00 96.75 549 ILE A CA 1
ATOM 4479 C C . ILE A 1 549 ? 24.647 -19.058 -36.394 1.00 96.75 549 ILE A C 1
ATOM 4481 O O . ILE A 1 549 ? 23.538 -19.239 -36.899 1.00 96.75 549 ILE A O 1
ATOM 4485 N N . ARG A 1 550 ? 25.648 -18.457 -37.041 1.00 96.56 550 ARG A N 1
ATOM 4486 C CA . ARG A 1 550 ? 25.580 -18.056 -38.448 1.00 96.56 550 ARG A CA 1
ATOM 4487 C C . ARG A 1 550 ? 26.432 -18.993 -39.296 1.00 96.56 550 ARG A C 1
ATOM 4489 O O . ARG A 1 550 ? 27.642 -19.051 -39.101 1.00 96.56 550 ARG A O 1
ATOM 4496 N N . ASP A 1 551 ? 25.795 -19.664 -40.248 1.00 95.88 551 ASP A N 1
ATOM 4497 C CA . ASP A 1 551 ? 26.438 -20.488 -41.272 1.00 95.88 551 ASP A CA 1
ATOM 4498 C C . ASP A 1 551 ? 26.076 -19.939 -42.660 1.00 95.88 551 ASP A C 1
ATOM 4500 O O . ASP A 1 551 ? 24.952 -20.096 -43.147 1.00 95.88 551 ASP A O 1
ATOM 4504 N N . GLY A 1 552 ? 27.003 -19.181 -43.254 1.00 94.94 552 GLY A N 1
ATOM 4505 C CA . GLY A 1 552 ? 26.743 -18.381 -44.453 1.00 94.94 552 GLY A CA 1
ATOM 4506 C C . GLY A 1 552 ? 25.594 -17.383 -44.249 1.00 94.94 552 GLY A C 1
ATOM 4507 O O . GLY A 1 552 ? 25.681 -16.471 -43.416 1.00 94.94 552 GLY A O 1
ATOM 4508 N N . ASP A 1 553 ? 24.516 -17.577 -45.013 1.00 95.75 553 ASP A N 1
ATOM 4509 C CA . ASP A 1 553 ? 23.280 -16.785 -44.945 1.00 95.75 553 ASP A CA 1
ATOM 4510 C C . ASP A 1 553 ? 22.224 -17.383 -44.000 1.00 95.75 553 ASP A C 1
ATOM 4512 O O . ASP A 1 553 ? 21.199 -16.755 -43.735 1.00 95.75 553 ASP A O 1
ATOM 4516 N N . THR A 1 554 ? 22.464 -18.580 -43.453 1.00 96.62 554 THR A N 1
ATOM 4517 C CA . THR A 1 554 ? 21.552 -19.212 -42.493 1.00 96.62 554 THR A CA 1
ATOM 4518 C C . THR A 1 554 ? 21.891 -18.759 -41.078 1.00 96.62 554 THR A C 1
ATOM 4520 O O . THR A 1 554 ? 23.012 -18.943 -40.602 1.00 96.62 554 THR A O 1
ATOM 4523 N N . ILE A 1 555 ? 20.907 -18.195 -40.376 1.00 96.94 555 ILE A N 1
ATOM 4524 C CA . ILE A 1 555 ? 21.008 -17.843 -38.956 1.00 96.94 555 ILE A CA 1
ATOM 4525 C C . ILE A 1 555 ? 20.131 -18.812 -38.165 1.00 96.94 555 ILE A C 1
ATOM 4527 O O . ILE A 1 555 ? 18.914 -18.832 -38.331 1.00 96.94 555 ILE A O 1
ATOM 4531 N N . THR A 1 556 ? 20.750 -19.610 -37.299 1.00 96.81 556 THR A N 1
ATOM 4532 C CA . THR A 1 556 ? 20.053 -20.547 -36.412 1.00 96.81 556 THR A CA 1
ATOM 4533 C C . THR A 1 556 ? 20.067 -20.012 -34.988 1.00 96.81 556 THR A C 1
ATOM 4535 O O . THR A 1 556 ? 21.134 -19.747 -34.436 1.00 96.81 556 THR A O 1
ATOM 4538 N N . ALA A 1 557 ? 18.886 -19.886 -34.384 1.00 96.25 557 ALA A N 1
ATOM 4539 C CA . ALA A 1 557 ? 18.720 -19.535 -32.980 1.00 96.25 557 ALA A CA 1
ATOM 4540 C C . ALA A 1 557 ? 18.300 -20.769 -32.173 1.00 96.25 557 ALA A C 1
ATOM 4542 O O . ALA A 1 557 ? 17.352 -21.466 -32.531 1.00 96.25 557 ALA A O 1
ATOM 4543 N N . THR A 1 558 ? 18.994 -21.026 -31.068 1.00 94.56 558 THR A N 1
ATOM 4544 C CA . THR A 1 558 ? 18.636 -22.059 -30.083 1.00 94.56 558 THR A CA 1
ATOM 4545 C C . THR A 1 558 ? 18.533 -21.418 -28.707 1.00 94.56 558 THR A C 1
ATOM 4547 O O . THR A 1 558 ? 19.216 -20.431 -28.446 1.00 94.56 558 THR A O 1
ATOM 4550 N N . GLN A 1 559 ? 17.682 -21.947 -27.831 1.00 92.69 559 GLN A N 1
ATOM 4551 C CA . GLN A 1 559 ? 17.562 -21.467 -26.455 1.00 92.69 559 GLN A CA 1
ATOM 4552 C C . GLN A 1 559 ? 17.735 -22.614 -25.461 1.00 92.69 559 GLN A C 1
ATOM 4554 O O . GLN A 1 559 ? 17.549 -23.773 -25.825 1.00 92.69 559 GLN A O 1
ATOM 4559 N N . LYS A 1 560 ? 18.142 -22.269 -24.240 1.00 89.88 560 LYS A N 1
ATOM 4560 C CA . LYS A 1 560 ? 18.118 -23.132 -23.053 1.00 89.88 560 LYS A CA 1
ATOM 4561 C C . LYS A 1 560 ? 18.082 -22.260 -21.802 1.00 89.88 560 LYS A C 1
ATOM 4563 O O . LYS A 1 560 ? 18.601 -21.146 -21.842 1.00 89.88 560 LYS A O 1
ATOM 4568 N N . ARG A 1 561 ? 17.586 -22.755 -20.666 1.00 90.12 561 ARG A N 1
ATOM 4569 C CA . ARG A 1 561 ? 17.698 -22.041 -19.375 1.00 90.12 561 ARG A CA 1
ATOM 4570 C C . ARG A 1 561 ? 19.162 -21.712 -19.033 1.00 90.12 561 ARG A C 1
ATOM 4572 O O . ARG A 1 561 ? 20.023 -22.592 -19.071 1.00 90.12 561 ARG A O 1
ATOM 4579 N N . PHE A 1 562 ? 19.434 -20.462 -18.663 1.00 91.31 562 PHE A N 1
ATOM 4580 C CA . PHE A 1 562 ? 20.740 -20.035 -18.158 1.00 91.31 562 PHE A CA 1
ATOM 4581 C C . PHE A 1 562 ? 20.892 -20.332 -16.657 1.00 91.31 562 PHE A C 1
ATOM 4583 O O . PHE A 1 562 ? 19.952 -20.139 -15.888 1.00 91.31 562 PHE A O 1
ATOM 4590 N N . LEU A 1 563 ? 22.082 -20.786 -16.244 1.00 89.75 563 LEU A N 1
ATOM 4591 C CA . LEU A 1 563 ? 22.468 -20.997 -14.845 1.00 89.75 563 LEU A CA 1
ATOM 4592 C C . LEU A 1 563 ? 23.934 -20.577 -14.649 1.00 89.75 563 LEU A C 1
ATOM 4594 O O . LEU A 1 563 ? 24.793 -21.002 -15.422 1.00 89.75 563 LEU A O 1
ATOM 4598 N N . THR A 1 564 ? 24.237 -19.788 -13.612 1.00 86.62 564 THR A N 1
ATOM 4599 C CA . THR A 1 564 ? 25.613 -19.316 -13.315 1.00 86.62 564 THR A CA 1
ATOM 4600 C C . THR A 1 564 ? 26.536 -20.430 -12.828 1.00 86.62 564 THR A C 1
ATOM 4602 O O . THR A 1 564 ? 27.726 -20.436 -13.133 1.00 86.62 564 THR A O 1
ATOM 4605 N N . SER A 1 565 ? 25.996 -21.394 -12.084 1.00 76.69 565 SER A N 1
ATOM 4606 C CA . SER A 1 565 ? 26.700 -22.609 -11.681 1.00 76.69 565 SER A CA 1
ATOM 4607 C C . SER A 1 565 ? 25.780 -23.808 -11.904 1.00 76.69 565 SER A C 1
ATOM 4609 O O . SER A 1 565 ? 24.899 -24.062 -11.076 1.00 76.69 565 SER A O 1
ATOM 4611 N N . PRO A 1 566 ? 25.938 -24.557 -13.009 1.00 63.25 566 PRO A N 1
ATOM 4612 C CA . PRO A 1 566 ? 25.369 -25.893 -13.085 1.00 63.25 566 PRO A CA 1
ATOM 4613 C C . PRO A 1 566 ? 26.091 -26.729 -12.018 1.00 63.25 566 PRO A C 1
ATOM 4615 O O . PRO A 1 566 ? 27.235 -27.129 -12.210 1.00 63.25 566 PRO A O 1
ATOM 4618 N N . ARG A 1 567 ? 25.500 -26.880 -10.825 1.00 53.22 567 ARG A N 1
ATOM 4619 C CA . ARG A 1 567 ? 26.074 -27.679 -9.729 1.00 53.22 567 ARG A CA 1
ATOM 4620 C C . ARG A 1 567 ? 26.266 -29.124 -10.196 1.00 53.22 567 ARG A C 1
ATOM 4622 O O . ARG A 1 567 ? 25.292 -29.876 -10.140 1.00 53.22 567 ARG A O 1
ATOM 4629 N N . ASP A 1 568 ? 27.491 -29.494 -10.576 1.00 49.91 568 ASP A N 1
ATOM 4630 C CA . ASP A 1 568 ? 27.917 -30.835 -11.012 1.00 49.91 568 ASP A CA 1
ATOM 4631 C C . ASP A 1 568 ? 27.015 -31.467 -12.098 1.00 49.91 568 ASP A C 1
ATOM 4633 O O . ASP A 1 568 ? 25.913 -31.010 -12.390 1.00 49.91 568 ASP A O 1
ATOM 4637 N N . ASP A 1 569 ? 27.421 -32.596 -12.678 1.00 50.66 569 ASP A N 1
ATOM 4638 C CA . ASP A 1 569 ? 26.603 -33.408 -13.605 1.00 50.66 569 ASP A CA 1
ATOM 4639 C C . ASP A 1 569 ? 25.279 -33.949 -12.986 1.00 50.66 569 ASP A C 1
ATOM 4641 O O . ASP A 1 569 ? 24.649 -34.868 -13.509 1.00 50.66 569 ASP A O 1
ATOM 4645 N N . ARG A 1 570 ? 24.843 -33.407 -11.837 1.00 50.31 570 ARG A N 1
ATOM 4646 C CA . ARG A 1 570 ? 23.660 -33.793 -11.057 1.00 50.31 570 ARG A CA 1
ATOM 4647 C C . ARG A 1 570 ? 22.560 -32.729 -11.012 1.00 50.31 570 ARG A C 1
ATOM 4649 O O . ARG A 1 570 ? 21.452 -33.066 -10.591 1.00 50.31 570 ARG A O 1
ATOM 4656 N N . THR A 1 571 ? 22.799 -31.475 -11.416 1.00 54.19 571 THR A N 1
ATOM 4657 C CA . THR A 1 571 ? 21.702 -30.495 -11.524 1.00 54.19 571 THR A CA 1
ATOM 4658 C C . THR A 1 571 ? 20.896 -30.768 -12.779 1.00 54.19 571 THR A C 1
ATOM 4660 O O . THR A 1 571 ? 21.266 -30.409 -13.894 1.00 54.19 571 THR A O 1
ATOM 4663 N N . ASN A 1 572 ? 19.757 -31.427 -12.593 1.00 60.31 572 ASN A N 1
ATOM 4664 C CA . ASN A 1 572 ? 18.808 -31.620 -13.668 1.00 60.31 572 ASN A CA 1
ATOM 4665 C C . ASN A 1 572 ? 18.225 -30.251 -14.063 1.00 60.31 572 ASN A C 1
ATOM 4667 O O . ASN A 1 572 ? 17.422 -29.690 -13.326 1.00 60.31 572 ASN A O 1
ATOM 4671 N N . ILE A 1 573 ? 18.626 -29.721 -15.222 1.00 61.09 573 ILE A N 1
ATOM 4672 C CA . ILE A 1 573 ? 18.191 -28.413 -15.757 1.00 61.09 573 ILE A CA 1
ATOM 4673 C C . ILE A 1 573 ? 16.657 -28.353 -15.920 1.00 61.09 573 ILE A C 1
ATOM 4675 O O . ILE A 1 573 ? 16.068 -27.275 -15.913 1.00 61.09 573 ILE A O 1
ATOM 4679 N N . SER A 1 574 ? 15.998 -29.518 -15.983 1.00 60.59 574 SER A N 1
ATOM 4680 C CA . SER A 1 574 ? 14.535 -29.648 -15.974 1.00 60.59 574 SER A CA 1
ATOM 4681 C C . SER A 1 574 ? 13.885 -29.524 -14.583 1.00 60.59 574 SER A C 1
ATOM 4683 O O . SER A 1 574 ? 12.681 -29.761 -14.459 1.00 60.59 574 SER A O 1
ATOM 4685 N N . GLN A 1 575 ? 14.658 -29.188 -13.537 1.00 64.12 575 GLN A N 1
ATOM 4686 C CA . GLN A 1 575 ? 14.163 -28.937 -12.184 1.00 64.12 575 GLN A CA 1
ATOM 4687 C C . GLN A 1 575 ? 14.285 -27.463 -11.727 1.00 64.12 575 GLN A C 1
ATOM 4689 O O . GLN A 1 575 ? 15.273 -26.791 -12.040 1.00 64.12 575 GLN A O 1
ATOM 4694 N N . PRO A 1 576 ? 13.304 -26.971 -10.939 1.00 70.56 576 PRO A N 1
ATOM 4695 C CA . PRO A 1 576 ? 12.031 -27.645 -10.639 1.00 70.56 576 PRO A CA 1
ATOM 4696 C C . PRO A 1 576 ? 11.191 -27.821 -11.909 1.00 70.56 576 PRO A C 1
ATOM 4698 O O . PRO A 1 576 ? 11.544 -27.290 -12.950 1.00 70.56 576 PRO A O 1
ATOM 4701 N N . LYS A 1 577 ? 10.143 -28.649 -11.877 1.00 74.38 577 LYS A N 1
ATOM 4702 C CA . LYS A 1 577 ? 9.315 -28.873 -13.071 1.00 74.38 577 LYS A CA 1
ATOM 4703 C C . LYS A 1 577 ? 8.496 -27.618 -13.369 1.00 74.38 577 LYS A C 1
ATOM 4705 O O . LYS A 1 577 ? 7.931 -27.027 -12.458 1.00 74.38 577 LYS A O 1
ATOM 4710 N N . SER A 1 578 ? 8.388 -27.263 -14.645 1.00 79.12 578 SER A N 1
ATOM 4711 C CA . SER A 1 578 ? 7.510 -26.195 -15.133 1.00 79.12 578 SER A CA 1
ATOM 4712 C C . SER A 1 578 ? 6.494 -26.780 -16.109 1.00 79.12 578 SER A C 1
ATOM 4714 O O . SER A 1 578 ? 6.875 -27.646 -16.902 1.00 79.12 578 SER A O 1
ATOM 4716 N N . PRO A 1 579 ? 5.247 -26.274 -16.138 1.00 81.00 579 PRO A N 1
ATOM 4717 C CA . PRO A 1 579 ? 4.272 -26.646 -17.165 1.00 81.00 579 PRO A CA 1
ATOM 4718 C C . PRO A 1 579 ? 4.732 -26.307 -18.598 1.00 81.00 579 PRO A C 1
ATOM 4720 O O . PRO A 1 579 ? 4.203 -26.853 -19.562 1.00 81.00 579 PRO A O 1
ATOM 4723 N N . PHE A 1 580 ? 5.749 -25.457 -18.748 1.00 84.19 580 PHE A N 1
ATOM 4724 C CA . PHE A 1 580 ? 6.330 -25.038 -20.026 1.00 84.19 580 PHE A CA 1
ATOM 4725 C C . PHE A 1 580 ? 7.689 -25.700 -20.331 1.00 84.19 580 PHE A C 1
ATOM 4727 O O . PHE A 1 580 ? 8.334 -25.353 -21.320 1.00 84.19 580 PHE A O 1
ATOM 4734 N N . ASN A 1 581 ? 8.127 -26.666 -19.511 1.00 77.62 581 ASN A N 1
ATOM 4735 C CA . ASN A 1 581 ? 9.291 -27.532 -19.753 1.00 77.62 581 ASN A CA 1
ATOM 4736 C C . ASN A 1 581 ? 10.650 -26.831 -19.978 1.00 77.62 581 ASN A C 1
ATOM 4738 O O . ASN A 1 581 ? 11.479 -27.412 -20.668 1.00 77.62 581 ASN A O 1
ATOM 4742 N N . TYR A 1 582 ? 10.893 -25.638 -19.402 1.00 70.31 582 TYR A N 1
ATOM 4743 C CA . TYR A 1 582 ? 12.190 -24.913 -19.442 1.00 70.31 582 TYR A CA 1
ATOM 4744 C C . TYR A 1 582 ? 12.966 -25.121 -20.756 1.00 70.31 582 TYR A C 1
ATOM 4746 O O . TYR A 1 582 ? 14.029 -25.744 -20.751 1.00 70.31 582 TYR A O 1
ATOM 4754 N N . LYS A 1 583 ? 12.359 -24.685 -21.869 1.00 57.72 583 LYS A N 1
ATOM 4755 C CA . LYS A 1 583 ? 12.878 -24.932 -23.219 1.00 57.72 583 LYS A CA 1
ATOM 4756 C C . LYS A 1 583 ? 14.288 -24.398 -23.438 1.00 57.72 583 LYS A C 1
ATOM 4758 O O . LYS A 1 583 ? 14.640 -23.338 -22.871 1.00 57.72 583 LYS A O 1
#